Protein AF-A0A7C3V4D4-F1 (afdb_monomer_lite)

Foldseek 3Di:
DALVVQLVVCVVVVHDNVVSNVRSCLVDPNPVDFDPDPVRVVCPVQAPCLSVLQSVVVSLVPCCVDPNVVVSVVVLQVLLVVLQVLLVQQVVAVLSQFAALLQNLQWRWDDPDNPDFIFTHGQPFQSRSQSRQLSNQVVVCVVQVDCPSNVSSVVRNVVRSHGDPARLLCVLVVCLVVQADPSRGGGLADPVLVPDQQLCSDALPQQQVLNVCCVVPSHHSSSVLSSQCSVVPPDCSPDVRVVVSVVCVVVVNTDDQDAADDPPQCVDPPRNVRGDDRSFACNTPLLVVLVVLLVLLVVLLVVLVVCVVVVVQVVSLVSCQVRLSVLCNLVSVVLVVVLVVLSVVLSVLSPDRPDDNHRNNVSNRVSRNVNSLSSQLSPLLSDVLLSNLLGQDRQQPAPPRNRDGDDPQLSSCLRNVLLVVLSVVCVVVSVVCPPPDSVVSSVSSSVSSNVSSNDDDPCVVVDPDPLPHQDDPVVVVVQCVVVPPPPRPVCNVRVPDDDDPVVVVPD

Secondary structure (DSSP, 8-state):
--HHHHHHHHHHTT--HHHHHHHHHHHS--TT---SSHHHHHHHHHSTTHHHHHHHHHHHHHHHHSTTHHHHHHHHHHHHHHHHHHHHHHTTSHHHHTS-HHHHHHEEEEE--TTSPEEEEEPPTTHHIIIIIHHHHHHHHHHH---HHHHHHHHHHHHHHSPP-S-TTTHHHHHHHHTEETTTTEESS-HHHHTS-GGG---TTS-HHHHHHHHHH---HHHHHHHHHHHHHHHIIIIIHHHHHHHHHHTTSS---PPPPPPGGGGSTTTGGGBPPP--GGGSHHHHHHHHHHHHHHHHHHHHHHHHHTT-HHHHHHHHHH-GGGGGHHHHHHHHHHHHHHHHHHHHHHH-SSS-HHHHHHHHHHHHHHHHHHHHHHHHHS-HHHHHHH-PPPTT--TTSTTPPPPHHHHHIIIIIHHHHHHHHHTTTGGGGTTS-HHHHHHHHHHHHHHHHHS---GGGGPPPPTTPPPPHHHHHHHHHHHTTS---HHHHTT---S-GGGTTT-

Structure (mmCIF, N/CA/C/O backbone):
data_AF-A0A7C3V4D4-F1
#
_entry.id   AF-A0A7C3V4D4-F1
#
loop_
_atom_site.group_PDB
_atom_site.id
_atom_site.type_symbol
_atom_site.label_atom_id
_atom_site.label_alt_id
_atom_site.label_comp_id
_atom_site.label_asym_id
_atom_site.label_entity_id
_atom_site.label_seq_id
_atom_site.pdbx_PDB_ins_code
_atom_site.Cartn_x
_atom_site.Cartn_y
_atom_site.Cartn_z
_atom_site.occupancy
_atom_site.B_iso_or_equiv
_atom_site.auth_seq_id
_atom_site.auth_comp_id
_atom_site.auth_asym_id
_atom_site.auth_atom_id
_atom_site.pdbx_PDB_model_num
ATOM 1 N N . MET A 1 1 ? 26.146 -6.344 -28.300 1.00 53.16 1 MET A N 1
ATOM 2 C CA . MET A 1 1 ? 26.462 -6.771 -29.683 1.00 53.16 1 MET A CA 1
ATOM 3 C C . MET A 1 1 ? 25.458 -6.142 -30.625 1.00 53.16 1 MET A C 1
ATOM 5 O O . MET A 1 1 ? 24.277 -6.133 -30.302 1.00 53.16 1 MET A O 1
ATOM 9 N N . THR A 1 2 ? 25.909 -5.597 -31.749 1.00 73.44 2 THR A N 1
ATOM 10 C CA . THR A 1 2 ? 25.026 -5.037 -32.781 1.00 73.44 2 THR A CA 1
ATOM 11 C C . THR A 1 2 ? 24.740 -6.105 -33.841 1.00 73.44 2 THR A C 1
ATOM 13 O O . THR A 1 2 ? 25.511 -7.052 -33.995 1.00 73.44 2 THR A O 1
ATOM 16 N N . ARG A 1 3 ? 23.646 -5.975 -34.607 1.00 77.44 3 ARG A N 1
ATOM 17 C CA . ARG A 1 3 ? 23.372 -6.895 -35.733 1.00 77.44 3 ARG A CA 1
ATOM 18 C C . ARG A 1 3 ? 24.549 -6.942 -36.712 1.00 77.44 3 ARG A C 1
ATOM 20 O O . ARG A 1 3 ? 24.896 -8.007 -37.197 1.00 77.44 3 ARG A O 1
ATOM 27 N N . PHE A 1 4 ? 25.227 -5.816 -36.914 1.00 81.62 4 PHE A N 1
ATOM 28 C CA . PHE A 1 4 ? 26.427 -5.745 -37.740 1.00 81.62 4 PHE A CA 1
ATOM 29 C C . PHE A 1 4 ? 27.600 -6.571 -37.186 1.00 81.62 4 PHE A C 1
ATOM 31 O O . PHE A 1 4 ? 28.266 -7.265 -37.949 1.00 81.62 4 PHE A O 1
ATOM 38 N N . SER A 1 5 ? 27.840 -6.561 -35.867 1.00 81.25 5 SER A N 1
ATOM 39 C CA . SER A 1 5 ? 28.926 -7.363 -35.284 1.00 81.25 5 SER A CA 1
ATOM 40 C C . SER A 1 5 ? 28.661 -8.866 -35.400 1.00 81.25 5 SER A C 1
ATOM 42 O O . SER A 1 5 ? 29.579 -9.621 -35.693 1.00 81.25 5 SER A O 1
ATOM 44 N N . ILE A 1 6 ? 27.404 -9.292 -35.221 1.00 81.94 6 ILE A N 1
ATOM 45 C CA . ILE A 1 6 ? 26.991 -10.698 -35.384 1.00 81.94 6 ILE A CA 1
ATOM 46 C C . ILE A 1 6 ? 27.111 -11.120 -36.851 1.00 81.94 6 ILE A C 1
ATOM 48 O O . ILE A 1 6 ? 27.621 -12.194 -37.143 1.00 81.94 6 ILE A O 1
ATOM 52 N N . TYR A 1 7 ? 26.701 -10.248 -37.777 1.00 86.56 7 TYR A N 1
ATOM 53 C CA . TYR A 1 7 ? 26.846 -10.479 -39.211 1.00 86.56 7 TYR A CA 1
ATOM 54 C C . TYR A 1 7 ? 28.312 -10.698 -39.587 1.00 86.56 7 TYR A C 1
ATOM 56 O O . TYR A 1 7 ? 28.642 -11.664 -40.268 1.00 86.56 7 TYR A O 1
ATOM 64 N N . LYS A 1 8 ? 29.198 -9.821 -39.100 1.00 86.56 8 LYS A N 1
ATOM 65 C CA . LYS A 1 8 ? 30.635 -9.912 -39.354 1.00 86.56 8 LYS A CA 1
ATOM 66 C C . LYS A 1 8 ? 31.218 -11.220 -38.812 1.00 86.56 8 LYS A C 1
ATOM 68 O O . LYS A 1 8 ? 31.879 -11.922 -39.564 1.00 86.56 8 LYS A O 1
ATOM 73 N N . GLN A 1 9 ? 30.884 -11.593 -37.575 1.00 85.69 9 GLN A N 1
ATOM 74 C CA . GLN A 1 9 ? 31.317 -12.862 -36.975 1.00 85.69 9 GLN A CA 1
ATOM 75 C C . GLN A 1 9 ? 30.797 -14.085 -37.739 1.00 85.69 9 GLN A C 1
ATOM 77 O O . GLN A 1 9 ? 31.542 -15.032 -37.959 1.00 85.69 9 GLN A O 1
ATOM 82 N N . ALA A 1 10 ? 29.541 -14.065 -38.192 1.00 84.62 10 ALA A N 1
ATOM 83 C CA . ALA A 1 10 ? 28.972 -15.151 -38.986 1.00 84.62 10 ALA A CA 1
ATOM 84 C C . ALA A 1 10 ? 29.674 -15.291 -40.350 1.00 84.62 10 ALA A C 1
ATOM 86 O O . ALA A 1 10 ? 29.965 -16.400 -40.792 1.00 84.62 10 ALA A O 1
ATOM 87 N N . ARG A 1 11 ? 30.004 -14.165 -40.994 1.00 90.31 11 ARG A N 1
ATOM 88 C CA . ARG A 1 11 ? 30.773 -14.140 -42.247 1.00 90.31 11 ARG A CA 1
ATOM 89 C C . ARG A 1 11 ? 32.214 -14.616 -42.053 1.00 90.31 11 ARG A C 1
ATOM 91 O O . ARG A 1 11 ? 32.715 -15.344 -42.902 1.00 90.31 11 ARG A O 1
ATOM 98 N N . GLU A 1 12 ? 32.851 -14.241 -40.946 1.00 89.62 12 GLU A N 1
ATOM 99 C CA . GLU A 1 12 ? 34.185 -14.722 -40.551 1.00 89.62 12 GLU A CA 1
ATOM 100 C C . GLU A 1 12 ? 34.181 -16.226 -40.230 1.00 89.62 12 GLU A C 1
ATOM 102 O O . GLU A 1 12 ? 35.152 -16.915 -40.526 1.00 89.62 12 GLU A O 1
ATOM 107 N N . ALA A 1 13 ? 33.069 -16.759 -39.716 1.00 85.69 13 ALA A N 1
ATOM 108 C CA . ALA A 1 13 ? 32.853 -18.189 -39.482 1.00 85.69 13 ALA A CA 1
ATOM 109 C C . ALA A 1 13 ? 32.501 -18.992 -40.756 1.00 85.69 13 ALA A C 1
ATOM 111 O O . ALA A 1 13 ? 32.194 -20.178 -40.666 1.00 85.69 13 ALA A O 1
ATOM 112 N N . GLY A 1 14 ? 32.532 -18.366 -41.939 1.00 89.12 14 GLY A N 1
ATOM 113 C CA . GLY A 1 14 ? 32.327 -19.034 -43.228 1.00 89.12 14 GLY A CA 1
ATOM 114 C C . GLY A 1 14 ? 30.870 -19.173 -43.684 1.00 89.12 14 GLY A C 1
ATOM 115 O O . GLY A 1 14 ? 30.636 -19.710 -44.765 1.00 89.12 14 GLY A O 1
ATOM 116 N N . LEU A 1 15 ? 29.893 -18.660 -42.926 1.00 88.88 15 LEU A N 1
ATOM 117 C CA . LEU A 1 15 ? 28.474 -18.693 -43.314 1.00 88.88 15 LEU A CA 1
ATOM 118 C C . LEU A 1 15 ? 28.222 -17.787 -44.521 1.00 88.88 15 LEU A C 1
ATOM 120 O O . LEU A 1 15 ? 28.800 -16.701 -44.626 1.00 88.88 15 LEU A O 1
ATOM 124 N N . THR A 1 16 ? 27.320 -18.182 -45.420 1.00 88.06 16 THR A N 1
ATOM 125 C CA . THR A 1 16 ? 26.895 -17.369 -46.572 1.00 88.06 16 THR A CA 1
ATOM 126 C C . THR A 1 16 ? 26.241 -16.053 -46.131 1.00 88.06 16 THR A C 1
ATOM 128 O O . THR A 1 16 ? 25.861 -15.875 -44.977 1.00 88.06 16 THR A O 1
ATOM 131 N N . HIS A 1 17 ? 26.086 -15.089 -47.045 1.00 86.06 17 HIS A N 1
ATOM 132 C CA . HIS A 1 17 ? 25.410 -13.821 -46.725 1.00 86.06 17 HIS A CA 1
ATOM 133 C C . HIS A 1 17 ? 23.978 -14.049 -46.218 1.00 86.06 17 HIS A C 1
ATOM 135 O O . HIS A 1 17 ? 23.560 -13.407 -45.258 1.00 86.06 17 HIS A O 1
ATOM 141 N N . ALA A 1 18 ? 23.251 -14.990 -46.828 1.00 82.19 18 ALA A N 1
ATOM 142 C CA . ALA A 1 18 ? 21.897 -15.345 -46.419 1.00 82.19 18 ALA A CA 1
ATOM 143 C C . ALA A 1 18 ? 21.875 -15.947 -45.006 1.00 82.19 18 ALA A C 1
ATOM 145 O O . ALA A 1 18 ? 21.106 -15.494 -44.161 1.00 82.19 18 ALA A O 1
ATOM 146 N N . GLU A 1 19 ? 22.761 -16.902 -44.718 1.00 80.88 19 GLU A N 1
ATOM 147 C CA . GLU A 1 19 ? 22.873 -17.525 -43.393 1.00 80.88 19 GLU A CA 1
ATOM 148 C C . GLU A 1 19 ? 23.328 -16.531 -42.325 1.00 80.88 19 GLU A C 1
ATOM 150 O O . GLU A 1 19 ? 22.767 -16.504 -41.235 1.00 80.88 19 GLU A O 1
ATOM 155 N N . ALA A 1 20 ? 24.278 -15.651 -42.644 1.00 83.19 20 ALA A N 1
ATOM 156 C CA . ALA A 1 20 ? 24.717 -14.596 -41.741 1.00 83.19 20 ALA A CA 1
ATOM 157 C C . ALA A 1 20 ? 23.579 -13.609 -41.433 1.00 83.19 20 ALA A C 1
ATOM 159 O O . ALA A 1 20 ? 23.396 -13.214 -40.283 1.00 83.19 20 ALA A O 1
ATOM 160 N N . ILE A 1 21 ? 22.759 -13.238 -42.424 1.00 81.62 21 ILE A N 1
ATOM 161 C CA . ILE A 1 21 ? 21.560 -12.415 -42.200 1.00 81.62 21 ILE A CA 1
ATOM 162 C C . ILE A 1 21 ? 20.547 -13.170 -41.331 1.00 81.62 21 ILE A C 1
ATOM 164 O O . ILE A 1 21 ? 20.017 -12.587 -40.382 1.00 81.62 21 ILE A O 1
ATOM 168 N N . HIS A 1 22 ? 20.305 -14.455 -41.592 1.00 80.25 22 HIS A N 1
ATOM 169 C CA . HIS A 1 22 ? 19.431 -15.282 -40.760 1.00 80.25 22 HIS A CA 1
ATOM 170 C C . HIS A 1 22 ? 19.930 -15.376 -39.313 1.00 80.25 22 HIS A C 1
ATOM 172 O O . HIS A 1 22 ? 19.143 -15.165 -38.390 1.00 80.25 22 HIS A O 1
ATOM 178 N N . GLU A 1 23 ? 21.228 -15.581 -39.099 1.00 77.12 23 GLU A N 1
ATOM 179 C CA . GLU A 1 23 ? 21.829 -15.636 -37.766 1.00 77.12 23 GLU A CA 1
ATOM 180 C C . GLU A 1 23 ? 21.744 -14.297 -37.030 1.00 77.12 23 GLU A C 1
ATOM 182 O O . GLU A 1 23 ? 21.478 -14.260 -35.828 1.00 77.12 23 GLU A O 1
ATOM 187 N N . THR A 1 24 ? 21.843 -13.163 -37.731 1.00 76.31 24 THR A N 1
ATOM 188 C CA . THR A 1 24 ? 21.633 -11.850 -37.091 1.00 76.31 24 THR A CA 1
ATOM 189 C C . THR A 1 24 ? 20.199 -11.663 -36.604 1.00 76.31 24 THR A C 1
ATOM 191 O O . THR A 1 24 ? 19.980 -11.102 -35.524 1.00 76.31 24 THR A O 1
ATOM 194 N N . ARG A 1 25 ? 19.218 -12.153 -37.373 1.00 73.31 25 ARG A N 1
ATOM 195 C CA . ARG A 1 25 ? 17.791 -12.101 -37.023 1.00 73.31 25 ARG A CA 1
ATOM 196 C C . ARG A 1 25 ? 17.449 -13.079 -35.909 1.00 73.31 25 ARG A C 1
ATOM 198 O O . ARG A 1 25 ? 16.686 -12.722 -35.026 1.00 73.31 25 ARG A O 1
ATOM 205 N N . ARG A 1 26 ? 18.065 -14.262 -35.906 1.00 65.69 26 ARG A N 1
ATOM 206 C CA . ARG A 1 26 ? 17.916 -15.279 -34.859 1.00 65.69 26 ARG A CA 1
ATOM 207 C C . ARG A 1 26 ? 18.545 -14.842 -33.537 1.00 65.69 26 ARG A C 1
ATOM 209 O O . ARG A 1 26 ? 17.936 -14.976 -32.477 1.00 65.69 26 ARG A O 1
ATOM 216 N N . THR A 1 27 ? 19.752 -14.283 -33.592 1.00 61.09 27 THR A N 1
ATOM 217 C CA . THR A 1 27 ? 20.514 -13.873 -32.404 1.00 61.09 27 THR A CA 1
ATOM 218 C C . THR A 1 27 ? 19.932 -12.613 -31.760 1.00 61.09 27 THR A C 1
ATOM 220 O O . THR A 1 27 ? 19.936 -12.492 -30.535 1.00 61.09 27 THR A O 1
ATOM 223 N N . THR A 1 28 ? 19.336 -11.704 -32.536 1.00 66.06 28 THR A N 1
ATOM 224 C CA . THR A 1 28 ? 18.562 -10.565 -31.998 1.00 66.06 28 THR A CA 1
ATOM 225 C C . THR A 1 28 ? 17.066 -10.891 -31.890 1.00 66.06 28 THR A C 1
ATOM 227 O O . THR A 1 28 ? 16.655 -11.995 -32.223 1.00 66.06 28 THR A O 1
ATOM 230 N N . LEU A 1 29 ? 16.248 -10.006 -31.312 1.00 58.69 29 LEU A N 1
ATOM 231 C CA . LEU A 1 29 ? 14.786 -10.110 -31.436 1.00 58.69 29 LEU A CA 1
ATOM 232 C C . LEU A 1 29 ? 14.398 -9.669 -32.855 1.00 58.69 29 LEU A C 1
ATOM 234 O O . LEU A 1 29 ? 14.852 -8.613 -33.314 1.00 58.69 29 LEU A O 1
ATOM 238 N N . ASP A 1 30 ? 13.610 -10.476 -33.567 1.00 62.22 30 ASP A N 1
ATOM 239 C CA . ASP A 1 30 ? 13.175 -10.176 -34.933 1.00 62.22 30 ASP A CA 1
ATOM 240 C C . ASP A 1 30 ? 11.788 -9.528 -34.933 1.00 62.22 30 ASP A C 1
ATOM 242 O O . ASP A 1 30 ? 10.774 -10.168 -35.204 1.00 62.22 30 ASP A O 1
ATOM 246 N N . PHE A 1 31 ? 11.752 -8.215 -34.704 1.00 55.38 31 PHE A N 1
ATOM 247 C CA . PHE A 1 31 ? 10.515 -7.427 -34.695 1.00 55.38 31 PHE A CA 1
ATOM 248 C C . PHE A 1 31 ? 9.663 -7.551 -35.974 1.00 55.38 31 PHE A C 1
ATOM 250 O O . PHE A 1 31 ? 8.481 -7.218 -35.934 1.00 55.38 31 PHE A O 1
ATOM 257 N N . SER A 1 32 ? 10.227 -8.039 -37.090 1.00 57.84 32 SER A N 1
ATOM 258 C CA . SER A 1 32 ? 9.506 -8.241 -38.354 1.00 57.84 32 SER A CA 1
ATOM 259 C C . SER A 1 32 ? 8.738 -9.566 -38.430 1.00 57.84 32 SER A C 1
ATOM 261 O O . SER A 1 32 ? 7.833 -9.715 -39.254 1.00 57.84 32 SER A O 1
ATOM 263 N N . ARG A 1 33 ? 9.051 -10.529 -37.555 1.00 56.50 33 ARG A N 1
ATOM 264 C CA . ARG A 1 33 ? 8.378 -11.829 -37.501 1.00 56.50 33 ARG A CA 1
ATOM 265 C C . ARG A 1 33 ? 7.030 -11.689 -36.792 1.00 56.50 33 ARG A C 1
ATOM 267 O O . ARG A 1 33 ? 6.969 -11.727 -35.574 1.00 56.50 33 ARG A O 1
ATOM 274 N N . ALA A 1 34 ? 5.940 -11.523 -37.530 1.00 57.22 34 ALA A N 1
ATOM 275 C CA . ALA A 1 34 ? 4.585 -11.526 -36.973 1.00 57.22 34 ALA A CA 1
ATOM 276 C C . ALA A 1 34 ? 3.814 -12.769 -37.439 1.00 57.22 34 ALA A C 1
ATOM 278 O O . ALA A 1 34 ? 4.020 -13.249 -38.556 1.00 57.22 34 ALA A O 1
ATOM 279 N N . GLY A 1 35 ? 2.909 -13.285 -36.600 1.00 56.69 35 GLY A N 1
ATOM 280 C CA . GLY A 1 35 ? 2.004 -14.368 -36.993 1.00 56.69 35 GLY A CA 1
ATOM 281 C C . GLY A 1 35 ? 1.189 -14.003 -38.243 1.00 56.69 35 GLY A C 1
ATOM 282 O O . GLY A 1 35 ? 0.817 -12.846 -38.446 1.00 56.69 35 GLY A O 1
ATOM 283 N N . GLY A 1 36 ? 0.911 -14.989 -39.101 1.00 57.16 36 GLY A N 1
ATOM 284 C CA . GLY A 1 36 ? 0.199 -14.780 -40.371 1.00 57.16 36 GLY A CA 1
ATOM 285 C C . GLY A 1 36 ? -1.281 -14.399 -40.229 1.00 57.16 36 GLY A C 1
ATOM 286 O O . GLY A 1 36 ? -1.892 -13.980 -41.208 1.00 57.16 36 GLY A O 1
ATOM 287 N N . HIS A 1 37 ? -1.856 -14.520 -39.028 1.00 66.69 37 HIS A N 1
ATOM 288 C CA . HIS A 1 37 ? -3.272 -14.265 -38.777 1.00 66.69 37 HIS A CA 1
ATOM 289 C C . HIS A 1 37 ? -3.598 -12.752 -38.792 1.00 66.69 37 HIS A C 1
ATOM 291 O O . HIS A 1 37 ? -2.905 -11.979 -38.122 1.00 66.69 37 HIS A O 1
ATOM 297 N N . PRO A 1 38 ? -4.667 -12.298 -39.477 1.00 60.28 38 PRO A N 1
ATOM 298 C CA . PRO A 1 38 ? -5.034 -10.878 -39.566 1.00 60.28 38 PRO A CA 1
ATOM 299 C C . PRO A 1 38 ? -5.201 -10.183 -38.207 1.00 60.28 38 PRO A C 1
ATOM 301 O O . PRO A 1 38 ? -4.722 -9.067 -38.021 1.00 60.28 38 PRO A O 1
ATOM 304 N N . THR A 1 39 ? -5.789 -10.868 -37.222 1.00 55.94 39 THR A N 1
ATOM 305 C CA . THR A 1 39 ? -5.943 -10.348 -35.850 1.00 55.94 39 THR A CA 1
ATOM 306 C C . THR A 1 39 ? -4.601 -10.095 -35.164 1.00 55.94 39 THR A C 1
ATOM 308 O O . THR A 1 39 ? -4.450 -9.098 -34.472 1.00 55.94 39 THR A O 1
ATOM 311 N N . VAL A 1 40 ? -3.597 -10.947 -35.396 1.00 57.88 40 VAL A N 1
ATOM 312 C CA . VAL A 1 40 ? -2.246 -10.787 -34.827 1.00 57.88 40 VAL A CA 1
ATOM 313 C C . VAL A 1 40 ? -1.551 -9.559 -35.419 1.00 57.88 40 VAL A C 1
ATOM 315 O O . VAL A 1 40 ? -0.911 -8.789 -34.707 1.00 57.88 40 VAL A O 1
ATOM 318 N N . ARG A 1 41 ? -1.726 -9.329 -36.725 1.00 62.41 41 ARG A N 1
ATOM 319 C CA . ARG A 1 41 ? -1.212 -8.128 -37.399 1.00 62.41 41 ARG A CA 1
ATOM 320 C C . ARG A 1 41 ? -1.911 -6.858 -36.918 1.00 62.41 41 ARG A C 1
ATOM 322 O O . ARG A 1 41 ? -1.241 -5.850 -36.734 1.00 62.41 41 ARG A O 1
ATOM 329 N N . TYR A 1 42 ? -3.220 -6.917 -36.683 1.00 64.50 42 TYR A N 1
ATOM 330 C CA . TYR A 1 42 ? -3.992 -5.797 -36.147 1.00 64.50 42 TYR A CA 1
ATOM 331 C C . TYR A 1 42 ? -3.569 -5.438 -34.714 1.00 64.50 42 TYR A C 1
ATOM 333 O O . TYR A 1 42 ? -3.270 -4.277 -34.446 1.00 64.50 42 TYR A O 1
ATOM 341 N N . LEU A 1 43 ? -3.448 -6.432 -33.824 1.00 60.06 43 LEU A N 1
ATOM 342 C CA . LEU A 1 43 ? -3.003 -6.238 -32.437 1.00 60.06 43 LEU A CA 1
ATOM 343 C C . LEU A 1 43 ? -1.597 -5.619 -32.358 1.00 60.06 43 LEU A C 1
ATOM 345 O O . LEU A 1 43 ? -1.385 -4.696 -31.579 1.00 60.06 43 LEU A O 1
ATOM 349 N N . ASN A 1 44 ? -0.675 -6.035 -33.233 1.00 57.94 44 ASN A N 1
ATOM 350 C CA . ASN A 1 44 ? 0.673 -5.459 -33.328 1.00 57.94 44 ASN A CA 1
ATOM 351 C C . ASN A 1 44 ? 0.718 -3.964 -33.668 1.00 57.94 44 ASN A C 1
ATOM 353 O O . ASN A 1 44 ? 1.690 -3.295 -33.324 1.00 57.94 44 ASN A O 1
ATOM 357 N N . VAL A 1 45 ? -0.285 -3.444 -34.379 1.00 59.59 45 VAL A N 1
ATOM 358 C CA . VAL A 1 45 ? -0.342 -2.023 -34.756 1.00 59.59 45 VAL A CA 1
ATOM 359 C C . VAL A 1 45 ? -0.888 -1.172 -33.612 1.00 59.59 45 VAL A C 1
ATOM 361 O O . VAL A 1 45 ? -0.461 -0.034 -33.437 1.00 59.59 45 VAL A O 1
ATOM 364 N N . ILE A 1 46 ? -1.828 -1.712 -32.833 1.00 53.47 46 ILE A N 1
ATOM 365 C CA . ILE A 1 46 ? -2.544 -0.956 -31.796 1.00 53.47 46 ILE A CA 1
ATOM 366 C C . ILE A 1 46 ? -1.947 -1.114 -30.393 1.00 53.47 46 ILE A C 1
ATOM 368 O O . ILE A 1 46 ? -2.228 -0.291 -29.522 1.00 53.47 46 ILE A O 1
ATOM 372 N N . ILE A 1 47 ? -1.134 -2.150 -30.170 1.00 59.44 47 ILE A N 1
ATOM 373 C CA . ILE A 1 47 ? -0.447 -2.410 -28.906 1.00 59.44 47 ILE A CA 1
ATOM 374 C C . ILE A 1 47 ? 1.072 -2.383 -29.150 1.00 59.44 47 ILE A C 1
ATOM 376 O O . ILE A 1 47 ? 1.624 -3.311 -29.756 1.00 59.44 47 ILE A O 1
ATOM 380 N N . PRO A 1 48 ? 1.778 -1.339 -28.680 1.00 60.47 48 PRO A N 1
ATOM 381 C CA . PRO A 1 48 ? 3.234 -1.282 -28.726 1.00 60.47 48 PRO A CA 1
ATOM 382 C C . PRO A 1 48 ? 3.874 -2.513 -28.068 1.00 60.47 48 PRO A C 1
ATOM 384 O O . PRO A 1 48 ? 3.437 -2.967 -27.018 1.00 60.47 48 PRO A O 1
ATOM 387 N N . PHE A 1 49 ? 4.938 -3.043 -28.677 1.00 63.59 49 PHE A N 1
ATOM 388 C CA . PHE A 1 49 ? 5.734 -4.171 -28.161 1.00 63.59 49 PHE A CA 1
ATOM 389 C C . PHE A 1 49 ? 5.001 -5.518 -28.001 1.00 63.59 49 PHE A C 1
ATOM 391 O O . PHE A 1 49 ? 5.629 -6.476 -27.556 1.00 63.59 49 PHE A O 1
ATOM 398 N N . TRP A 1 50 ? 3.749 -5.654 -28.456 1.00 67.31 50 TRP A N 1
ATOM 399 C CA . TRP A 1 50 ? 2.986 -6.914 -28.402 1.00 67.31 50 TRP A CA 1
ATOM 400 C C . TRP A 1 50 ? 3.743 -8.092 -29.038 1.00 67.31 50 TRP A C 1
ATOM 402 O O . TRP A 1 50 ? 3.915 -9.141 -28.420 1.00 67.31 50 TRP A O 1
ATOM 412 N N . ASN A 1 51 ? 4.290 -7.897 -30.245 1.00 68.75 51 ASN A N 1
ATOM 413 C CA . ASN A 1 51 ? 5.114 -8.906 -30.921 1.00 68.75 51 ASN A CA 1
ATOM 414 C C . ASN A 1 51 ? 6.387 -9.243 -30.134 1.00 68.75 51 ASN A C 1
ATOM 416 O O . ASN A 1 51 ? 6.814 -10.392 -30.094 1.00 68.75 51 ASN A O 1
ATOM 420 N N . ALA A 1 52 ? 7.013 -8.224 -29.538 1.00 66.62 52 ALA A N 1
ATOM 421 C CA . ALA A 1 52 ? 8.261 -8.382 -28.804 1.00 66.62 52 ALA A CA 1
ATOM 422 C C . ALA A 1 52 ? 8.047 -9.210 -27.533 1.00 66.62 52 ALA A C 1
ATOM 424 O O . ALA A 1 52 ? 8.877 -10.071 -27.266 1.00 66.62 52 ALA A O 1
ATOM 425 N N . ALA A 1 53 ? 6.915 -9.018 -26.846 1.00 69.06 53 ALA A N 1
ATOM 426 C CA . ALA A 1 53 ? 6.533 -9.795 -25.670 1.00 69.06 53 ALA A CA 1
ATOM 427 C C . ALA A 1 53 ? 6.394 -11.291 -25.987 1.00 69.06 53 ALA A C 1
ATOM 429 O O . ALA A 1 53 ? 6.988 -12.149 -25.337 1.00 69.06 53 ALA A O 1
ATOM 430 N N . ILE A 1 54 ? 5.674 -11.620 -27.065 1.00 72.38 54 ILE A N 1
ATOM 431 C CA . ILE A 1 54 ? 5.502 -13.017 -27.490 1.00 72.38 54 ILE A CA 1
ATOM 432 C C . ILE A 1 54 ? 6.839 -13.626 -27.919 1.00 72.38 54 ILE A C 1
ATOM 434 O O . ILE A 1 54 ? 7.167 -14.751 -27.543 1.00 72.38 54 ILE A O 1
ATOM 438 N N . GLN A 1 55 ? 7.625 -12.893 -28.708 1.00 70.56 55 GLN A N 1
ATOM 439 C CA . GLN A 1 55 ? 8.917 -13.378 -29.184 1.00 70.56 55 GLN A CA 1
ATOM 440 C C . GLN A 1 55 ? 9.959 -13.519 -28.075 1.00 70.56 55 GLN A C 1
ATOM 442 O O . GLN A 1 55 ? 10.825 -14.385 -28.178 1.00 70.56 55 GLN A O 1
ATOM 447 N N . GLY A 1 56 ? 9.914 -12.672 -27.046 1.00 73.88 56 GLY A N 1
ATOM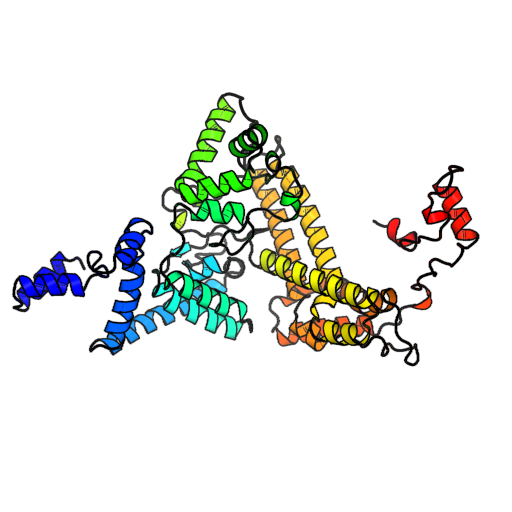 448 C CA . GLY A 1 56 ? 10.799 -12.752 -25.889 1.00 73.88 56 GLY A CA 1
ATOM 449 C C . GLY A 1 56 ? 10.604 -14.067 -25.141 1.00 73.88 56 GLY A C 1
ATOM 450 O O . GLY A 1 56 ? 11.570 -14.814 -24.943 1.00 73.88 56 GLY A O 1
ATOM 451 N N . VAL A 1 57 ? 9.346 -14.417 -24.859 1.00 75.25 57 VAL A N 1
ATOM 452 C CA . VAL A 1 57 ? 8.967 -15.689 -24.228 1.00 75.25 57 VAL A CA 1
ATOM 453 C C . VAL A 1 57 ? 9.286 -16.894 -25.125 1.00 75.25 57 VAL A C 1
ATOM 455 O O . VAL A 1 57 ? 9.908 -17.849 -24.655 1.00 75.25 57 VAL A O 1
ATOM 458 N N . ASP A 1 58 ? 8.934 -16.852 -26.417 1.00 77.62 58 ASP A N 1
ATOM 459 C CA . ASP A 1 58 ? 9.228 -17.928 -27.386 1.00 77.62 58 ASP A CA 1
ATOM 460 C C . ASP A 1 58 ? 10.736 -18.196 -27.506 1.00 77.62 58 ASP A C 1
ATOM 462 O O . ASP A 1 58 ? 11.200 -19.341 -27.461 1.00 77.62 58 ASP A O 1
ATOM 466 N N . LYS A 1 59 ? 11.537 -17.129 -27.585 1.00 78.44 59 LYS A N 1
ATOM 467 C CA . LYS A 1 59 ? 12.994 -17.231 -27.659 1.00 78.44 59 LYS A CA 1
ATOM 468 C C . LYS A 1 59 ? 13.593 -17.775 -26.369 1.00 78.44 59 LYS A C 1
ATOM 470 O O . LYS A 1 59 ? 14.491 -18.613 -26.436 1.00 78.44 59 LYS A O 1
ATOM 475 N N . LEU A 1 60 ? 13.102 -17.343 -25.207 1.00 79.81 60 LEU A N 1
ATOM 476 C CA . LEU A 1 60 ? 13.530 -17.896 -23.924 1.00 79.81 60 LEU A CA 1
ATOM 477 C C . LEU A 1 60 ? 13.250 -19.405 -23.858 1.00 79.81 60 LEU A C 1
ATOM 479 O O . LEU A 1 60 ? 14.143 -20.174 -23.501 1.00 79.81 60 LEU A O 1
ATOM 483 N N . ALA A 1 61 ? 12.043 -19.831 -24.239 1.00 82.25 61 ALA A N 1
ATOM 484 C CA . ALA A 1 61 ? 11.658 -21.240 -24.259 1.00 82.25 61 ALA A CA 1
ATOM 485 C C . ALA A 1 61 ? 12.518 -22.058 -25.236 1.00 82.25 61 ALA A C 1
ATOM 487 O O . ALA A 1 61 ? 13.004 -23.137 -24.888 1.00 82.25 61 ALA A O 1
ATOM 488 N N . THR A 1 62 ? 12.772 -21.522 -26.431 1.00 81.44 62 THR A N 1
ATOM 489 C CA . THR A 1 62 ? 13.621 -22.156 -27.450 1.00 81.44 62 THR A CA 1
ATOM 490 C C . THR A 1 62 ? 15.069 -22.303 -26.976 1.00 81.44 62 THR A C 1
ATOM 492 O O . THR A 1 62 ? 15.682 -23.353 -27.148 1.00 81.44 62 THR A O 1
ATOM 495 N N . GLU A 1 63 ? 15.639 -21.281 -26.339 1.00 84.25 63 GLU A N 1
ATOM 496 C CA . GLU A 1 63 ? 17.023 -21.334 -25.853 1.00 84.25 63 GLU A CA 1
ATOM 497 C C . GLU A 1 63 ? 17.186 -22.237 -24.615 1.00 84.25 63 GLU A C 1
ATOM 499 O O . GLU A 1 63 ? 18.237 -22.855 -24.436 1.00 84.25 63 GLU A O 1
ATOM 504 N N . LEU A 1 64 ? 16.151 -22.360 -23.773 1.00 83.00 64 LEU A N 1
ATOM 505 C CA . LEU A 1 64 ? 16.135 -23.272 -22.620 1.00 83.00 64 LEU A CA 1
ATOM 506 C C . LEU A 1 64 ? 15.940 -24.744 -23.005 1.00 83.00 64 LEU A C 1
ATOM 508 O O . LEU A 1 64 ? 16.363 -25.631 -22.264 1.00 83.00 64 LEU A O 1
ATOM 512 N N . THR A 1 65 ? 15.321 -25.013 -24.153 1.00 84.88 65 THR A N 1
ATOM 513 C CA . THR A 1 65 ? 15.146 -26.371 -24.697 1.00 84.88 65 THR A CA 1
ATOM 514 C C . THR A 1 65 ? 16.243 -26.746 -25.699 1.00 84.88 65 THR A C 1
ATOM 516 O O . THR A 1 65 ? 16.465 -27.926 -25.964 1.00 84.88 65 THR A O 1
ATOM 519 N N . GLY A 1 66 ? 16.968 -25.752 -26.214 1.00 85.88 66 GLY A N 1
ATOM 520 C CA . GLY A 1 66 ? 18.019 -25.900 -27.209 1.00 85.88 66 GLY A CA 1
ATOM 521 C C . GLY A 1 66 ? 19.401 -26.301 -26.666 1.00 85.88 66 GLY A C 1
ATOM 522 O O . GLY A 1 66 ? 19.595 -26.540 -25.469 1.00 85.88 66 GLY A O 1
ATOM 523 N N . PRO A 1 67 ? 20.418 -26.333 -27.548 1.00 81.56 67 PRO A N 1
ATOM 524 C CA . PRO A 1 67 ? 21.783 -26.739 -27.196 1.00 81.56 67 PRO A CA 1
ATOM 525 C C . PRO A 1 67 ? 22.450 -25.806 -26.169 1.00 81.56 67 PRO A C 1
ATOM 527 O O . PRO A 1 67 ? 23.306 -26.240 -25.400 1.00 81.56 67 PRO A O 1
ATOM 530 N N . ASN A 1 68 ? 22.017 -24.543 -26.088 1.00 83.19 68 ASN A N 1
ATOM 531 C CA . ASN A 1 68 ? 22.561 -23.536 -25.171 1.00 83.19 68 ASN A CA 1
ATOM 532 C C . ASN A 1 68 ? 21.929 -23.551 -23.768 1.00 83.19 68 ASN A C 1
ATOM 534 O O . ASN A 1 68 ? 22.285 -22.708 -22.935 1.00 83.19 68 ASN A O 1
ATOM 538 N N . ARG A 1 69 ? 21.030 -24.502 -23.472 1.00 86.62 69 ARG A N 1
ATOM 539 C CA . ARG A 1 69 ? 20.231 -24.541 -22.234 1.00 86.62 69 ARG A CA 1
ATOM 540 C C . ARG A 1 69 ? 21.034 -24.323 -20.955 1.00 86.62 69 ARG A C 1
ATOM 542 O O . ARG A 1 69 ? 20.615 -23.564 -20.090 1.00 86.62 69 ARG A O 1
ATOM 549 N N . ALA A 1 70 ? 22.219 -24.927 -20.843 1.00 87.38 70 ALA A N 1
ATOM 550 C CA . ALA A 1 70 ? 23.054 -24.815 -19.649 1.00 87.38 70 ALA A CA 1
ATOM 551 C C . ALA A 1 70 ? 23.648 -23.406 -19.483 1.00 87.38 70 ALA A C 1
ATOM 553 O O . ALA A 1 70 ? 23.703 -22.879 -18.373 1.00 87.38 70 ALA A O 1
ATOM 554 N N . ALA A 1 71 ? 24.069 -22.773 -20.582 1.00 87.94 71 ALA A N 1
ATOM 555 C CA . ALA A 1 71 ? 24.580 -21.407 -20.558 1.00 87.94 71 ALA A CA 1
ATOM 556 C C . ALA A 1 71 ? 23.469 -20.402 -20.223 1.00 87.94 71 ALA A C 1
ATOM 558 O O . ALA A 1 71 ? 23.696 -19.481 -19.438 1.00 87.94 71 ALA A O 1
ATOM 559 N N . VAL A 1 72 ? 22.268 -20.593 -20.775 1.00 85.69 72 VAL A N 1
ATOM 560 C CA . VAL A 1 72 ? 21.105 -19.750 -20.466 1.00 85.69 72 VAL A CA 1
ATOM 561 C C . VAL A 1 72 ? 20.651 -19.947 -19.026 1.00 85.69 72 VAL A C 1
ATOM 563 O O . VAL A 1 72 ? 20.565 -18.964 -18.295 1.00 85.69 72 VAL A O 1
ATOM 566 N N . ALA A 1 73 ? 20.484 -21.189 -18.568 1.00 87.62 73 ALA A N 1
ATOM 567 C CA . ALA A 1 73 ? 20.143 -21.491 -17.180 1.00 87.62 73 ALA A CA 1
ATOM 568 C C . ALA A 1 73 ? 21.154 -20.883 -16.197 1.00 87.62 73 ALA A C 1
ATOM 570 O O . ALA A 1 73 ? 20.755 -20.272 -15.211 1.00 87.62 73 ALA A O 1
ATOM 571 N N . ARG A 1 74 ? 22.461 -20.952 -16.496 1.00 91.12 74 ARG A N 1
ATOM 572 C CA . ARG A 1 74 ? 23.498 -20.304 -15.678 1.00 91.12 74 ARG A CA 1
ATOM 573 C C . ARG A 1 74 ? 23.323 -18.786 -15.624 1.00 91.12 74 ARG A C 1
ATOM 575 O O . ARG A 1 74 ? 23.462 -18.207 -14.554 1.00 91.12 74 ARG A O 1
ATOM 582 N N . ARG A 1 75 ? 23.015 -18.127 -16.747 1.00 89.12 75 ARG A N 1
ATOM 583 C CA . ARG A 1 75 ? 22.769 -16.671 -16.789 1.00 89.12 75 ARG A CA 1
ATOM 584 C C . ARG A 1 75 ? 21.536 -16.274 -15.983 1.00 89.12 75 ARG A C 1
ATOM 586 O O . ARG A 1 75 ? 21.604 -15.304 -15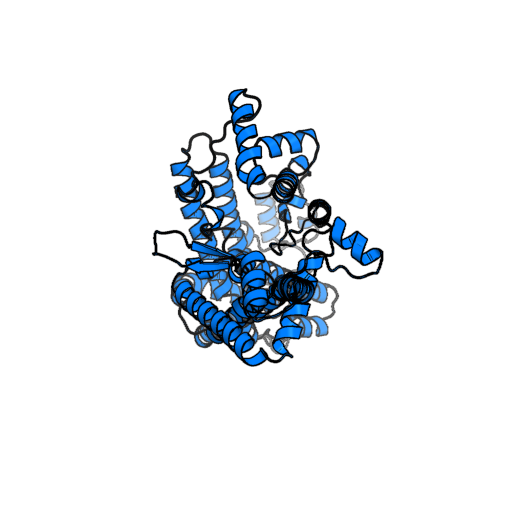.236 1.00 89.12 75 ARG A O 1
ATOM 593 N N . LEU A 1 76 ? 20.450 -17.037 -16.093 1.00 89.44 76 LEU A N 1
ATOM 594 C CA . LEU A 1 76 ? 19.230 -16.818 -15.313 1.00 89.44 76 LEU A CA 1
ATOM 595 C C . LEU A 1 76 ? 19.463 -17.060 -13.819 1.00 89.44 76 LEU A C 1
ATOM 597 O O . LEU A 1 76 ? 19.013 -16.270 -12.997 1.00 89.44 76 LEU A O 1
ATOM 601 N N . ALA A 1 77 ? 20.225 -18.097 -13.467 1.00 90.88 77 ALA A N 1
ATOM 602 C CA . ALA A 1 77 ? 20.622 -18.359 -12.089 1.00 90.88 77 ALA A CA 1
ATOM 603 C C . ALA A 1 77 ? 21.479 -17.215 -11.530 1.00 90.88 77 ALA A C 1
ATOM 605 O O . ALA A 1 77 ? 21.189 -16.723 -10.448 1.00 90.88 77 ALA A O 1
ATOM 606 N N . MET A 1 78 ? 22.471 -16.727 -12.286 1.00 92.25 78 MET A N 1
ATOM 607 C CA . MET A 1 78 ? 23.265 -15.557 -11.889 1.00 92.25 78 MET A CA 1
ATOM 608 C C . MET A 1 78 ? 22.385 -14.319 -11.684 1.00 92.25 78 MET A C 1
ATOM 610 O O . MET A 1 78 ? 22.554 -13.616 -10.692 1.00 92.25 78 MET A O 1
ATOM 614 N N . LEU A 1 79 ? 21.423 -14.074 -12.579 1.00 89.62 79 LEU A N 1
ATOM 615 C CA . LEU A 1 79 ? 20.467 -12.975 -12.448 1.00 89.62 79 LEU A CA 1
ATOM 616 C C . LEU A 1 79 ? 19.635 -13.100 -11.166 1.00 89.62 79 LEU A C 1
ATOM 618 O O . LEU A 1 79 ? 19.526 -12.126 -10.422 1.00 89.62 79 LEU A O 1
ATOM 622 N N . ALA A 1 80 ? 19.100 -14.289 -10.886 1.00 93.06 80 ALA A N 1
ATOM 623 C CA . ALA A 1 80 ? 18.348 -14.573 -9.668 1.00 93.06 80 ALA A CA 1
ATOM 624 C C . ALA A 1 80 ? 19.206 -14.384 -8.413 1.00 93.06 80 ALA A C 1
ATOM 626 O O . ALA A 1 80 ? 18.780 -13.726 -7.467 1.00 93.06 80 ALA A O 1
ATOM 627 N N . THR A 1 81 ? 20.440 -14.893 -8.414 1.00 94.38 81 THR A N 1
ATOM 628 C CA . THR A 1 81 ? 21.372 -14.739 -7.292 1.00 94.38 81 THR A CA 1
ATOM 629 C C . THR A 1 81 ? 21.700 -13.273 -7.035 1.00 94.38 81 THR A C 1
ATOM 631 O O . THR A 1 81 ? 21.576 -12.821 -5.901 1.00 94.38 81 THR A O 1
ATOM 634 N N . VAL A 1 82 ? 22.071 -12.508 -8.067 1.00 93.88 82 VAL A N 1
ATOM 635 C CA . VAL A 1 82 ? 22.361 -11.071 -7.925 1.00 93.88 82 VAL A CA 1
ATOM 636 C C . VAL A 1 82 ? 21.126 -10.326 -7.420 1.00 93.88 82 VAL A C 1
ATOM 638 O O . VAL A 1 82 ? 21.239 -9.535 -6.492 1.00 93.88 82 VAL A O 1
ATOM 641 N N . SER A 1 83 ? 19.946 -10.629 -7.958 1.00 93.19 83 SER A N 1
ATOM 642 C CA . SER A 1 83 ? 18.671 -10.032 -7.539 1.00 93.19 83 SER A CA 1
ATOM 643 C C . SER A 1 83 ? 18.385 -10.266 -6.051 1.00 93.19 83 SER A C 1
ATOM 645 O O . SER A 1 83 ? 18.128 -9.322 -5.305 1.00 93.19 83 SER A O 1
ATOM 647 N N . VAL A 1 84 ? 18.537 -11.509 -5.583 1.00 95.62 84 VAL A N 1
ATOM 648 C CA . VAL A 1 84 ? 18.389 -11.861 -4.162 1.00 95.62 84 VAL A CA 1
ATOM 649 C C . VAL A 1 84 ? 19.422 -11.133 -3.300 1.00 95.62 84 VAL A C 1
ATOM 651 O O . VAL A 1 84 ? 19.056 -10.582 -2.266 1.00 95.62 84 VAL A O 1
ATOM 654 N N . LEU A 1 85 ? 20.692 -11.076 -3.712 1.00 95.81 85 LEU A N 1
ATOM 655 C CA . LEU A 1 85 ? 21.735 -10.363 -2.965 1.00 95.81 85 LEU A CA 1
ATOM 656 C C . LEU A 1 85 ? 21.441 -8.862 -2.854 1.00 95.81 85 LEU A C 1
ATOM 658 O O . LEU A 1 85 ? 21.594 -8.288 -1.775 1.00 95.81 85 LEU A O 1
ATOM 662 N N . LEU A 1 86 ? 20.977 -8.240 -3.940 1.00 94.69 86 LEU A N 1
ATOM 663 C CA . LEU A 1 86 ? 20.558 -6.840 -3.945 1.00 94.69 86 LEU A CA 1
ATOM 664 C C . LEU A 1 86 ? 19.368 -6.610 -3.012 1.00 94.69 86 LEU A C 1
ATOM 666 O O . LEU A 1 86 ? 19.388 -5.663 -2.231 1.00 94.69 86 LEU A O 1
ATOM 670 N N . MET A 1 87 ? 18.369 -7.496 -3.023 1.00 94.81 87 MET A N 1
ATOM 671 C CA . MET A 1 87 ? 17.234 -7.423 -2.099 1.00 94.81 87 MET A CA 1
ATOM 672 C C . MET A 1 87 ? 17.670 -7.584 -0.638 1.00 94.81 87 MET A C 1
ATOM 674 O O . MET A 1 87 ? 17.255 -6.796 0.210 1.00 94.81 87 MET A O 1
ATOM 678 N N . LEU A 1 88 ? 18.549 -8.542 -0.332 1.00 94.56 88 LEU A N 1
ATOM 679 C CA . LEU A 1 88 ? 19.070 -8.748 1.024 1.00 94.56 88 LEU A CA 1
ATOM 680 C C . LEU A 1 88 ? 19.870 -7.540 1.524 1.00 94.56 88 LEU A C 1
ATOM 682 O O . LEU A 1 88 ? 19.799 -7.201 2.706 1.00 94.56 88 LEU A O 1
ATOM 686 N N . HIS A 1 89 ? 20.618 -6.886 0.633 1.00 94.12 89 HIS A N 1
ATOM 687 C CA . HIS A 1 89 ? 21.298 -5.633 0.937 1.00 94.12 89 HIS A CA 1
ATOM 688 C C . HIS A 1 89 ? 20.290 -4.501 1.180 1.00 94.12 89 HIS A C 1
ATOM 690 O O . HIS A 1 89 ? 20.355 -3.839 2.215 1.00 94.12 89 HIS A O 1
ATOM 696 N N . ALA A 1 90 ? 19.321 -4.327 0.278 1.00 93.62 90 ALA A N 1
ATOM 697 C CA . ALA A 1 90 ? 18.324 -3.265 0.348 1.00 93.62 90 ALA A CA 1
ATOM 698 C C . ALA A 1 90 ? 17.407 -3.375 1.575 1.00 93.62 90 ALA A C 1
ATOM 700 O O . ALA A 1 90 ? 17.079 -2.363 2.183 1.00 93.62 90 ALA A O 1
ATOM 701 N N . ARG A 1 91 ? 17.050 -4.595 1.998 1.00 91.31 91 ARG A N 1
ATOM 702 C CA . ARG A 1 91 ? 16.180 -4.864 3.159 1.00 91.31 91 ARG A CA 1
ATOM 703 C C . ARG A 1 91 ? 16.741 -4.351 4.490 1.00 91.31 91 ARG A C 1
ATOM 705 O O . ARG A 1 91 ? 15.983 -4.219 5.451 1.00 91.31 91 ARG A O 1
ATOM 712 N N . ARG A 1 92 ? 18.046 -4.077 4.567 1.00 90.00 92 ARG A N 1
ATOM 713 C CA . ARG A 1 92 ? 18.673 -3.455 5.746 1.00 90.00 92 ARG A CA 1
ATOM 714 C C . ARG A 1 92 ? 18.222 -2.008 5.949 1.00 90.00 92 ARG A C 1
ATOM 716 O O . ARG A 1 92 ? 18.347 -1.496 7.052 1.00 90.00 92 ARG A O 1
ATOM 723 N N . ASP A 1 93 ? 17.705 -1.373 4.902 1.00 90.81 93 ASP A N 1
ATOM 724 C CA . ASP A 1 93 ? 17.133 -0.036 4.946 1.00 90.81 93 ASP A CA 1
ATOM 725 C C . ASP A 1 93 ? 15.616 -0.112 5.173 1.00 90.81 93 ASP A C 1
ATOM 727 O O . ASP A 1 93 ? 14.885 -0.739 4.400 1.00 90.81 93 ASP A O 1
ATOM 731 N N . ASP A 1 94 ? 15.112 0.542 6.219 1.00 89.00 94 ASP A N 1
ATOM 732 C CA . ASP A 1 94 ? 13.679 0.526 6.535 1.00 89.00 94 ASP A CA 1
ATOM 733 C C . ASP A 1 94 ? 12.817 1.182 5.457 1.00 89.00 94 ASP A C 1
ATOM 735 O O . ASP A 1 94 ? 11.654 0.811 5.293 1.00 89.00 94 ASP A O 1
ATOM 739 N N . ARG A 1 95 ? 13.378 2.109 4.674 1.00 90.25 95 ARG A N 1
ATOM 740 C CA . ARG A 1 95 ? 12.661 2.748 3.567 1.00 90.25 95 ARG A CA 1
ATOM 741 C C . ARG A 1 95 ? 12.364 1.738 2.465 1.00 90.25 95 ARG A C 1
ATOM 743 O O . ARG A 1 95 ? 11.291 1.798 1.879 1.00 90.25 95 ARG A O 1
ATOM 750 N N . TYR A 1 96 ? 13.251 0.766 2.223 1.00 91.94 96 TYR A N 1
ATOM 751 C CA . TYR A 1 96 ? 12.996 -0.296 1.244 1.00 91.94 96 TYR A CA 1
ATOM 752 C C . TYR A 1 96 ? 11.753 -1.117 1.610 1.00 91.94 96 TYR A C 1
ATOM 754 O O . TYR A 1 96 ? 10.976 -1.480 0.730 1.00 91.94 96 TYR A O 1
ATOM 762 N N . LYS A 1 97 ? 11.537 -1.386 2.904 1.00 90.06 97 LYS A N 1
ATOM 763 C CA . LYS A 1 97 ? 10.379 -2.155 3.393 1.00 90.06 97 LYS A CA 1
ATOM 764 C C . LYS A 1 97 ? 9.049 -1.432 3.141 1.00 90.06 97 LYS A C 1
ATOM 766 O O . LYS A 1 97 ? 8.020 -2.089 3.022 1.00 90.06 97 LYS A O 1
ATOM 771 N N . GLU A 1 98 ? 9.082 -0.103 3.032 1.00 92.12 98 GLU A N 1
ATOM 772 C CA . GLU A 1 98 ? 7.909 0.740 2.776 1.00 92.12 98 GLU A CA 1
ATOM 773 C C . GLU A 1 98 ? 7.633 1.008 1.295 1.00 92.12 98 GLU A C 1
ATOM 775 O O . GLU A 1 98 ? 6.627 1.641 0.977 1.00 92.12 98 GLU A O 1
ATOM 780 N N . LEU A 1 99 ? 8.490 0.549 0.380 1.00 91.69 99 LEU A N 1
ATOM 781 C CA . LEU A 1 99 ? 8.223 0.677 -1.051 1.00 91.69 99 LEU A CA 1
ATOM 782 C C . LEU A 1 99 ? 7.046 -0.218 -1.464 1.00 91.69 99 LEU A C 1
ATOM 784 O O . LEU A 1 99 ? 6.944 -1.374 -1.043 1.00 91.69 99 LEU A O 1
ATOM 788 N N . ASP A 1 100 ? 6.187 0.312 -2.335 1.00 88.19 100 ASP A N 1
ATOM 789 C CA . ASP A 1 100 ? 5.066 -0.430 -2.914 1.00 88.19 100 ASP A CA 1
ATOM 790 C C . ASP A 1 100 ? 5.559 -1.690 -3.652 1.00 88.19 100 ASP A C 1
ATOM 792 O O . ASP A 1 100 ? 6.642 -1.713 -4.246 1.00 88.19 100 ASP A O 1
ATOM 796 N N . ASP A 1 101 ? 4.738 -2.742 -3.678 1.00 88.00 101 ASP A N 1
ATOM 797 C CA . ASP A 1 101 ? 5.133 -4.020 -4.281 1.00 88.00 101 ASP A CA 1
ATOM 798 C C . ASP A 1 101 ? 5.454 -3.908 -5.777 1.00 88.00 101 ASP A C 1
ATOM 800 O O . ASP A 1 101 ? 6.416 -4.523 -6.235 1.00 88.00 101 ASP A O 1
ATOM 804 N N . TRP A 1 102 ? 4.717 -3.085 -6.533 1.00 84.81 102 TRP A N 1
ATOM 805 C CA . TRP A 1 102 ? 5.026 -2.836 -7.946 1.00 84.81 102 TRP A CA 1
ATOM 806 C C . TRP A 1 102 ? 6.435 -2.241 -8.101 1.00 84.81 102 TRP A C 1
ATOM 808 O O . TRP A 1 102 ? 7.198 -2.661 -8.966 1.00 84.81 102 TRP A O 1
ATOM 818 N N . GLU A 1 103 ? 6.839 -1.313 -7.233 1.00 88.69 103 GLU A N 1
ATOM 819 C CA . GLU A 1 103 ? 8.160 -0.698 -7.318 1.00 88.69 103 GLU A CA 1
ATOM 820 C C . GLU A 1 103 ? 9.236 -1.746 -7.018 1.00 88.69 103 GLU A C 1
ATOM 822 O O . GLU A 1 103 ? 10.159 -1.935 -7.811 1.00 88.69 103 GLU A O 1
ATOM 827 N N . ARG A 1 104 ? 9.053 -2.540 -5.958 1.00 91.12 104 ARG A N 1
ATOM 828 C CA . ARG A 1 104 ? 9.999 -3.602 -5.589 1.00 91.12 104 ARG A CA 1
ATOM 829 C C . ARG A 1 104 ? 10.056 -4.769 -6.590 1.00 91.12 104 ARG A C 1
ATOM 831 O O . ARG A 1 104 ? 11.080 -5.450 -6.671 1.00 91.12 104 ARG A O 1
ATOM 838 N N . ASN A 1 105 ? 8.997 -4.989 -7.370 1.00 90.25 105 ASN A N 1
ATOM 839 C CA . ASN A 1 105 ? 8.934 -6.029 -8.401 1.00 90.25 105 ASN A CA 1
ATOM 840 C C . ASN A 1 105 ? 9.482 -5.576 -9.759 1.00 90.25 105 ASN A C 1
ATOM 842 O O . ASN A 1 105 ? 10.010 -6.402 -10.498 1.00 90.25 105 ASN A O 1
ATOM 846 N N . TYR A 1 106 ? 9.392 -4.295 -10.102 1.00 86.81 106 TYR A N 1
ATOM 847 C CA . TYR A 1 106 ? 9.865 -3.795 -11.397 1.00 86.81 106 TYR A CA 1
ATOM 848 C C . TYR A 1 106 ? 11.277 -3.194 -11.336 1.00 86.81 106 TYR A C 1
ATOM 850 O O . TYR A 1 106 ? 11.901 -3.003 -12.380 1.00 86.81 106 TYR A O 1
ATOM 858 N N . PHE A 1 107 ? 11.817 -2.928 -10.140 1.00 90.75 107 PHE A N 1
ATOM 859 C CA . PHE A 1 107 ? 13.131 -2.303 -9.973 1.00 90.75 107 PHE A CA 1
ATOM 860 C C . PHE A 1 107 ? 14.025 -3.056 -8.974 1.00 90.75 107 PHE A C 1
ATOM 862 O O . PHE A 1 107 ? 13.557 -3.594 -7.971 1.00 90.75 107 PHE A O 1
ATOM 869 N N . TRP A 1 108 ? 15.334 -3.090 -9.229 1.00 92.00 108 TRP A N 1
ATOM 870 C CA . TRP A 1 108 ? 16.338 -3.375 -8.199 1.00 92.00 108 TRP A CA 1
ATOM 871 C C . TRP A 1 108 ? 16.638 -2.108 -7.410 1.00 92.00 108 TRP A C 1
ATOM 873 O O . TRP A 1 108 ? 16.686 -1.028 -7.992 1.00 92.00 108 TRP A O 1
ATOM 883 N N . HIS A 1 109 ? 16.877 -2.243 -6.108 1.00 93.81 109 HIS A N 1
ATOM 884 C CA . HIS A 1 109 ? 17.019 -1.111 -5.197 1.00 93.81 109 HIS A CA 1
ATOM 885 C C . HIS A 1 109 ? 18.400 -1.102 -4.553 1.00 93.81 109 HIS A C 1
ATOM 887 O O . HIS A 1 109 ? 18.867 -2.124 -4.056 1.00 93.81 109 HIS A O 1
ATOM 893 N N . LEU A 1 110 ? 19.038 0.062 -4.561 1.00 92.62 110 LEU A N 1
ATOM 894 C CA . LEU A 1 110 ? 20.376 0.299 -4.038 1.00 92.62 110 LEU A CA 1
ATOM 895 C C . LEU A 1 110 ? 20.325 1.497 -3.078 1.00 92.62 110 LEU A C 1
ATOM 897 O O . LEU A 1 110 ? 20.421 2.647 -3.522 1.00 92.62 110 LEU A O 1
ATOM 901 N N . PRO A 1 111 ? 20.131 1.265 -1.769 1.00 91.06 111 PRO A N 1
ATOM 902 C CA . PRO A 1 111 ? 20.306 2.317 -0.777 1.00 91.06 111 PRO A CA 1
ATOM 903 C C . PRO A 1 111 ? 21.799 2.657 -0.648 1.00 91.06 111 PRO A C 1
ATOM 905 O O . PRO A 1 111 ? 22.614 1.788 -0.360 1.00 91.06 111 PRO A O 1
ATOM 908 N N . LEU A 1 112 ? 22.167 3.925 -0.858 1.00 84.44 112 LEU A N 1
ATOM 909 C CA . LEU A 1 112 ? 23.562 4.391 -0.745 1.00 84.44 112 LEU A CA 1
ATOM 910 C C . LEU A 1 112 ? 23.919 4.956 0.640 1.00 84.44 112 LEU A C 1
ATOM 912 O O . LEU A 1 112 ? 25.060 5.345 0.876 1.00 84.44 112 LEU A O 1
ATOM 916 N N . GLY A 1 113 ? 22.949 5.031 1.548 1.00 82.12 113 GLY A N 1
ATOM 917 C CA . GLY A 1 113 ? 23.105 5.589 2.888 1.00 82.12 113 GLY A CA 1
ATOM 918 C C . GLY A 1 113 ? 21.777 6.115 3.440 1.00 82.12 113 GLY A C 1
ATOM 919 O O . GLY A 1 113 ? 20.828 6.276 2.668 1.00 82.12 113 GLY A O 1
ATOM 920 N N . PRO A 1 114 ? 21.698 6.398 4.752 1.00 77.56 114 PRO A N 1
ATOM 921 C CA . PRO A 1 114 ? 20.456 6.800 5.421 1.00 77.56 114 PRO A CA 1
ATOM 922 C C . PRO A 1 114 ? 19.873 8.113 4.874 1.00 77.56 114 PRO A C 1
ATOM 924 O O . PRO A 1 114 ? 18.661 8.216 4.698 1.00 77.56 114 PRO A O 1
ATOM 927 N N . ASP A 1 115 ? 20.730 9.071 4.511 1.00 77.31 115 ASP A N 1
ATOM 928 C CA . ASP A 1 115 ? 20.313 10.398 4.031 1.00 77.31 115 ASP A CA 1
ATOM 929 C C . ASP A 1 115 ? 20.250 10.508 2.497 1.00 77.31 115 ASP A C 1
ATOM 931 O O . ASP A 1 115 ? 19.826 11.526 1.948 1.00 77.31 115 ASP A O 1
ATOM 935 N N . LEU A 1 116 ? 20.670 9.459 1.782 1.00 81.25 116 LEU A N 1
ATOM 936 C CA . LEU A 1 116 ? 20.652 9.412 0.319 1.00 81.25 116 LEU A CA 1
ATOM 937 C C . LEU A 1 116 ? 19.404 8.677 -0.172 1.00 81.25 116 LEU A C 1
ATOM 939 O O . LEU A 1 116 ? 19.014 7.683 0.445 1.00 81.25 116 LEU A O 1
ATOM 943 N N . PRO A 1 117 ? 18.767 9.111 -1.273 1.00 82.12 117 PRO A N 1
ATOM 944 C CA . PRO A 1 117 ? 17.627 8.394 -1.822 1.00 82.12 117 PRO A CA 1
ATOM 945 C C . PRO A 1 117 ? 18.044 7.017 -2.330 1.00 82.12 117 PRO A C 1
ATOM 947 O O . PRO A 1 117 ? 19.185 6.791 -2.739 1.00 82.12 117 PRO A O 1
ATOM 950 N N . ILE A 1 118 ? 17.079 6.105 -2.345 1.00 89.06 118 ILE A N 1
ATOM 951 C CA . ILE A 1 118 ? 17.275 4.773 -2.904 1.00 89.06 118 ILE A CA 1
ATOM 952 C C . ILE A 1 118 ? 17.389 4.904 -4.422 1.00 89.06 118 ILE A C 1
ATOM 954 O O . ILE A 1 118 ? 16.487 5.430 -5.081 1.00 89.06 118 ILE A O 1
ATOM 958 N N . ILE A 1 119 ? 18.494 4.411 -4.977 1.00 88.75 119 ILE A N 1
ATOM 959 C CA . ILE A 1 119 ? 18.622 4.249 -6.422 1.00 88.75 119 ILE A CA 1
ATOM 960 C C . ILE A 1 119 ? 17.779 3.047 -6.833 1.00 88.75 119 ILE A C 1
ATOM 962 O O . ILE A 1 119 ? 17.888 1.976 -6.239 1.00 88.75 119 ILE A O 1
ATOM 966 N N . ARG A 1 120 ? 16.967 3.215 -7.873 1.00 88.69 120 ARG A N 1
ATOM 967 C CA . ARG A 1 120 ? 16.162 2.157 -8.474 1.00 88.69 120 ARG A CA 1
ATOM 968 C C . ARG A 1 120 ? 16.584 1.920 -9.920 1.00 88.69 120 ARG A C 1
ATOM 970 O O . ARG A 1 120 ? 16.653 2.849 -10.723 1.00 88.69 120 ARG A O 1
ATOM 977 N N . LEU A 1 121 ? 16.869 0.667 -10.253 1.00 85.81 121 LEU A N 1
ATOM 978 C CA . LEU A 1 121 ? 17.279 0.237 -11.588 1.00 85.81 121 LEU A CA 1
ATOM 979 C C . LEU A 1 121 ? 16.177 -0.632 -12.196 1.00 85.81 121 LEU A C 1
ATOM 981 O O . LEU A 1 121 ? 15.819 -1.635 -11.580 1.00 85.81 121 LEU A O 1
ATOM 985 N N . PRO A 1 122 ? 15.620 -0.277 -13.367 1.00 84.50 122 PRO A N 1
ATOM 986 C CA . PRO A 1 122 ? 14.548 -1.058 -13.971 1.00 84.50 122 PRO A CA 1
ATOM 987 C C . PRO A 1 122 ? 15.046 -2.462 -14.315 1.00 84.50 122 PRO A C 1
ATOM 989 O O . PRO A 1 122 ? 16.074 -2.622 -14.980 1.00 84.50 122 PRO A O 1
ATOM 992 N N . LYS A 1 123 ? 14.307 -3.479 -13.871 1.00 83.50 123 LYS A N 1
ATOM 993 C CA . LYS A 1 123 ? 14.561 -4.863 -14.270 1.00 83.50 123 LYS A CA 1
ATOM 994 C C . LYS A 1 123 ? 14.133 -5.026 -15.733 1.00 83.50 123 LYS A C 1
ATOM 996 O O . LYS A 1 123 ? 13.116 -4.454 -16.129 1.00 83.50 123 LYS A O 1
ATOM 1001 N N . PRO A 1 124 ? 14.871 -5.794 -16.553 1.00 78.69 124 PRO A N 1
ATOM 1002 C CA . PRO A 1 124 ? 14.420 -6.121 -17.900 1.00 78.69 124 PRO A CA 1
ATOM 1003 C C . PRO A 1 124 ? 13.020 -6.748 -17.869 1.0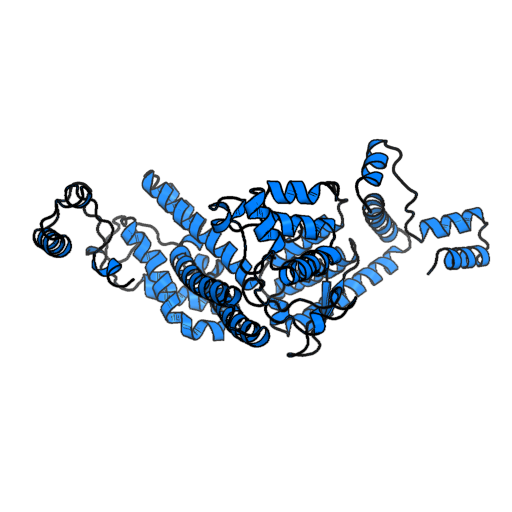0 78.69 124 PRO A C 1
ATOM 1005 O O . PRO A 1 124 ? 12.759 -7.626 -17.043 1.00 78.69 124 PRO A O 1
ATOM 1008 N N . PHE A 1 125 ? 12.135 -6.307 -18.764 1.00 68.44 125 PHE A N 1
ATOM 1009 C CA . PHE A 1 125 ? 10.788 -6.870 -18.891 1.00 68.44 125 PHE A CA 1
ATOM 1010 C C . PHE A 1 125 ? 10.835 -8.384 -19.178 1.00 68.44 125 PHE A C 1
ATOM 1012 O O . PHE A 1 125 ? 11.843 -8.903 -19.666 1.00 68.44 125 PHE A O 1
ATOM 1019 N N . GLU A 1 126 ? 9.756 -9.084 -18.814 1.00 74.62 126 GLU A N 1
ATOM 1020 C CA . GLU A 1 126 ? 9.596 -10.549 -18.844 1.00 74.62 126 GLU A CA 1
ATOM 1021 C C . GLU A 1 126 ? 10.600 -11.297 -17.951 1.00 74.62 126 GLU A C 1
ATOM 1023 O O . GLU A 1 126 ? 10.308 -11.655 -16.809 1.00 74.62 126 GLU A O 1
ATOM 1028 N N . VAL A 1 127 ? 11.813 -11.519 -18.462 1.00 74.38 127 VAL A N 1
ATOM 1029 C CA . VAL A 1 127 ? 12.821 -12.405 -17.868 1.00 74.38 127 VAL A CA 1
ATOM 1030 C C . VAL A 1 127 ? 13.418 -11.800 -16.601 1.00 74.38 127 VAL A C 1
ATOM 1032 O O . VAL A 1 127 ? 13.674 -12.520 -15.639 1.00 74.38 127 VAL A O 1
ATOM 1035 N N . GLY A 1 128 ? 13.617 -10.480 -16.563 1.00 76.88 128 GLY A N 1
ATOM 1036 C CA . GLY A 1 128 ? 14.151 -9.798 -15.382 1.00 76.88 128 GLY A CA 1
ATOM 1037 C C . GLY A 1 128 ? 13.159 -9.736 -14.224 1.00 76.88 128 GLY A C 1
ATOM 1038 O O . GLY A 1 128 ? 13.572 -9.825 -13.071 1.00 76.88 128 GLY A O 1
ATOM 1039 N N . ILE A 1 129 ? 11.859 -9.653 -14.507 1.00 83.19 129 ILE A N 1
ATOM 1040 C CA . ILE A 1 129 ? 10.814 -9.690 -13.474 1.00 83.19 129 ILE A CA 1
ATOM 1041 C C . ILE A 1 129 ? 10.618 -11.128 -12.985 1.00 83.19 129 ILE A C 1
ATOM 1043 O O . ILE A 1 129 ? 10.643 -11.369 -11.779 1.00 83.19 129 ILE A O 1
ATOM 1047 N N . LEU A 1 130 ? 10.519 -12.100 -13.897 1.00 84.12 130 LEU A N 1
ATOM 1048 C CA . LEU A 1 130 ? 10.336 -13.505 -13.536 1.00 84.12 130 LEU A CA 1
ATOM 1049 C C . LEU A 1 130 ? 11.533 -14.064 -12.752 1.00 84.12 130 LEU A C 1
ATOM 1051 O O . LEU A 1 130 ? 11.351 -14.626 -11.677 1.00 84.12 130 LEU A O 1
ATOM 1055 N N . PHE A 1 131 ? 12.759 -13.887 -13.249 1.00 84.69 131 PHE A N 1
ATOM 1056 C CA . PHE A 1 131 ? 13.963 -14.441 -12.616 1.00 84.69 131 PHE A CA 1
ATOM 1057 C C . PHE A 1 131 ? 14.631 -13.493 -11.620 1.00 84.69 131 PHE A C 1
ATOM 1059 O O . PHE A 1 131 ? 15.510 -13.927 -10.885 1.00 84.69 131 PHE A O 1
ATOM 1066 N N . GLY A 1 132 ? 14.232 -12.223 -11.563 1.00 88.31 132 GLY A N 1
ATOM 1067 C CA . GLY A 1 132 ? 14.676 -11.302 -10.520 1.00 88.31 132 GLY A CA 1
ATOM 1068 C C . GLY A 1 132 ? 13.711 -11.274 -9.342 1.00 88.31 132 GLY A C 1
ATOM 1069 O O . GLY A 1 132 ? 14.080 -11.609 -8.221 1.00 88.31 132 GLY A O 1
ATOM 1070 N N . SER A 1 133 ? 12.453 -10.914 -9.588 1.00 90.38 133 SER A N 1
ATOM 1071 C CA . SER A 1 133 ? 11.487 -10.602 -8.528 1.00 90.38 133 SER A CA 1
ATOM 1072 C C . SER A 1 133 ? 10.881 -11.833 -7.872 1.00 90.38 133 SER A C 1
ATOM 1074 O O . SER A 1 133 ? 10.715 -11.831 -6.657 1.00 90.38 133 SER A O 1
ATOM 1076 N N . VAL A 1 134 ? 10.585 -12.907 -8.613 1.00 90.12 134 VAL A N 1
ATOM 1077 C CA . VAL A 1 134 ? 10.006 -14.113 -7.990 1.00 90.12 134 VAL A CA 1
ATOM 1078 C C . VAL A 1 134 ? 10.980 -14.745 -6.981 1.00 90.12 134 VAL A C 1
ATOM 1080 O O . VAL A 1 134 ? 10.567 -14.953 -5.838 1.00 90.12 134 VAL A O 1
ATOM 1083 N N . PRO A 1 135 ? 12.272 -14.976 -7.300 1.00 93.00 135 PRO A N 1
ATOM 1084 C CA . PRO A 1 135 ? 13.235 -15.466 -6.310 1.00 93.00 135 PRO A CA 1
ATOM 1085 C C . PRO A 1 135 ? 13.436 -14.513 -5.127 1.00 93.00 135 PRO A C 1
ATOM 1087 O O . PRO A 1 135 ? 13.469 -14.972 -3.987 1.00 93.00 135 PRO A O 1
ATOM 1090 N N . GLU A 1 136 ? 13.514 -13.197 -5.372 1.00 93.50 136 GLU A N 1
ATOM 1091 C CA . GLU A 1 136 ? 13.564 -12.189 -4.302 1.00 93.50 136 GLU A CA 1
ATOM 1092 C C . GLU A 1 136 ? 12.387 -12.357 -3.330 1.00 93.50 136 GLU A C 1
ATOM 1094 O O . GLU A 1 136 ? 12.596 -12.459 -2.122 1.00 93.50 136 GLU A O 1
ATOM 1099 N N . ARG A 1 137 ? 11.152 -12.448 -3.841 1.00 91.50 137 ARG A N 1
ATOM 1100 C CA . ARG A 1 137 ? 9.950 -12.566 -3.003 1.00 91.50 137 ARG A CA 1
ATOM 1101 C C . ARG A 1 137 ? 9.826 -13.915 -2.315 1.00 91.50 137 ARG A C 1
ATOM 1103 O O . ARG A 1 137 ? 9.300 -13.954 -1.212 1.00 91.50 137 ARG A O 1
ATOM 1110 N N . LEU A 1 138 ? 10.311 -15.003 -2.914 1.00 92.50 138 LEU A N 1
ATOM 1111 C CA . LEU A 1 138 ? 10.351 -16.314 -2.258 1.00 92.50 138 LEU A CA 1
ATOM 1112 C C . LEU A 1 138 ? 11.287 -16.297 -1.044 1.00 92.50 138 LEU A C 1
ATOM 1114 O O . LEU A 1 138 ? 10.914 -16.770 0.029 1.00 92.50 138 LEU A O 1
ATOM 1118 N N . VAL A 1 139 ? 12.475 -15.704 -1.189 1.00 93.44 139 VAL A N 1
ATOM 1119 C CA . VAL A 1 139 ? 13.412 -15.531 -0.069 1.00 93.44 139 VAL A CA 1
ATOM 1120 C C . VAL A 1 139 ? 12.833 -14.567 0.968 1.00 93.44 139 VAL A C 1
ATOM 1122 O O . VAL A 1 139 ? 12.876 -14.855 2.161 1.00 93.44 139 VAL A O 1
ATOM 1125 N N . GLU A 1 140 ? 12.231 -13.452 0.544 1.00 89.94 140 GLU A N 1
ATOM 1126 C CA . GLU A 1 140 ? 11.567 -12.512 1.455 1.00 89.94 140 GLU A CA 1
ATOM 1127 C C . GLU A 1 140 ? 10.411 -13.180 2.213 1.00 89.94 140 GLU A C 1
ATOM 1129 O O . GLU A 1 140 ? 10.285 -12.979 3.419 1.00 89.94 140 GLU A O 1
ATOM 1134 N N . ALA A 1 141 ? 9.609 -14.019 1.557 1.00 89.19 141 ALA A N 1
ATOM 1135 C CA . ALA A 1 141 ? 8.534 -14.781 2.186 1.00 89.19 141 ALA A CA 1
ATOM 1136 C C . ALA A 1 141 ? 9.066 -15.808 3.190 1.00 89.19 141 ALA A C 1
ATOM 1138 O O . ALA A 1 141 ? 8.481 -15.968 4.257 1.00 89.19 141 ALA A O 1
ATOM 1139 N N . ALA A 1 142 ? 10.199 -16.456 2.906 1.00 88.38 142 ALA A N 1
ATOM 1140 C CA . ALA A 1 142 ? 10.856 -17.338 3.869 1.00 88.38 142 ALA A CA 1
ATOM 1141 C C . ALA A 1 142 ? 11.337 -16.573 5.118 1.00 88.38 142 ALA A C 1
ATOM 1143 O O . ALA A 1 142 ? 11.192 -17.071 6.233 1.00 88.38 142 ALA A O 1
ATOM 1144 N N . LEU A 1 143 ? 11.850 -15.349 4.938 1.00 85.62 143 LEU A N 1
ATOM 1145 C CA . LEU A 1 143 ? 12.333 -14.487 6.025 1.00 85.62 143 LEU A CA 1
ATOM 1146 C C . LEU A 1 143 ? 11.210 -13.816 6.826 1.00 85.62 143 LEU A C 1
ATOM 1148 O O . LEU A 1 143 ? 11.358 -13.588 8.019 1.00 85.62 143 LEU A O 1
ATOM 1152 N N . THR A 1 144 ? 10.112 -13.440 6.172 1.00 79.44 144 THR A N 1
ATOM 1153 C CA . THR A 1 144 ? 9.015 -12.662 6.780 1.00 79.44 144 THR A CA 1
ATOM 1154 C C . THR A 1 144 ? 7.790 -13.501 7.115 1.00 79.44 144 THR A C 1
ATOM 1156 O O . THR A 1 144 ? 6.861 -12.988 7.732 1.00 79.44 144 THR A O 1
ATOM 1159 N N . ARG A 1 145 ? 7.771 -14.771 6.692 1.00 76.44 145 ARG A N 1
ATOM 1160 C CA . ARG A 1 145 ? 6.620 -15.683 6.779 1.00 76.44 145 ARG A CA 1
ATOM 1161 C C . ARG A 1 145 ? 5.343 -15.112 6.144 1.00 76.44 145 ARG A C 1
ATOM 1163 O O . ARG A 1 145 ? 4.244 -15.466 6.543 1.00 76.44 145 ARG A O 1
ATOM 1170 N N . SER A 1 146 ? 5.483 -14.256 5.126 1.00 76.19 146 SER A N 1
ATOM 1171 C CA . SER A 1 146 ? 4.363 -13.630 4.410 1.00 76.19 146 SER A CA 1
ATOM 1172 C C . SER A 1 146 ? 4.357 -13.996 2.925 1.00 76.19 146 SER A C 1
ATOM 1174 O O . SER A 1 146 ? 5.317 -13.733 2.203 1.00 76.19 146 SER A O 1
ATOM 1176 N N . GLY A 1 147 ? 3.248 -14.572 2.449 1.00 79.44 147 GLY A N 1
ATOM 1177 C CA . GLY A 1 147 ? 3.076 -14.982 1.049 1.00 79.44 147 GLY A CA 1
ATOM 1178 C C . GLY A 1 147 ? 2.615 -13.874 0.092 1.00 79.44 147 GLY A C 1
ATOM 1179 O O . GLY A 1 147 ? 2.739 -14.045 -1.122 1.00 79.44 147 GLY A O 1
ATOM 1180 N N . LYS A 1 148 ? 2.120 -12.730 0.601 1.00 81.75 148 LYS A N 1
ATOM 1181 C CA . LYS A 1 148 ? 1.551 -11.647 -0.235 1.00 81.75 148 LYS A CA 1
ATOM 1182 C C . LYS A 1 148 ? 2.545 -11.153 -1.298 1.00 81.75 148 LYS A C 1
ATOM 1184 O O . LYS A 1 148 ? 2.188 -10.995 -2.463 1.00 81.75 148 LYS A O 1
ATOM 1189 N N . GLY A 1 149 ? 3.818 -10.997 -0.922 1.00 82.75 149 GLY A N 1
ATOM 1190 C CA . GLY A 1 149 ? 4.868 -10.557 -1.845 1.00 82.75 149 GLY A CA 1
ATOM 1191 C C . GLY A 1 149 ? 5.110 -11.528 -3.007 1.00 82.75 149 GLY A C 1
ATOM 1192 O O . GLY A 1 149 ? 5.361 -11.086 -4.124 1.00 82.75 149 GLY A O 1
ATOM 1193 N N . VAL A 1 150 ? 4.991 -12.842 -2.775 1.00 87.94 150 VAL A N 1
ATOM 1194 C CA . VAL A 1 150 ? 5.165 -13.868 -3.821 1.00 87.94 150 VAL A CA 1
ATOM 1195 C C . VAL A 1 150 ? 4.030 -13.794 -4.832 1.00 87.94 150 VAL A C 1
ATOM 1197 O O . VAL A 1 150 ? 4.290 -13.782 -6.031 1.00 87.94 150 VAL A O 1
ATOM 1200 N N . GLN A 1 151 ? 2.785 -13.688 -4.360 1.00 86.75 151 GLN A N 1
ATOM 1201 C CA . GLN A 1 151 ? 1.618 -13.534 -5.235 1.00 86.75 151 GLN A CA 1
ATOM 1202 C C . GLN A 1 151 ? 1.740 -12.278 -6.101 1.00 86.75 151 GLN A C 1
ATOM 1204 O O . GLN A 1 151 ? 1.533 -12.345 -7.309 1.00 86.75 151 GLN A O 1
ATOM 1209 N N . SER A 1 152 ? 2.161 -11.161 -5.502 1.00 86.00 152 SER A N 1
ATOM 1210 C CA . SER A 1 152 ? 2.400 -9.909 -6.221 1.00 86.00 152 SER A CA 1
ATOM 1211 C C . SER A 1 152 ? 3.502 -10.035 -7.285 1.00 86.00 152 SER A C 1
ATOM 1213 O O . SER A 1 152 ? 3.323 -9.576 -8.412 1.00 86.00 152 SER A O 1
ATOM 1215 N N . ALA A 1 153 ? 4.621 -10.713 -6.992 1.00 84.00 153 ALA A N 1
ATOM 1216 C CA . ALA A 1 153 ? 5.655 -10.955 -8.006 1.00 84.00 153 ALA A CA 1
ATOM 1217 C C . ALA A 1 153 ? 5.210 -11.910 -9.112 1.00 84.00 153 ALA A C 1
ATOM 1219 O O . ALA A 1 153 ? 5.581 -11.695 -10.261 1.00 84.00 153 ALA A O 1
ATOM 1220 N N . LEU A 1 154 ? 4.430 -12.946 -8.795 1.00 85.75 154 LEU A N 1
ATOM 1221 C CA . LEU A 1 154 ? 3.869 -13.839 -9.809 1.00 85.75 154 LEU A CA 1
ATOM 1222 C C . LEU A 1 154 ? 2.887 -13.093 -10.715 1.00 85.75 154 LEU A C 1
ATOM 1224 O O . LEU A 1 154 ? 2.951 -13.258 -11.929 1.00 85.75 154 LEU A O 1
ATOM 1228 N N . ALA A 1 155 ? 2.037 -12.234 -10.148 1.00 85.25 155 ALA A N 1
ATOM 1229 C CA . ALA A 1 155 ? 1.139 -11.376 -10.914 1.00 85.25 155 ALA A CA 1
ATOM 1230 C C . ALA A 1 155 ? 1.919 -10.406 -11.814 1.00 85.25 155 ALA A C 1
ATOM 1232 O O . ALA A 1 155 ? 1.617 -10.309 -12.998 1.00 85.25 155 ALA A O 1
ATOM 1233 N N . ALA A 1 156 ? 2.971 -9.763 -11.297 1.00 83.75 156 ALA A N 1
ATOM 1234 C CA . ALA A 1 156 ? 3.834 -8.884 -12.087 1.00 83.75 156 ALA A CA 1
ATOM 1235 C C . ALA A 1 156 ? 4.595 -9.644 -13.187 1.00 83.75 156 ALA A C 1
ATOM 1237 O O . ALA A 1 156 ? 4.733 -9.151 -14.302 1.00 83.75 156 ALA A O 1
ATOM 1238 N N . ALA A 1 157 ? 5.080 -10.856 -12.901 1.00 83.31 157 ALA A N 1
ATOM 1239 C CA . ALA A 1 157 ? 5.739 -11.701 -13.892 1.00 83.31 157 ALA A CA 1
ATOM 1240 C C . ALA A 1 157 ? 4.761 -12.153 -14.983 1.00 83.31 157 ALA A C 1
ATOM 1242 O O . ALA A 1 157 ? 5.128 -12.186 -16.154 1.00 83.31 157 ALA A O 1
ATOM 1243 N N . TRP A 1 158 ? 3.518 -12.460 -14.610 1.00 81.88 158 TRP A N 1
ATOM 1244 C CA . TRP A 1 158 ? 2.451 -12.784 -15.549 1.00 81.88 158 TRP A CA 1
ATOM 1245 C C . TRP A 1 158 ? 2.069 -11.587 -16.418 1.00 81.88 158 TRP A C 1
ATOM 1247 O O . TRP A 1 158 ? 2.009 -11.726 -17.634 1.00 81.88 158 TRP A O 1
ATOM 1257 N N . GLU A 1 159 ? 1.866 -10.412 -15.819 1.00 78.00 159 GLU A N 1
ATOM 1258 C CA . GLU A 1 159 ? 1.574 -9.167 -16.540 1.00 78.00 159 GLU A CA 1
ATOM 1259 C C . GLU A 1 159 ? 2.706 -8.811 -17.509 1.00 78.00 159 GLU A C 1
ATOM 1261 O O . GLU A 1 159 ? 2.443 -8.417 -18.637 1.00 78.00 159 GLU A O 1
ATOM 1266 N N . ALA A 1 160 ? 3.962 -9.016 -17.105 1.00 74.94 160 ALA A N 1
ATOM 1267 C CA . ALA A 1 160 ? 5.115 -8.767 -17.960 1.00 74.94 160 ALA A CA 1
ATOM 1268 C C . ALA A 1 160 ? 5.283 -9.799 -19.085 1.00 74.94 160 ALA A C 1
ATOM 1270 O O . ALA A 1 160 ? 5.809 -9.453 -20.137 1.00 74.94 160 ALA A O 1
ATOM 1271 N N . ALA A 1 161 ? 4.895 -11.058 -18.856 1.00 71.00 161 ALA A N 1
ATOM 1272 C CA . ALA A 1 161 ? 4.979 -12.135 -19.846 1.00 71.00 161 ALA A CA 1
ATOM 1273 C C . ALA A 1 161 ? 3.800 -12.136 -20.828 1.00 71.00 161 ALA A C 1
ATOM 1275 O O . ALA A 1 161 ? 3.909 -12.674 -21.931 1.00 71.00 161 ALA A O 1
ATOM 1276 N N . MET A 1 162 ? 2.666 -11.563 -20.425 1.00 71.50 162 MET A N 1
ATOM 1277 C CA . MET A 1 162 ? 1.485 -11.452 -21.261 1.00 71.50 162 MET A CA 1
ATOM 1278 C C . MET A 1 162 ? 1.549 -10.196 -22.133 1.00 71.50 162 MET A C 1
ATOM 1280 O O . MET A 1 162 ? 1.839 -9.110 -21.636 1.00 71.50 162 MET A O 1
ATOM 1284 N N . PRO A 1 163 ? 1.226 -10.299 -23.431 1.00 66.88 163 PRO A N 1
ATOM 1285 C CA . PRO A 1 163 ? 1.068 -9.116 -24.263 1.00 66.88 163 PRO A CA 1
ATOM 1286 C C . PRO A 1 163 ? -0.057 -8.224 -23.716 1.00 66.88 163 PRO A C 1
ATOM 1288 O O . PRO A 1 163 ? -1.099 -8.738 -23.308 1.00 66.88 163 PRO A O 1
ATOM 1291 N N . GLU A 1 164 ? 0.106 -6.896 -23.734 1.00 66.06 164 GLU A N 1
ATOM 1292 C CA . GLU A 1 164 ? -0.984 -5.991 -23.342 1.00 66.06 164 GLU A CA 1
ATOM 1293 C C . GLU A 1 164 ? -2.223 -6.256 -24.224 1.00 66.06 164 GLU A C 1
ATOM 1295 O O . GLU A 1 164 ? -2.144 -6.238 -25.449 1.00 66.06 164 GLU A O 1
ATOM 1300 N N . PHE A 1 165 ? -3.382 -6.523 -23.614 1.00 64.69 165 PHE A N 1
ATOM 1301 C CA . PHE A 1 165 ? -4.636 -6.770 -24.349 1.00 64.69 165 PHE A CA 1
ATOM 1302 C C . PHE A 1 165 ? -5.518 -5.522 -24.461 1.00 64.69 165 PHE A C 1
ATOM 1304 O O . PHE A 1 165 ? -6.430 -5.474 -25.285 1.00 64.69 165 PHE A O 1
ATOM 1311 N N . ILE A 1 166 ? -5.252 -4.508 -23.635 1.00 63.38 166 ILE A N 1
ATOM 1312 C CA . ILE A 1 166 ? -5.922 -3.211 -23.697 1.00 63.38 166 ILE A CA 1
ATOM 1313 C C . ILE A 1 166 ? -5.019 -2.286 -24.512 1.00 63.38 166 ILE A C 1
ATOM 1315 O O . ILE A 1 166 ? -3.880 -2.070 -24.097 1.00 63.38 166 ILE A O 1
ATOM 1319 N N . PRO A 1 167 ? -5.495 -1.706 -25.629 1.00 67.06 167 PRO A N 1
ATOM 1320 C CA . PRO A 1 167 ? -4.727 -0.703 -26.352 1.00 67.06 167 PRO A CA 1
ATOM 1321 C C . PRO A 1 167 ? -4.272 0.395 -25.391 1.00 67.06 167 PRO A C 1
ATOM 1323 O O . PRO A 1 167 ? -5.096 0.958 -24.664 1.00 67.06 167 PRO A O 1
ATOM 1326 N N . THR A 1 168 ? -2.980 0.725 -25.395 1.00 67.94 168 THR A N 1
ATOM 1327 C CA . THR A 1 168 ? -2.379 1.682 -24.450 1.00 67.94 168 THR A CA 1
ATOM 1328 C C . THR A 1 168 ? -3.113 3.031 -24.456 1.00 67.94 168 THR A C 1
ATOM 1330 O O . THR A 1 168 ? -3.242 3.682 -23.424 1.00 67.94 168 THR A O 1
ATOM 1333 N N . ILE A 1 169 ? -3.688 3.415 -25.602 1.00 69.75 169 ILE A N 1
ATOM 1334 C CA . ILE A 1 169 ? -4.488 4.637 -25.764 1.00 69.75 169 ILE A CA 1
ATOM 1335 C C . ILE A 1 169 ? -5.854 4.589 -25.056 1.00 69.75 169 ILE A C 1
ATOM 1337 O O . ILE A 1 169 ? -6.367 5.625 -24.638 1.00 69.75 169 ILE A O 1
ATOM 1341 N N . ALA A 1 170 ? -6.444 3.400 -24.915 1.00 76.62 170 ALA A N 1
ATOM 1342 C CA . ALA A 1 170 ? -7.752 3.186 -24.299 1.00 76.62 170 ALA A CA 1
ATOM 1343 C C . ALA A 1 170 ? -7.651 2.913 -22.792 1.00 76.62 170 ALA A C 1
ATOM 1345 O O . ALA A 1 170 ? -8.609 3.173 -22.063 1.00 76.62 170 ALA A O 1
ATOM 1346 N N . ARG A 1 171 ? -6.493 2.436 -22.308 1.00 78.75 171 ARG A N 1
ATOM 1347 C CA . ARG A 1 171 ? -6.249 2.134 -20.888 1.00 78.75 171 ARG A CA 1
ATOM 1348 C C . ARG A 1 171 ? -6.654 3.281 -19.949 1.00 78.75 171 ARG A C 1
ATOM 1350 O O . ARG A 1 171 ? -7.428 3.002 -19.039 1.00 78.75 171 ARG A O 1
ATOM 1357 N N . PRO A 1 172 ? -6.293 4.557 -20.187 1.00 77.38 172 PRO A N 1
ATOM 1358 C CA . PRO A 1 172 ? -6.672 5.651 -19.289 1.00 77.38 172 PRO A CA 1
ATOM 1359 C C . PRO A 1 172 ? -8.188 5.869 -19.197 1.00 77.38 172 PRO A C 1
ATOM 1361 O O . PRO A 1 172 ? -8.691 6.259 -18.150 1.00 77.38 172 PRO A O 1
ATOM 1364 N N . LEU A 1 173 ? -8.931 5.600 -20.277 1.00 81.81 173 LEU A N 1
ATOM 1365 C CA . LEU A 1 173 ? -10.392 5.725 -20.297 1.00 81.81 173 LEU A CA 1
ATOM 1366 C C . LEU A 1 173 ? -11.056 4.597 -19.501 1.00 81.81 173 LEU A C 1
ATOM 1368 O O . LEU A 1 173 ? -12.020 4.830 -18.772 1.00 81.81 173 LEU A O 1
ATOM 1372 N N . VAL A 1 174 ? -10.524 3.378 -19.622 1.00 83.56 174 VAL A N 1
ATOM 1373 C CA . VAL A 1 174 ? -10.986 2.223 -18.843 1.00 83.56 174 VAL A CA 1
ATOM 1374 C C . VAL A 1 174 ? -10.662 2.419 -17.362 1.00 83.56 174 VAL A C 1
ATOM 1376 O O . VAL A 1 174 ? -11.547 2.242 -16.530 1.00 83.56 174 VAL A O 1
ATOM 1379 N N . GLU A 1 175 ? -9.438 2.843 -17.038 1.00 85.19 175 GLU A N 1
ATOM 1380 C CA . GLU A 1 175 ? -8.991 3.154 -15.673 1.00 85.19 175 GLU A CA 1
ATOM 1381 C C . GLU A 1 175 ? -9.855 4.252 -15.040 1.00 85.19 175 GLU A C 1
ATOM 1383 O O . GLU A 1 175 ? -10.318 4.094 -13.909 1.00 85.19 175 GLU A O 1
ATOM 1388 N N . ALA A 1 176 ? -10.167 5.316 -15.788 1.00 84.12 176 ALA A N 1
ATOM 1389 C CA . ALA A 1 176 ? -11.046 6.381 -15.318 1.00 84.12 176 ALA A CA 1
ATOM 1390 C C . ALA A 1 176 ? -12.475 5.888 -15.051 1.00 84.12 176 ALA A C 1
ATOM 1392 O O . ALA A 1 176 ? -13.051 6.202 -14.009 1.00 84.12 176 ALA A O 1
ATOM 1393 N N . LYS A 1 177 ? -13.038 5.065 -15.948 1.00 85.00 177 LYS A N 1
ATOM 1394 C CA . LYS A 1 177 ? -14.381 4.489 -15.778 1.00 85.00 177 LYS A CA 1
ATOM 1395 C C . LYS A 1 177 ? -14.448 3.494 -14.616 1.00 85.00 177 LYS A C 1
ATOM 1397 O O . LYS A 1 177 ? -15.448 3.454 -13.907 1.00 85.00 177 LYS A O 1
ATOM 1402 N N . ALA A 1 178 ? -13.401 2.695 -14.427 1.00 84.81 178 ALA A N 1
ATOM 1403 C CA . ALA A 1 178 ? -13.292 1.725 -13.340 1.00 84.81 178 ALA A CA 1
ATOM 1404 C C . ALA A 1 178 ? -12.854 2.361 -12.008 1.00 84.81 178 ALA A C 1
ATOM 1406 O O . ALA A 1 178 ? -12.900 1.700 -10.973 1.00 84.81 178 ALA A O 1
ATOM 1407 N N . ASN A 1 179 ? -12.412 3.625 -12.027 1.00 86.75 179 ASN A N 1
ATOM 1408 C CA . ASN A 1 179 ? -11.731 4.291 -10.920 1.00 86.75 179 ASN A CA 1
ATOM 1409 C C . ASN A 1 179 ? -10.579 3.448 -10.334 1.00 86.75 179 ASN A C 1
ATOM 1411 O O . ASN A 1 179 ? -10.384 3.385 -9.119 1.00 86.75 179 ASN A O 1
ATOM 1415 N N . TYR A 1 180 ? -9.810 2.784 -11.192 1.00 82.94 180 TYR A N 1
ATOM 1416 C CA . TYR A 1 180 ? -8.789 1.833 -10.767 1.00 82.94 180 TYR A CA 1
ATOM 1417 C C . TYR A 1 180 ? -7.534 1.974 -11.618 1.00 82.94 180 TYR A C 1
ATOM 1419 O O . TYR A 1 180 ? -7.603 1.942 -12.840 1.00 82.94 180 TYR A O 1
ATOM 1427 N N . ASP A 1 181 ? -6.392 2.142 -10.961 1.00 83.06 181 ASP A N 1
ATOM 1428 C CA . ASP A 1 181 ? -5.077 2.191 -11.588 1.00 83.06 181 ASP A CA 1
ATOM 1429 C C . ASP A 1 181 ? -4.541 0.760 -11.681 1.00 83.06 181 ASP A C 1
ATOM 1431 O O . ASP A 1 181 ? -4.036 0.223 -10.691 1.00 83.06 181 ASP A O 1
ATOM 1435 N N . PHE A 1 182 ? -4.669 0.130 -12.855 1.00 76.00 182 PHE A N 1
ATOM 1436 C CA . PHE A 1 182 ? -4.280 -1.273 -13.036 1.00 76.00 182 PHE A CA 1
ATOM 1437 C C . PHE A 1 182 ? -2.777 -1.491 -12.853 1.00 76.00 182 PHE A C 1
ATOM 1439 O O . PHE A 1 182 ? -2.374 -2.579 -12.469 1.00 76.00 182 PHE A O 1
ATOM 1446 N N . PHE A 1 183 ? -1.952 -0.465 -13.089 1.00 75.38 183 PHE A N 1
ATOM 1447 C CA . PHE A 1 183 ? -0.503 -0.571 -12.903 1.00 75.38 183 PHE A CA 1
ATOM 1448 C C . PHE A 1 183 ? -0.115 -0.575 -11.420 1.00 75.38 183 PHE A C 1
ATOM 1450 O O . PHE A 1 183 ? 0.762 -1.322 -10.996 1.00 75.38 183 PHE A O 1
ATOM 1457 N N . ARG A 1 184 ? -0.754 0.281 -10.612 1.00 71.50 184 ARG A N 1
ATOM 1458 C CA . ARG A 1 184 ? -0.456 0.393 -9.171 1.00 71.50 184 ARG A CA 1
ATOM 1459 C C . ARG A 1 184 ? -1.321 -0.512 -8.294 1.00 71.50 184 ARG A C 1
ATOM 1461 O O . ARG A 1 184 ? -1.068 -0.577 -7.095 1.00 71.50 184 ARG A O 1
ATOM 1468 N N . GLY A 1 185 ? -2.348 -1.144 -8.860 1.00 72.31 185 GLY A N 1
ATOM 1469 C CA . GLY A 1 185 ? -3.276 -2.019 -8.146 1.00 72.31 185 GLY A CA 1
ATOM 1470 C C . GLY A 1 185 ? -4.153 -1.295 -7.119 1.00 72.31 185 GLY A C 1
ATOM 1471 O O . GLY A 1 185 ? -4.506 -1.882 -6.100 1.00 72.31 185 GLY A O 1
ATOM 1472 N N . ARG A 1 186 ? -4.491 -0.015 -7.335 1.00 74.75 186 ARG A N 1
ATOM 1473 C CA . ARG A 1 186 ? -5.232 0.785 -6.341 1.00 74.75 186 ARG A CA 1
ATOM 1474 C C . ARG A 1 186 ? -6.266 1.735 -6.950 1.00 74.75 186 ARG A C 1
ATOM 1476 O O . ARG A 1 186 ? -6.093 2.158 -8.095 1.00 74.75 186 ARG A O 1
ATOM 1483 N N . PRO A 1 187 ? -7.302 2.139 -6.189 1.00 80.50 187 PRO A N 1
ATOM 1484 C CA . PRO A 1 187 ? -8.255 3.146 -6.642 1.00 80.50 187 PRO A CA 1
ATOM 1485 C C . PRO A 1 187 ? -7.592 4.495 -6.957 1.00 80.50 187 PRO A C 1
ATOM 1487 O O . PRO A 1 187 ? -6.663 4.923 -6.266 1.00 80.50 187 PRO A O 1
ATOM 1490 N N . ILE A 1 188 ? -8.088 5.185 -7.987 1.00 85.38 188 ILE A N 1
ATOM 1491 C CA . ILE A 1 188 ? -7.608 6.528 -8.361 1.00 85.38 188 ILE A CA 1
ATOM 1492 C C . ILE A 1 188 ? -8.162 7.575 -7.374 1.00 85.38 188 ILE A C 1
ATOM 1494 O O . ILE A 1 188 ? -7.408 8.362 -6.781 1.00 85.38 188 ILE A O 1
ATOM 1498 N N . GLU A 1 189 ? -9.479 7.542 -7.166 1.00 85.62 189 GLU A N 1
ATOM 1499 C CA . GLU A 1 189 ? -10.221 8.322 -6.174 1.00 85.62 189 GLU A CA 1
ATOM 1500 C C . GLU A 1 189 ? -10.600 7.470 -4.963 1.00 85.62 189 GLU A C 1
ATOM 1502 O O . GLU A 1 189 ? -11.116 6.354 -5.106 1.00 85.62 189 GLU A O 1
ATOM 1507 N N . ASP A 1 190 ? -10.431 8.040 -3.770 1.00 79.69 190 ASP A N 1
ATOM 1508 C CA . ASP A 1 190 ? -10.861 7.401 -2.528 1.00 79.69 190 ASP A CA 1
ATOM 1509 C C . ASP A 1 190 ? -12.400 7.359 -2.454 1.00 79.69 190 ASP A C 1
ATOM 1511 O O . ASP A 1 190 ? -13.089 8.243 -2.970 1.00 79.69 190 ASP A O 1
ATOM 1515 N N . VAL A 1 191 ? -12.961 6.404 -1.703 1.00 72.12 191 VAL A N 1
ATOM 1516 C CA . VAL A 1 191 ? -14.423 6.278 -1.498 1.00 72.12 191 VAL A CA 1
ATOM 1517 C C . VAL A 1 191 ? -15.053 7.574 -0.969 1.00 72.12 191 VAL A C 1
ATOM 1519 O O . VAL A 1 191 ? -16.164 7.933 -1.351 1.00 72.12 191 VAL A O 1
ATOM 1522 N N . GLY A 1 192 ? -14.343 8.315 -0.111 1.00 72.94 192 GLY A N 1
ATOM 1523 C CA . GLY A 1 192 ? -14.812 9.611 0.389 1.00 72.94 192 GLY A CA 1
ATOM 1524 C C . GLY A 1 192 ? -14.913 10.685 -0.700 1.00 72.94 192 GLY A C 1
ATOM 1525 O O . GLY A 1 192 ? -15.805 11.524 -0.642 1.00 72.94 192 GLY A O 1
ATOM 1526 N N . GLN A 1 193 ? -14.045 10.638 -1.713 1.00 83.50 193 GLN A N 1
ATOM 1527 C CA . GLN A 1 193 ? -14.034 11.594 -2.822 1.00 83.50 193 GLN A CA 1
ATOM 1528 C C . GLN A 1 193 ? -15.144 11.291 -3.824 1.00 83.50 193 GLN A C 1
ATOM 1530 O O . GLN A 1 193 ? -15.778 12.210 -4.327 1.00 83.50 193 GLN A O 1
ATOM 1535 N N . GLN A 1 194 ? -15.451 10.012 -4.045 1.00 82.38 194 GLN A N 1
ATOM 1536 C CA . GLN A 1 194 ? -16.551 9.596 -4.920 1.00 82.38 194 GLN A CA 1
ATOM 1537 C C . GLN A 1 194 ? -17.928 10.091 -4.438 1.00 82.38 194 GLN A C 1
ATOM 1539 O O . GLN A 1 194 ? -18.855 10.190 -5.238 1.00 82.38 194 GLN A O 1
ATOM 1544 N N . ARG A 1 195 ? -18.063 10.442 -3.147 1.00 81.19 195 ARG A N 1
ATOM 1545 C CA . ARG A 1 195 ? -19.277 11.049 -2.566 1.00 81.19 195 ARG A CA 1
ATOM 1546 C C . ARG A 1 195 ? -19.442 12.537 -2.894 1.00 81.19 195 ARG A C 1
ATOM 1548 O O . ARG A 1 195 ? -20.478 13.107 -2.569 1.00 81.19 195 ARG A O 1
ATOM 1555 N N . LEU A 1 196 ? -18.435 13.167 -3.495 1.00 85.19 196 LEU A N 1
ATOM 1556 C CA . LEU A 1 196 ? -18.491 14.557 -3.939 1.00 85.19 196 LEU A CA 1
ATOM 1557 C C . LEU A 1 196 ? -18.910 14.635 -5.420 1.00 85.19 196 LEU A C 1
ATOM 1559 O O . LEU A 1 196 ? -18.636 13.698 -6.185 1.00 85.19 196 LEU A O 1
ATOM 1563 N N . PRO A 1 197 ? -19.518 15.756 -5.853 1.00 88.12 197 PRO A N 1
ATOM 1564 C CA . PRO A 1 197 ? -19.665 16.083 -7.272 1.00 88.12 197 PRO A CA 1
ATOM 1565 C C . PRO A 1 197 ? -18.322 15.985 -7.998 1.00 88.12 197 PRO A C 1
ATOM 1567 O O . PRO A 1 197 ? -17.292 16.327 -7.411 1.00 88.12 197 PRO A O 1
ATOM 1570 N N . ALA A 1 198 ? -18.324 15.510 -9.244 1.00 88.25 198 ALA A N 1
ATOM 1571 C CA . ALA A 1 198 ? -17.106 15.169 -9.975 1.00 88.25 198 ALA A CA 1
ATOM 1572 C C . ALA A 1 198 ? -16.135 16.357 -10.054 1.00 88.25 198 ALA A C 1
ATOM 1574 O O . ALA A 1 198 ? -14.988 16.211 -9.633 1.00 88.25 198 ALA A O 1
ATOM 1575 N N . GLY A 1 199 ? -16.599 17.556 -10.413 1.00 86.94 199 GLY A N 1
ATOM 1576 C CA . GLY A 1 199 ? -15.763 18.762 -10.461 1.00 86.94 199 GLY A CA 1
ATOM 1577 C C . GLY A 1 199 ? -15.107 19.184 -9.134 1.00 86.94 199 GLY A C 1
ATOM 1578 O O . GLY A 1 199 ? -14.135 19.940 -9.137 1.00 86.94 199 GLY A O 1
ATOM 1579 N N . LEU A 1 200 ? -15.589 18.682 -7.989 1.00 86.19 200 LEU A N 1
ATOM 1580 C CA . LEU A 1 200 ? -15.047 18.973 -6.653 1.00 86.19 200 LEU A CA 1
ATOM 1581 C C . LEU A 1 200 ? -14.085 17.895 -6.132 1.00 86.19 200 LEU A C 1
ATOM 1583 O O . LEU A 1 200 ? -13.507 18.050 -5.052 1.00 86.19 200 LEU A O 1
ATOM 1587 N N . ARG A 1 201 ? -13.878 16.805 -6.879 1.00 89.25 201 ARG A N 1
ATOM 1588 C CA . ARG A 1 201 ? -13.000 15.697 -6.479 1.00 89.25 201 ARG A CA 1
ATOM 1589 C C . ARG A 1 201 ? -11.534 16.061 -6.681 1.00 89.25 201 ARG A C 1
ATOM 1591 O O . ARG A 1 201 ? -10.897 15.646 -7.643 1.00 89.25 201 ARG A O 1
ATOM 1598 N N . ALA A 1 202 ? -10.985 16.835 -5.753 1.00 86.44 202 ALA A N 1
ATOM 1599 C CA . ALA A 1 202 ? -9.584 17.240 -5.754 1.00 86.44 202 ALA A CA 1
ATOM 1600 C C . ALA A 1 202 ? -8.83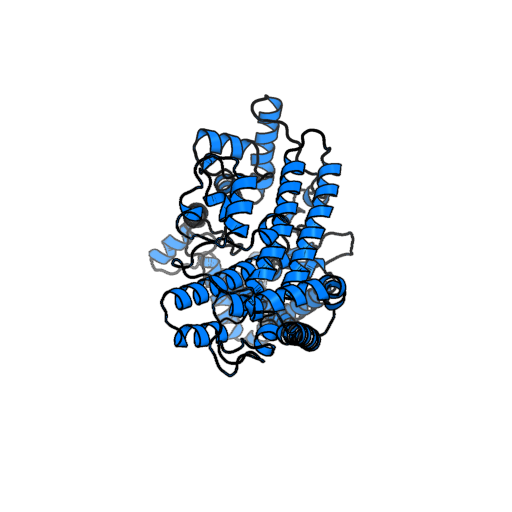8 16.720 -4.519 1.00 86.44 202 ALA A C 1
ATOM 1602 O O . ALA A 1 202 ? -9.407 16.564 -3.436 1.00 86.44 202 ALA A O 1
ATOM 1603 N N . LYS A 1 203 ? -7.536 16.464 -4.676 1.00 84.31 203 LYS A N 1
ATOM 1604 C CA . LYS A 1 203 ? -6.604 16.334 -3.547 1.00 84.31 203 LYS A CA 1
ATOM 1605 C C . LYS A 1 203 ? -5.962 17.709 -3.302 1.00 84.31 203 LYS A C 1
ATOM 1607 O O . LYS A 1 203 ? -5.895 18.518 -4.230 1.00 84.31 203 LYS A O 1
ATOM 1612 N N . PRO A 1 204 ? -5.460 18.004 -2.092 1.00 77.88 204 PRO A N 1
ATOM 1613 C CA . PRO A 1 204 ? -4.806 19.289 -1.832 1.00 77.88 204 PRO A CA 1
ATOM 1614 C C . PRO A 1 204 ? -3.653 19.579 -2.801 1.00 77.88 204 PRO A C 1
ATOM 1616 O O . PRO A 1 204 ? -3.476 20.716 -3.223 1.00 77.88 204 PRO A O 1
ATOM 1619 N N . TRP A 1 205 ? -2.925 18.533 -3.201 1.00 75.00 205 TRP A N 1
ATOM 1620 C CA . TRP A 1 205 ? -1.803 18.584 -4.142 1.00 75.00 205 TRP A CA 1
ATOM 1621 C C . TRP A 1 205 ? -2.189 18.409 -5.620 1.00 75.00 205 TRP A C 1
ATOM 1623 O O . TRP A 1 205 ? -1.295 18.310 -6.457 1.00 75.00 205 TRP A O 1
ATOM 1633 N N . THR A 1 206 ? -3.481 18.328 -5.947 1.00 83.50 206 THR A N 1
ATOM 1634 C CA . THR A 1 206 ? -3.944 18.426 -7.338 1.00 83.50 206 THR A CA 1
ATOM 1635 C C . THR A 1 206 ? -3.647 19.834 -7.852 1.00 83.50 206 THR A C 1
ATOM 1637 O O . THR A 1 206 ? -3.865 20.809 -7.131 1.00 83.50 206 THR A O 1
ATOM 1640 N N . THR A 1 207 ? -3.142 19.934 -9.077 1.00 82.69 207 THR A N 1
ATOM 1641 C CA . THR A 1 207 ? -2.826 21.190 -9.769 1.00 82.69 207 THR A CA 1
ATOM 1642 C C . THR A 1 207 ? -4.030 22.123 -9.821 1.00 82.69 207 THR A C 1
ATOM 1644 O O . THR A 1 207 ? -5.181 21.694 -9.961 1.00 82.69 207 THR A O 1
ATOM 1647 N N . GLU A 1 208 ? -3.768 23.422 -9.704 1.00 81.88 208 GLU A N 1
ATOM 1648 C CA . GLU A 1 208 ? -4.829 24.432 -9.696 1.00 81.88 208 GLU A CA 1
ATOM 1649 C C . GLU A 1 208 ? -5.496 24.542 -11.076 1.00 81.88 208 GLU A C 1
ATOM 1651 O O . GLU A 1 208 ? -6.707 24.753 -11.164 1.00 81.88 208 GLU A O 1
ATOM 1656 N N . THR A 1 209 ? -4.757 24.270 -12.157 1.00 80.50 209 THR A N 1
ATOM 1657 C CA . THR A 1 209 ? -5.307 24.102 -13.510 1.00 80.50 209 THR A CA 1
ATOM 1658 C C . THR A 1 209 ? -6.315 22.957 -13.554 1.00 80.50 209 THR A C 1
ATOM 1660 O O . THR A 1 209 ? -7.433 23.152 -14.028 1.00 80.50 209 THR A O 1
ATOM 1663 N N . ALA A 1 210 ? -5.977 21.773 -13.027 1.00 84.56 210 ALA A N 1
ATOM 1664 C CA . ALA A 1 210 ? -6.904 20.642 -13.033 1.00 84.56 210 ALA A CA 1
ATOM 1665 C C . ALA A 1 210 ? -8.142 20.908 -12.164 1.00 84.56 210 ALA A C 1
ATOM 1667 O O . ALA A 1 210 ? -9.253 20.572 -12.570 1.00 84.56 210 ALA A O 1
ATOM 1668 N N . LYS A 1 211 ? -7.978 21.563 -11.003 1.00 86.19 211 LYS A N 1
ATOM 1669 C CA . LYS A 1 211 ? -9.104 22.011 -10.162 1.00 86.19 211 LYS A CA 1
ATOM 1670 C C . LYS A 1 211 ? -10.010 22.990 -10.908 1.00 86.19 211 LYS A C 1
ATOM 1672 O O . LYS A 1 211 ? -11.229 22.863 -10.837 1.00 86.19 211 LYS A O 1
ATOM 1677 N N . SER A 1 212 ? -9.426 23.941 -11.633 1.00 82.50 212 SER A N 1
ATOM 1678 C CA . SER A 1 212 ? -10.167 24.955 -12.389 1.00 82.50 212 SER A CA 1
ATOM 1679 C C . SER A 1 212 ? -10.944 24.337 -13.549 1.00 82.50 212 SER A C 1
ATOM 1681 O O . SER A 1 212 ? -12.142 24.577 -13.677 1.00 82.50 212 SER A O 1
ATOM 1683 N N . ILE A 1 213 ? -10.303 23.466 -14.337 1.00 84.50 213 ILE A N 1
ATOM 1684 C CA . ILE A 1 213 ? -10.969 22.718 -15.412 1.00 84.50 213 ILE A CA 1
ATOM 1685 C C . ILE A 1 213 ? -12.098 21.866 -14.835 1.00 84.50 213 ILE A C 1
ATOM 1687 O O . ILE A 1 213 ? -13.205 21.886 -15.371 1.00 84.50 213 ILE A O 1
ATOM 1691 N N . GLY A 1 214 ? -11.855 21.162 -13.728 1.00 85.31 214 GLY A N 1
ATOM 1692 C CA . GLY A 1 214 ? -12.876 20.320 -13.117 1.00 85.31 214 GLY A CA 1
ATOM 1693 C C . GLY A 1 214 ? -14.100 21.098 -12.640 1.00 85.31 214 GLY A C 1
ATOM 1694 O O . GLY A 1 214 ? -15.222 20.672 -12.890 1.00 85.31 214 GLY A O 1
ATOM 1695 N N . ARG A 1 215 ? -13.916 22.292 -12.061 1.00 85.06 215 ARG A N 1
ATOM 1696 C CA . ARG A 1 215 ? -15.034 23.182 -11.696 1.00 85.06 215 ARG A CA 1
ATOM 1697 C C . ARG A 1 215 ? -15.833 23.671 -12.908 1.00 85.06 215 ARG A C 1
ATOM 1699 O O . ARG A 1 215 ? -17.038 23.850 -12.789 1.00 85.06 215 ARG A O 1
ATOM 1706 N N . LEU A 1 216 ? -15.177 23.897 -14.049 1.00 86.00 216 LEU A N 1
ATOM 1707 C CA . LEU A 1 216 ? -15.815 24.410 -15.270 1.00 86.00 216 LEU A CA 1
ATOM 1708 C C . LEU A 1 216 ? -16.506 23.325 -16.105 1.00 86.00 216 LEU A C 1
ATOM 1710 O O . LEU A 1 216 ? -17.433 23.628 -16.849 1.00 86.00 216 LEU A O 1
ATOM 1714 N N . THR A 1 217 ? -16.041 22.079 -16.016 1.00 85.44 217 THR A N 1
ATOM 1715 C CA . THR A 1 217 ? -16.456 20.981 -16.911 1.00 85.44 217 THR A CA 1
ATOM 1716 C C . THR A 1 217 ? -17.143 19.820 -16.190 1.00 85.44 217 THR A C 1
ATOM 1718 O O . THR A 1 217 ? -17.530 18.854 -16.839 1.00 85.44 217 THR A O 1
ATOM 1721 N N . ASP A 1 218 ? -17.267 19.895 -14.860 1.00 86.12 218 ASP A N 1
ATOM 1722 C CA . ASP A 1 218 ? -17.694 18.803 -13.968 1.00 86.12 218 ASP A CA 1
ATOM 1723 C C . ASP A 1 218 ? -16.894 17.496 -14.160 1.00 86.12 218 ASP A C 1
ATOM 1725 O O . ASP A 1 218 ? -17.339 16.398 -13.840 1.00 86.12 218 ASP A O 1
ATOM 1729 N N . ILE A 1 219 ? -15.667 17.600 -14.676 1.00 87.69 219 ILE A N 1
ATOM 1730 C CA . ILE A 1 219 ? -14.723 16.483 -14.763 1.00 87.69 219 ILE A CA 1
ATOM 1731 C C . ILE A 1 219 ? -13.939 16.417 -13.457 1.00 87.69 219 ILE A C 1
ATOM 1733 O O . ILE A 1 219 ? -13.496 17.438 -12.942 1.00 87.69 219 ILE A O 1
ATOM 1737 N N . SER A 1 220 ? -13.697 15.215 -12.933 1.00 91.81 220 SER A N 1
ATOM 1738 C CA . SER A 1 220 ? -12.847 15.056 -11.752 1.00 91.81 220 SER A CA 1
ATOM 1739 C C . SER A 1 220 ? -11.419 15.561 -11.989 1.00 91.81 220 SER A C 1
ATOM 1741 O O . SER A 1 220 ? -10.715 15.004 -12.841 1.00 91.81 220 SER A O 1
ATOM 1743 N N . PRO A 1 221 ? -10.940 16.552 -11.206 1.00 90.50 221 PRO A N 1
ATOM 1744 C CA . PRO A 1 221 ? -9.549 16.994 -11.250 1.00 90.50 221 PRO A CA 1
ATOM 1745 C C . PRO A 1 221 ? -8.542 15.849 -11.069 1.00 90.50 221 PRO A C 1
ATOM 1747 O O . PRO A 1 221 ? -7.511 15.818 -11.738 1.00 90.50 221 PRO A O 1
ATOM 1750 N N . ILE A 1 222 ? -8.842 14.879 -10.197 1.00 89.56 222 ILE A N 1
ATOM 1751 C CA . ILE A 1 222 ? -7.967 13.722 -9.943 1.00 89.56 222 ILE A CA 1
ATOM 1752 C C . ILE A 1 222 ? -7.889 12.813 -11.174 1.00 89.56 222 ILE A C 1
ATOM 1754 O O . ILE A 1 222 ? -6.797 12.370 -11.541 1.00 89.56 222 ILE A O 1
ATOM 1758 N N . GLN A 1 223 ? -9.030 12.541 -11.814 1.00 89.06 223 GLN A N 1
ATOM 1759 C CA . GLN A 1 223 ? -9.087 11.714 -13.022 1.00 89.06 223 GLN A CA 1
ATOM 1760 C C . GLN A 1 223 ? -8.413 12.405 -14.206 1.00 89.06 223 GLN A C 1
ATOM 1762 O O . GLN A 1 223 ? -7.695 11.756 -14.962 1.00 89.06 223 GLN A O 1
ATOM 1767 N N . LEU A 1 224 ? -8.564 13.726 -14.332 1.00 87.94 224 LEU A N 1
ATOM 1768 C CA . LEU A 1 224 ? -7.895 14.514 -15.365 1.00 87.94 224 LEU A CA 1
ATOM 1769 C C . LEU A 1 224 ? -6.366 14.450 -15.227 1.00 87.94 224 LEU A C 1
ATOM 1771 O O . LEU A 1 224 ? -5.665 14.181 -16.202 1.00 87.94 224 LEU A O 1
ATOM 1775 N N . GLU A 1 225 ? -5.832 14.632 -14.017 1.00 84.62 225 GLU A N 1
ATOM 1776 C CA . GLU A 1 225 ? -4.390 14.485 -13.777 1.00 84.62 225 GLU A CA 1
ATOM 1777 C C . GLU A 1 225 ? -3.897 13.063 -14.031 1.00 84.62 225 GLU A C 1
ATOM 1779 O O . GLU A 1 225 ? -2.787 12.867 -14.533 1.00 84.62 225 GLU A O 1
ATOM 1784 N N . HIS A 1 226 ? -4.698 12.063 -13.661 1.00 87.06 226 HIS A N 1
ATOM 1785 C CA . HIS A 1 226 ? -4.383 10.670 -13.936 1.00 87.06 226 HIS A CA 1
ATOM 1786 C C . HIS A 1 226 ? -4.324 10.407 -15.443 1.00 87.06 226 HIS A C 1
ATOM 1788 O O . HIS A 1 226 ? -3.320 9.880 -15.919 1.00 87.06 226 HIS A O 1
ATOM 1794 N N . PHE A 1 227 ? -5.331 10.859 -16.191 1.00 86.19 227 PHE A N 1
ATOM 1795 C CA . PHE A 1 227 ? -5.387 10.757 -17.644 1.00 86.19 227 PHE A CA 1
ATOM 1796 C C . PHE A 1 227 ? -4.164 11.405 -18.297 1.00 86.19 227 PHE A C 1
ATOM 1798 O O . PHE A 1 227 ? -3.446 10.740 -19.040 1.00 86.19 227 PHE A O 1
ATOM 1805 N N . ILE A 1 228 ? -3.860 12.664 -17.956 1.00 82.94 228 ILE A N 1
ATOM 1806 C CA . ILE A 1 228 ? -2.691 13.379 -18.491 1.00 82.94 228 ILE A CA 1
ATOM 1807 C C . ILE A 1 228 ? -1.409 12.613 -18.169 1.00 82.94 228 ILE A C 1
ATOM 1809 O O . ILE A 1 228 ? -0.563 12.439 -19.046 1.00 82.94 228 ILE A O 1
ATOM 1813 N N . ARG A 1 229 ? -1.267 12.109 -16.938 1.00 81.06 229 ARG A N 1
ATOM 1814 C CA . ARG A 1 229 ? -0.096 11.329 -16.523 1.00 81.06 229 ARG A CA 1
ATOM 1815 C C . ARG A 1 229 ? 0.066 10.032 -17.308 1.00 81.06 229 ARG A C 1
ATOM 1817 O O . ARG A 1 229 ? 1.199 9.691 -17.628 1.00 81.06 229 ARG A O 1
ATOM 1824 N N . GLN A 1 230 ? -1.018 9.323 -17.605 1.00 77.81 230 GLN A N 1
ATOM 1825 C CA . GLN A 1 230 ? -0.942 8.100 -18.403 1.00 77.81 230 GLN A CA 1
ATOM 1826 C C . GLN A 1 230 ? -0.629 8.407 -19.874 1.00 77.81 230 GLN A C 1
ATOM 1828 O O . GLN A 1 230 ? 0.204 7.738 -20.475 1.00 77.81 230 GLN A O 1
ATOM 1833 N N . TRP A 1 231 ? -1.234 9.454 -20.443 1.00 75.31 231 TRP A N 1
ATOM 1834 C CA . TRP A 1 231 ? -1.091 9.791 -21.865 1.00 75.31 231 TRP A CA 1
ATOM 1835 C C . TRP A 1 231 ? 0.268 10.398 -22.221 1.00 75.31 231 TRP A C 1
ATOM 1837 O O . TRP A 1 231 ? 0.849 10.108 -23.261 1.00 75.31 231 TRP A O 1
ATOM 1847 N N . THR A 1 232 ? 0.781 11.264 -21.352 1.00 74.62 232 THR A N 1
ATOM 1848 C CA . THR A 1 232 ? 2.030 12.012 -21.584 1.00 74.62 232 THR A CA 1
ATOM 1849 C C . THR A 1 232 ? 3.228 11.411 -20.846 1.00 74.62 232 THR A C 1
ATOM 1851 O O . THR A 1 232 ? 4.351 11.922 -20.932 1.00 74.62 232 THR A O 1
ATOM 1854 N N . GLY A 1 233 ? 2.989 10.350 -20.072 1.00 71.38 233 GLY A N 1
ATOM 1855 C CA . GLY A 1 233 ? 3.967 9.744 -19.185 1.00 71.38 233 GLY A CA 1
ATOM 1856 C C . GLY A 1 233 ? 4.515 10.720 -18.140 1.00 71.38 233 GLY A C 1
ATOM 1857 O O . GLY A 1 233 ? 3.871 11.676 -17.696 1.00 71.38 233 GLY A O 1
ATOM 1858 N N . GLY A 1 234 ? 5.766 10.488 -17.738 1.00 64.50 234 GLY A N 1
ATOM 1859 C CA . GLY A 1 234 ? 6.448 11.321 -16.747 1.00 64.50 234 GLY A CA 1
ATOM 1860 C C . GLY A 1 234 ? 6.678 12.770 -17.189 1.00 64.50 234 GLY A C 1
ATOM 1861 O O . GLY A 1 234 ? 6.908 13.613 -16.325 1.00 64.50 234 GLY A O 1
ATOM 1862 N N . LEU A 1 235 ? 6.605 13.081 -18.489 1.00 66.06 235 LEU A N 1
ATOM 1863 C CA . LEU A 1 235 ? 6.880 14.423 -19.002 1.00 66.06 235 LEU A CA 1
ATOM 1864 C C . LEU A 1 235 ? 5.698 15.377 -18.774 1.00 66.06 235 LEU A C 1
ATOM 1866 O O . LEU A 1 235 ? 5.878 16.434 -18.170 1.00 66.06 235 LEU A O 1
ATOM 1870 N N . GLY A 1 236 ? 4.472 15.023 -19.163 1.00 65.44 236 GLY A N 1
ATOM 1871 C CA . GLY A 1 236 ? 3.358 15.965 -18.997 1.00 65.44 236 GLY A CA 1
ATOM 1872 C C . GLY A 1 236 ? 2.886 16.105 -17.548 1.00 65.44 236 GLY A C 1
ATOM 1873 O O . GLY A 1 236 ? 2.627 17.220 -17.099 1.00 65.44 236 GLY A O 1
ATOM 1874 N N . ALA A 1 237 ? 2.893 15.028 -16.756 1.00 64.69 237 ALA A N 1
ATOM 1875 C CA . ALA A 1 237 ? 2.530 15.115 -15.336 1.00 64.69 237 ALA A CA 1
ATOM 1876 C C . ALA A 1 237 ? 3.483 15.996 -14.507 1.00 64.69 237 ALA A C 1
ATOM 1878 O O . ALA A 1 237 ? 3.058 16.636 -13.548 1.00 64.69 237 ALA A O 1
ATOM 1879 N N . ASN A 1 238 ? 4.778 16.016 -14.844 1.00 64.75 238 ASN A N 1
ATOM 1880 C CA . ASN A 1 238 ? 5.776 16.745 -14.059 1.00 64.75 238 ASN A CA 1
ATOM 1881 C C . ASN A 1 238 ? 6.111 18.134 -14.606 1.00 64.75 238 ASN A C 1
ATOM 1883 O O . ASN A 1 238 ? 6.656 18.929 -13.840 1.00 64.75 238 ASN A O 1
ATOM 1887 N N . TYR A 1 239 ? 5.802 18.420 -15.875 1.00 67.69 239 TYR A N 1
ATOM 1888 C CA . TYR A 1 239 ? 6.202 19.671 -16.524 1.00 67.69 239 TYR A CA 1
ATOM 1889 C C . TYR A 1 239 ? 5.057 20.394 -17.238 1.00 67.69 239 TYR A C 1
ATOM 1891 O O . TYR A 1 239 ? 4.984 21.612 -17.131 1.00 67.69 239 TYR A O 1
ATOM 1899 N N . PHE A 1 240 ? 4.139 19.690 -17.910 1.00 70.44 240 PHE A N 1
ATOM 1900 C CA . PHE A 1 240 ? 3.043 20.341 -18.644 1.00 70.44 240 PHE A CA 1
ATOM 1901 C C . PHE A 1 240 ? 2.040 21.001 -17.692 1.00 70.44 240 PHE A C 1
ATOM 1903 O O . PHE A 1 240 ? 1.850 22.211 -17.753 1.00 70.44 240 PHE A O 1
ATOM 1910 N N . LEU A 1 241 ? 1.470 20.236 -16.752 1.00 71.00 241 LEU A N 1
ATOM 1911 C CA . LEU A 1 241 ? 0.521 20.777 -15.769 1.00 71.00 241 LEU A CA 1
ATOM 1912 C C . LEU A 1 241 ? 1.160 21.834 -14.847 1.00 71.00 241 LEU A C 1
ATOM 1914 O O . LEU A 1 241 ? 0.595 22.919 -14.736 1.00 71.00 241 LEU A O 1
ATOM 1918 N N . PRO A 1 242 ? 2.353 21.610 -14.252 1.00 69.31 242 PRO A N 1
ATOM 1919 C CA . PRO A 1 242 ? 3.026 22.652 -13.472 1.00 69.31 242 PRO A CA 1
ATOM 1920 C C . PRO A 1 242 ? 3.442 23.882 -14.295 1.00 69.31 242 PRO A C 1
ATOM 1922 O O . PRO A 1 242 ? 3.477 24.988 -13.762 1.00 69.31 242 PRO A O 1
ATOM 1925 N N . GLY A 1 243 ? 3.772 23.704 -15.579 1.00 70.00 243 GLY A N 1
ATOM 1926 C CA . GLY A 1 243 ? 4.128 24.795 -16.486 1.00 70.00 243 GLY A CA 1
ATOM 1927 C C . GLY A 1 243 ? 2.929 25.676 -16.835 1.00 70.00 243 GLY A C 1
ATOM 1928 O O . GLY A 1 243 ? 3.038 26.900 -16.783 1.00 70.00 243 GLY A O 1
ATOM 1929 N N . ILE A 1 244 ? 1.774 25.064 -17.117 1.00 72.75 244 ILE A N 1
ATOM 1930 C CA . ILE A 1 244 ? 0.508 25.785 -17.306 1.00 72.75 244 ILE A CA 1
ATOM 1931 C C . ILE A 1 244 ? 0.086 26.466 -16.003 1.00 72.75 244 ILE A C 1
ATOM 1933 O O . ILE A 1 244 ? -0.251 27.647 -16.037 1.00 72.75 244 ILE A O 1
ATOM 1937 N N . ASP A 1 245 ? 0.194 25.780 -14.858 1.00 72.25 245 ASP A N 1
ATOM 1938 C CA . ASP A 1 245 ? -0.064 26.376 -13.541 1.00 72.25 245 ASP A CA 1
ATOM 1939 C C . ASP A 1 245 ? 0.779 27.644 -13.337 1.00 72.25 245 ASP A C 1
ATOM 1941 O O . ASP A 1 245 ? 0.254 28.678 -12.938 1.00 72.25 245 ASP A O 1
ATOM 1945 N N . LEU A 1 246 ? 2.083 27.605 -13.639 1.00 73.00 246 LEU A N 1
ATOM 1946 C CA . LEU A 1 246 ? 2.965 28.768 -13.495 1.00 73.00 246 LEU A CA 1
ATOM 1947 C C . LEU A 1 246 ? 2.530 29.944 -14.382 1.00 73.00 246 LEU A C 1
ATOM 1949 O O . LEU A 1 246 ? 2.560 31.092 -13.934 1.00 73.00 246 LEU A O 1
ATOM 1953 N N . LEU A 1 247 ? 2.143 29.674 -15.630 1.00 72.69 247 LEU A N 1
ATOM 1954 C CA . LEU A 1 247 ? 1.668 30.703 -16.558 1.00 72.69 247 LEU A CA 1
ATOM 1955 C C . LEU A 1 247 ? 0.349 31.312 -16.079 1.00 72.69 247 LEU A C 1
ATOM 1957 O O . LEU A 1 247 ? 0.238 32.532 -15.976 1.00 72.69 247 LEU A O 1
ATOM 1961 N N . LEU A 1 248 ? -0.622 30.475 -15.717 1.00 77.31 248 LEU A N 1
ATOM 1962 C CA . LEU A 1 248 ? -1.933 30.924 -15.260 1.00 77.31 248 LEU A CA 1
ATOM 1963 C C . LEU A 1 248 ? -1.846 31.691 -13.932 1.00 77.31 248 LEU A C 1
ATOM 1965 O O . LEU A 1 248 ? -2.507 32.721 -13.785 1.00 77.31 248 LEU A O 1
ATOM 1969 N N . LYS A 1 249 ? -0.968 31.272 -13.010 1.00 78.25 249 LYS A N 1
ATOM 1970 C CA . LYS A 1 249 ? -0.655 32.016 -11.778 1.00 78.25 249 LYS A CA 1
ATOM 1971 C C . LYS A 1 249 ? -0.097 33.403 -12.079 1.00 78.25 249 LYS A C 1
ATOM 1973 O O . LYS A 1 249 ? -0.572 34.382 -11.515 1.00 78.25 249 LYS A O 1
ATOM 1978 N N . LYS A 1 250 ? 0.860 33.511 -13.012 1.00 76.75 250 LYS A N 1
ATOM 1979 C CA . LYS A 1 250 ? 1.422 34.806 -13.441 1.00 76.75 250 LYS A CA 1
ATOM 1980 C C . LYS A 1 250 ? 0.376 35.736 -14.058 1.00 76.75 250 LYS A C 1
ATOM 1982 O O . LYS A 1 250 ? 0.499 36.946 -13.921 1.00 76.75 250 LYS A O 1
ATOM 1987 N N . THR A 1 251 ? -0.644 35.184 -14.715 1.00 79.12 251 THR A N 1
ATOM 1988 C CA . THR A 1 251 ? -1.765 35.962 -15.273 1.00 79.12 251 THR A CA 1
ATOM 1989 C C . THR A 1 251 ? -2.872 36.282 -14.261 1.00 79.12 251 THR A C 1
ATOM 1991 O O . THR A 1 251 ? -3.814 36.986 -14.607 1.00 79.12 251 THR A O 1
ATOM 1994 N N . GLY A 1 252 ? -2.795 35.760 -13.030 1.00 74.19 252 GLY A N 1
ATOM 1995 C CA . GLY A 1 252 ? -3.840 35.906 -12.009 1.00 74.19 252 GLY A CA 1
ATOM 1996 C C . GLY A 1 252 ? -5.100 35.064 -12.252 1.00 74.19 252 GLY A C 1
ATOM 1997 O O . GLY A 1 252 ? -6.086 35.227 -11.541 1.00 74.19 252 GLY A O 1
ATOM 1998 N N . ALA A 1 253 ? -5.082 34.161 -13.238 1.00 73.25 253 ALA A N 1
ATOM 1999 C CA . ALA A 1 253 ? -6.231 33.338 -13.617 1.00 73.25 253 ALA A CA 1
ATOM 2000 C C . ALA A 1 253 ? -6.522 32.196 -12.625 1.00 73.25 253 ALA A C 1
ATOM 2002 O O . ALA A 1 253 ? -7.639 31.685 -12.586 1.00 73.25 253 ALA A O 1
ATOM 2003 N N . ILE A 1 254 ? -5.527 31.791 -11.830 1.00 72.81 254 ILE A N 1
ATOM 2004 C CA . ILE A 1 254 ? -5.648 30.768 -10.784 1.00 72.81 254 ILE A CA 1
ATOM 2005 C C . ILE A 1 254 ? -4.903 31.209 -9.521 1.00 72.81 254 ILE A C 1
ATOM 2007 O O . ILE A 1 254 ? -3.984 32.028 -9.584 1.00 72.81 254 ILE A O 1
ATOM 2011 N N . GLU A 1 255 ? -5.285 30.656 -8.370 1.00 71.69 255 GLU A N 1
ATOM 2012 C CA . GLU A 1 255 ? -4.689 31.027 -7.085 1.00 71.69 255 GLU A CA 1
ATOM 2013 C C . GLU A 1 255 ? -3.211 30.617 -6.978 1.00 71.69 255 GLU A C 1
ATOM 2015 O O . GLU A 1 255 ? -2.835 29.473 -7.256 1.00 71.69 255 GLU A O 1
ATOM 2020 N N . ASP A 1 256 ? -2.359 31.531 -6.498 1.00 72.38 256 ASP A N 1
ATOM 2021 C CA . ASP A 1 256 ? -0.957 31.208 -6.237 1.00 72.38 256 ASP A CA 1
ATOM 2022 C C . ASP A 1 256 ? -0.769 30.579 -4.853 1.00 72.38 256 ASP A C 1
ATOM 2024 O O . ASP A 1 256 ? -0.502 31.240 -3.849 1.00 72.38 256 ASP A O 1
ATOM 2028 N N . ILE A 1 257 ? -0.933 29.259 -4.805 1.00 70.06 257 ILE A N 1
ATOM 2029 C CA . ILE A 1 257 ? -0.556 28.445 -3.651 1.00 70.06 257 ILE A CA 1
ATOM 2030 C C . ILE A 1 257 ? 0.787 27.785 -3.962 1.00 70.06 257 ILE A C 1
ATOM 2032 O O . ILE A 1 257 ? 0.893 26.967 -4.883 1.00 70.06 257 ILE A O 1
ATOM 2036 N N . ALA A 1 258 ? 1.831 28.137 -3.207 1.00 71.06 258 ALA A N 1
ATOM 2037 C CA . ALA A 1 258 ? 3.150 27.539 -3.382 1.00 71.06 258 ALA A CA 1
ATOM 2038 C C . ALA A 1 258 ? 3.125 26.048 -2.970 1.00 71.06 258 ALA A C 1
ATOM 2040 O O . ALA A 1 258 ? 2.712 25.741 -1.841 1.00 71.06 258 ALA A O 1
ATOM 2041 N N . PRO A 1 259 ? 3.533 25.107 -3.848 1.00 75.69 259 PRO A N 1
ATOM 2042 C CA . PRO A 1 259 ? 3.621 23.692 -3.495 1.00 75.69 259 PRO A CA 1
ATOM 2043 C C . PRO A 1 259 ? 4.753 23.452 -2.480 1.00 75.69 259 PRO A C 1
ATOM 2045 O O . PRO A 1 259 ? 5.679 24.262 -2.396 1.00 75.69 259 PRO A O 1
ATOM 2048 N N . PRO A 1 260 ? 4.719 22.343 -1.716 1.00 75.25 260 PRO A N 1
ATOM 2049 C CA . PRO A 1 260 ? 5.840 21.977 -0.857 1.00 75.25 260 PRO A CA 1
ATOM 2050 C C . PRO A 1 260 ? 7.103 21.731 -1.685 1.00 75.25 260 PRO A C 1
ATOM 2052 O O . PRO A 1 260 ? 7.035 21.270 -2.832 1.00 75.25 260 PRO A O 1
ATOM 2055 N N . GLU A 1 261 ? 8.256 22.021 -1.089 1.00 78.25 261 GLU A N 1
ATOM 2056 C CA . GLU A 1 261 ? 9.544 21.804 -1.735 1.00 78.25 261 GLU A CA 1
ATOM 2057 C C . GLU A 1 261 ? 9.737 20.317 -2.083 1.00 78.25 261 GLU A C 1
ATOM 2059 O O . GLU A 1 261 ? 9.514 19.423 -1.264 1.00 78.25 261 GLU A O 1
ATOM 2064 N N . ARG A 1 262 ? 10.157 20.038 -3.323 1.00 72.62 262 ARG A N 1
ATOM 2065 C CA . ARG A 1 262 ? 10.519 18.684 -3.763 1.00 72.62 262 ARG A CA 1
ATOM 2066 C C . ARG A 1 262 ? 11.972 18.408 -3.406 1.00 72.62 262 ARG A C 1
ATOM 2068 O O . ARG A 1 262 ? 12.806 19.303 -3.504 1.00 72.62 262 ARG A O 1
ATOM 2075 N N . GLU A 1 263 ? 12.302 17.164 -3.077 1.00 69.25 263 GLU A N 1
ATOM 2076 C CA . GLU A 1 263 ? 13.699 16.765 -2.871 1.00 69.25 263 GLU A CA 1
ATOM 2077 C C . GLU A 1 263 ? 14.570 17.163 -4.066 1.00 69.25 263 GLU A C 1
ATOM 2079 O O . GLU A 1 263 ? 14.172 16.978 -5.217 1.00 69.25 263 GLU A O 1
ATOM 2084 N N . LYS A 1 264 ? 15.777 17.674 -3.795 1.00 66.38 264 LYS A N 1
ATOM 2085 C CA . LYS A 1 264 ? 16.715 18.159 -4.823 1.00 66.38 264 LYS A CA 1
ATOM 2086 C C . LYS A 1 264 ? 16.954 17.128 -5.929 1.00 66.38 264 LYS A C 1
ATOM 2088 O O . LYS A 1 264 ? 17.028 17.469 -7.103 1.00 66.38 264 LYS A O 1
ATOM 2093 N N . ILE A 1 265 ? 16.983 15.845 -5.574 1.00 62.31 265 ILE A N 1
ATOM 2094 C CA . ILE A 1 265 ? 17.221 14.749 -6.520 1.00 62.31 265 ILE A CA 1
ATOM 2095 C C . ILE A 1 265 ? 16.011 14.492 -7.434 1.00 62.31 265 ILE A C 1
ATOM 2097 O O . ILE A 1 265 ? 16.168 14.089 -8.584 1.00 62.31 265 ILE A O 1
ATOM 2101 N N . GLN A 1 266 ? 14.802 14.850 -6.995 1.00 60.38 266 GLN A N 1
ATOM 2102 C CA . GLN A 1 266 ? 13.602 14.843 -7.836 1.00 60.38 266 GLN A CA 1
ATOM 2103 C C . GLN A 1 266 ? 13.561 16.017 -8.832 1.00 60.38 266 GLN A C 1
ATOM 2105 O O . GLN A 1 266 ? 12.648 16.078 -9.658 1.00 60.38 266 GLN A O 1
ATOM 2110 N N . GLN A 1 267 ? 14.525 16.941 -8.769 1.00 63.78 267 GLN A N 1
ATOM 2111 C CA . GLN A 1 267 ? 14.657 18.074 -9.689 1.00 63.78 267 GLN A CA 1
ATOM 2112 C C . GLN A 1 267 ? 15.691 17.809 -10.805 1.00 63.78 267 GLN A C 1
ATOM 2114 O O . GLN A 1 267 ? 15.720 18.543 -11.790 1.00 63.78 267 GLN A O 1
ATOM 2119 N N . LEU A 1 268 ? 16.496 16.739 -10.704 1.00 66.12 268 LEU A N 1
ATOM 2120 C CA . LEU A 1 268 ? 17.485 16.350 -11.719 1.00 66.12 268 LEU A CA 1
ATOM 2121 C C . LEU A 1 268 ? 16.810 15.846 -13.006 1.00 66.12 268 LEU A C 1
ATOM 2123 O O . LEU A 1 268 ? 16.101 14.832 -13.005 1.00 66.12 268 LEU A O 1
ATOM 2127 N N . TRP A 1 269 ? 17.073 16.531 -14.123 1.00 60.16 269 TRP A N 1
ATOM 2128 C CA . TRP A 1 269 ? 16.594 16.140 -15.452 1.00 60.16 269 TRP A CA 1
ATOM 2129 C C . TRP A 1 269 ? 17.195 14.795 -15.883 1.00 60.16 269 TRP A C 1
ATOM 2131 O O . TRP A 1 269 ? 18.387 14.554 -15.711 1.00 60.16 269 TRP A O 1
ATOM 2141 N N . GLY A 1 270 ? 16.355 13.884 -16.387 1.00 63.75 270 GLY A N 1
ATOM 2142 C CA . GLY A 1 270 ? 16.746 12.533 -16.822 1.00 63.75 270 GLY A CA 1
ATOM 2143 C C . GLY A 1 270 ? 17.121 11.558 -15.693 1.00 63.75 270 GLY A C 1
ATOM 2144 O O . GLY A 1 270 ? 16.892 10.360 -15.826 1.00 63.75 270 GLY A O 1
ATOM 2145 N N . GLY A 1 271 ? 17.621 12.056 -14.557 1.00 65.31 271 GLY A N 1
ATOM 2146 C CA . GLY A 1 271 ? 18.068 11.246 -13.419 1.00 65.31 271 GLY A CA 1
ATOM 2147 C C . GLY A 1 271 ? 16.948 10.787 -12.485 1.00 65.31 271 GLY A C 1
ATOM 2148 O O . GLY A 1 271 ? 17.032 9.696 -11.931 1.00 65.31 271 GLY A O 1
ATOM 2149 N N . ARG A 1 272 ? 15.860 11.562 -12.344 1.00 70.19 272 ARG A N 1
ATOM 2150 C CA . ARG A 1 272 ? 14.753 11.254 -11.411 1.00 70.19 272 ARG A CA 1
ATOM 2151 C C . ARG A 1 272 ? 14.166 9.848 -11.581 1.00 70.19 272 ARG A C 1
ATOM 2153 O O . ARG A 1 272 ? 13.710 9.255 -10.608 1.00 70.19 272 ARG A O 1
ATOM 2160 N N . ALA A 1 273 ? 14.147 9.312 -12.801 1.00 71.06 273 ALA A N 1
ATOM 2161 C CA . ALA A 1 273 ? 13.621 7.974 -13.066 1.00 71.06 273 ALA A CA 1
ATOM 2162 C C . ALA A 1 273 ? 14.389 6.871 -12.312 1.00 71.06 273 ALA A C 1
ATOM 2164 O O . ALA A 1 273 ? 13.796 5.843 -12.001 1.00 71.06 273 ALA A O 1
ATOM 2165 N N . PHE A 1 274 ? 15.654 7.119 -11.963 1.00 79.69 274 PHE A N 1
ATOM 2166 C CA . PHE A 1 274 ? 16.533 6.189 -11.258 1.00 79.69 274 PHE A CA 1
ATOM 2167 C C . PHE A 1 274 ? 16.521 6.352 -9.741 1.00 79.69 274 PHE A C 1
ATOM 2169 O O . PHE A 1 274 ? 17.300 5.696 -9.061 1.00 79.69 274 PHE A O 1
ATOM 2176 N N . PHE A 1 275 ? 15.650 7.196 -9.190 1.00 84.06 275 PHE A N 1
ATOM 2177 C CA . PHE A 1 275 ? 15.506 7.348 -7.746 1.00 84.06 275 PHE A CA 1
ATOM 2178 C C . PHE A 1 275 ? 14.080 7.009 -7.323 1.00 84.06 275 PHE A C 1
ATOM 2180 O O . PHE A 1 275 ? 13.109 7.406 -7.982 1.00 84.06 275 PHE A O 1
ATOM 2187 N N . SER A 1 276 ? 13.957 6.245 -6.242 1.00 81.56 276 SER A N 1
ATOM 2188 C CA . SER A 1 276 ? 12.681 6.020 -5.568 1.00 81.56 276 SER A CA 1
ATOM 2189 C C . SER A 1 276 ? 12.229 7.306 -4.891 1.00 81.56 276 SER A C 1
ATOM 2191 O O . SER A 1 276 ? 13.044 8.080 -4.385 1.00 81.56 276 SER A O 1
ATOM 2193 N N . GLN A 1 277 ? 10.920 7.547 -4.883 1.00 78.00 277 GLN A N 1
ATOM 2194 C CA . GLN A 1 277 ? 10.371 8.591 -4.020 1.00 78.00 277 GLN A CA 1
ATOM 2195 C C . GLN A 1 277 ? 10.423 8.102 -2.580 1.00 78.00 277 GLN A C 1
ATOM 2197 O O . GLN A 1 277 ? 10.218 6.918 -2.328 1.00 78.00 277 GLN A O 1
ATOM 2202 N N . THR A 1 278 ? 10.657 9.015 -1.644 1.00 78.94 278 THR A N 1
ATOM 2203 C CA . THR A 1 278 ? 10.648 8.690 -0.221 1.00 78.94 278 THR A CA 1
ATOM 2204 C C . THR A 1 278 ? 9.296 8.068 0.167 1.00 78.94 278 THR A C 1
ATOM 2206 O O . THR A 1 278 ? 8.258 8.726 0.018 1.00 78.94 278 THR A O 1
ATOM 2209 N N . PRO A 1 279 ? 9.273 6.794 0.611 1.00 81.50 279 PRO A N 1
ATOM 2210 C CA . PRO A 1 279 ? 8.040 6.056 0.868 1.00 81.50 279 PRO A CA 1
ATOM 2211 C C . PRO A 1 279 ? 7.497 6.386 2.261 1.00 81.50 279 PRO A C 1
ATOM 2213 O O . PRO A 1 279 ? 7.460 5.550 3.159 1.00 81.50 279 PRO A O 1
ATOM 2216 N N . THR A 1 280 ? 7.111 7.643 2.467 1.00 80.56 280 THR A N 1
ATOM 2217 C CA . THR A 1 280 ? 6.556 8.144 3.730 1.00 80.56 280 THR A CA 1
ATOM 2218 C C . THR A 1 280 ? 5.073 8.485 3.606 1.00 80.56 280 THR A C 1
ATOM 2220 O O . THR A 1 280 ? 4.525 8.680 2.511 1.00 80.56 280 THR A O 1
ATOM 2223 N N . GLY A 1 281 ? 4.397 8.530 4.759 1.00 84.69 281 GLY A N 1
ATOM 2224 C CA . GLY A 1 281 ? 2.981 8.867 4.856 1.00 84.69 281 GLY A CA 1
ATOM 2225 C C . GLY A 1 281 ? 2.113 7.952 4.005 1.00 84.69 281 GLY A C 1
ATOM 2226 O O . GLY A 1 281 ? 2.316 6.745 3.950 1.00 84.69 281 GLY A O 1
ATOM 2227 N N . TRP A 1 282 ? 1.160 8.543 3.291 1.00 80.38 282 TRP A N 1
ATOM 2228 C CA . TRP A 1 282 ? 0.167 7.827 2.481 1.00 80.38 282 TRP A CA 1
ATOM 2229 C C . TRP A 1 282 ? 0.724 7.099 1.248 1.00 80.38 282 TRP A C 1
ATOM 2231 O O . TRP A 1 282 ? -0.039 6.456 0.536 1.00 80.38 282 TRP A O 1
ATOM 2241 N N . ARG A 1 283 ? 2.024 7.232 0.953 1.00 81.56 283 ARG A N 1
ATOM 2242 C CA . ARG A 1 283 ? 2.695 6.467 -0.112 1.00 81.56 283 ARG A CA 1
ATOM 2243 C C . ARG A 1 283 ? 3.352 5.190 0.400 1.00 81.56 283 ARG A C 1
ATOM 2245 O O . ARG A 1 283 ? 3.757 4.377 -0.416 1.00 81.56 283 ARG A O 1
ATOM 2252 N N . ALA A 1 284 ? 3.496 5.048 1.713 1.00 89.00 284 ALA A N 1
ATOM 2253 C CA . ALA A 1 284 ? 4.171 3.913 2.311 1.00 89.00 284 ALA A CA 1
ATOM 2254 C C . ALA A 1 284 ? 3.319 2.644 2.207 1.00 89.00 284 ALA A C 1
ATOM 2256 O O . ALA A 1 284 ? 2.108 2.674 2.459 1.00 89.00 284 ALA A O 1
ATOM 2257 N N . LYS A 1 285 ? 3.967 1.513 1.926 1.00 89.44 285 LYS A N 1
ATOM 2258 C CA . LYS A 1 285 ? 3.330 0.198 1.864 1.00 89.44 285 LYS A CA 1
ATOM 2259 C C . LYS A 1 285 ? 2.558 -0.128 3.140 1.00 89.44 285 LYS A C 1
ATOM 2261 O O . LYS A 1 285 ? 1.424 -0.587 3.049 1.00 89.44 285 LYS A O 1
ATOM 2266 N N . SER A 1 286 ? 3.107 0.169 4.322 1.00 91.25 286 SER A N 1
ATOM 2267 C CA . SER A 1 286 ? 2.413 -0.091 5.591 1.00 91.25 286 SER A CA 1
ATOM 2268 C C . SER A 1 286 ? 1.070 0.635 5.695 1.00 91.25 286 SER A C 1
ATOM 2270 O O . SER A 1 286 ? 0.133 0.115 6.299 1.00 91.25 286 SER A O 1
ATOM 2272 N N . VAL A 1 287 ? 0.943 1.825 5.102 1.00 91.38 287 VAL A N 1
ATOM 2273 C CA . VAL A 1 287 ? -0.333 2.550 5.076 1.00 91.38 287 VAL A CA 1
ATOM 2274 C C . VAL A 1 287 ? -1.334 1.849 4.163 1.00 91.38 287 VAL A C 1
ATOM 2276 O O . VAL A 1 287 ? -2.482 1.679 4.564 1.00 91.38 287 VAL A O 1
ATOM 2279 N N . ASN A 1 288 ? -0.906 1.383 2.989 1.00 87.75 288 ASN A N 1
ATOM 2280 C CA . ASN A 1 288 ? -1.765 0.611 2.087 1.00 87.75 288 ASN A CA 1
ATOM 2281 C C . ASN A 1 288 ? -2.214 -0.710 2.737 1.00 87.75 288 ASN A C 1
ATOM 2283 O O . ASN A 1 288 ? -3.414 -0.969 2.807 1.00 87.75 288 ASN A O 1
ATOM 2287 N N . ASP A 1 289 ? -1.281 -1.472 3.320 1.00 89.00 289 ASP A N 1
ATOM 2288 C CA . ASP A 1 289 ? -1.572 -2.712 4.054 1.00 89.00 289 ASP A CA 1
ATOM 2289 C C . ASP A 1 289 ? -2.586 -2.473 5.191 1.00 89.00 289 ASP A C 1
ATOM 2291 O O . ASP A 1 289 ? -3.474 -3.293 5.430 1.00 89.00 289 ASP A O 1
ATOM 2295 N N . PHE A 1 290 ? -2.473 -1.339 5.894 1.00 93.62 290 PHE A N 1
ATOM 2296 C CA . PHE A 1 290 ? -3.416 -0.963 6.946 1.00 93.62 290 PHE A CA 1
ATOM 2297 C C . PHE A 1 290 ? -4.809 -0.671 6.392 1.00 93.62 290 PHE A C 1
ATOM 2299 O O . PHE A 1 290 ? -5.798 -1.100 6.984 1.00 93.62 290 PHE A O 1
ATOM 2306 N N . LEU A 1 291 ? -4.904 0.059 5.279 1.00 90.00 291 LEU A N 1
ATOM 2307 C CA . LEU A 1 291 ? -6.186 0.386 4.656 1.00 90.00 291 LEU A CA 1
ATOM 2308 C C . LEU A 1 291 ? -6.905 -0.873 4.151 1.00 90.00 291 LEU A C 1
ATOM 2310 O O . LEU A 1 291 ? -8.113 -0.989 4.363 1.00 90.00 291 LEU A O 1
ATOM 2314 N N . GLU A 1 292 ? -6.172 -1.828 3.569 1.00 88.81 292 GLU A N 1
ATOM 2315 C CA . GLU A 1 292 ? -6.704 -3.149 3.200 1.00 88.81 292 GLU A CA 1
ATOM 2316 C C . GLU A 1 292 ? -7.258 -3.882 4.427 1.00 88.81 292 GLU A C 1
ATOM 2318 O O . GLU A 1 292 ? -8.440 -4.221 4.468 1.00 88.81 292 GLU A O 1
ATOM 2323 N N . ARG A 1 293 ? -6.445 -4.037 5.481 1.00 91.75 293 ARG A N 1
ATOM 2324 C CA . ARG A 1 293 ? -6.866 -4.707 6.725 1.00 91.75 293 ARG A CA 1
ATOM 2325 C C . ARG A 1 293 ? -8.029 -3.998 7.409 1.00 91.75 293 ARG A C 1
ATOM 2327 O O . ARG A 1 293 ? -8.893 -4.640 8.002 1.00 91.75 293 ARG A O 1
ATOM 2334 N N . HIS A 1 294 ? -8.065 -2.668 7.352 1.00 92.50 294 HIS A N 1
ATOM 2335 C CA . HIS A 1 294 ? -9.188 -1.887 7.849 1.00 92.50 294 HIS A CA 1
ATOM 2336 C C . HIS A 1 294 ? -10.467 -2.264 7.102 1.00 92.50 294 HIS A C 1
ATOM 2338 O O . HIS A 1 294 ? -11.478 -2.538 7.747 1.00 92.50 294 HIS A O 1
ATOM 2344 N N . GLN A 1 295 ? -10.420 -2.302 5.768 1.00 89.38 295 GLN A N 1
ATOM 2345 C CA . GLN A 1 295 ? -11.562 -2.674 4.940 1.00 89.38 295 GLN A CA 1
ATOM 2346 C C . GLN A 1 295 ? -12.024 -4.108 5.227 1.00 89.38 295 GLN A C 1
ATOM 2348 O O . GLN A 1 295 ? -13.213 -4.308 5.469 1.00 89.38 295 GLN A O 1
ATOM 2353 N N . GLU A 1 296 ? -11.104 -5.074 5.274 1.00 90.81 296 GLU A N 1
ATOM 2354 C CA . GLU A 1 296 ? -11.385 -6.476 5.621 1.00 90.81 296 GLU A CA 1
ATOM 2355 C C . GLU A 1 296 ? -12.070 -6.584 6.994 1.00 90.81 296 GLU A C 1
ATOM 2357 O O . GLU A 1 296 ? -13.171 -7.125 7.107 1.00 90.81 296 GLU A O 1
ATOM 2362 N N . ALA A 1 297 ? -11.495 -5.960 8.029 1.00 91.38 297 ALA A N 1
ATOM 2363 C CA . ALA A 1 297 ? -12.056 -5.967 9.379 1.00 91.38 297 ALA A CA 1
ATOM 2364 C C . ALA A 1 297 ? -13.439 -5.294 9.458 1.00 91.38 297 ALA A C 1
ATOM 2366 O O . ALA A 1 297 ? -14.304 -5.753 10.204 1.00 91.38 297 ALA A O 1
ATOM 2367 N N . GLN A 1 298 ? -13.675 -4.205 8.710 1.00 90.25 298 GLN A N 1
ATOM 2368 C CA . GLN A 1 298 ? -14.991 -3.554 8.669 1.00 90.25 298 GLN A CA 1
ATOM 2369 C C . GLN A 1 298 ? -16.036 -4.407 7.946 1.00 90.25 298 GLN A C 1
ATOM 2371 O O . GLN A 1 298 ? -17.172 -4.477 8.414 1.00 90.25 298 GLN A O 1
ATOM 2376 N N . LEU A 1 299 ? -15.677 -5.041 6.827 1.00 88.69 299 LEU A N 1
ATOM 2377 C CA . LEU A 1 299 ? -16.582 -5.917 6.083 1.00 88.69 299 LEU A CA 1
ATOM 2378 C C . LEU A 1 299 ? -16.970 -7.132 6.922 1.00 88.69 299 LEU A C 1
ATOM 2380 O O . LEU A 1 299 ? -18.158 -7.429 7.037 1.00 88.69 299 LEU A O 1
ATOM 2384 N N . ALA A 1 300 ? -16.000 -7.759 7.588 1.00 90.06 300 ALA A N 1
ATOM 2385 C CA . ALA A 1 300 ? -16.257 -8.852 8.513 1.00 90.06 300 ALA A CA 1
ATOM 2386 C C . ALA A 1 300 ? -17.155 -8.405 9.682 1.00 90.06 300 ALA A C 1
ATOM 2388 O O . ALA A 1 300 ? -18.138 -9.076 10.002 1.00 90.06 300 ALA A O 1
ATOM 2389 N N . ASP A 1 301 ? -16.887 -7.235 10.280 1.00 86.75 301 ASP A N 1
ATOM 2390 C CA . ASP A 1 301 ? -17.706 -6.670 11.363 1.00 86.75 301 ASP A CA 1
ATOM 2391 C C . ASP A 1 301 ? -19.152 -6.379 10.937 1.00 86.75 301 ASP A C 1
ATOM 2393 O O . ASP A 1 301 ? -20.092 -6.597 11.699 1.00 86.75 301 ASP A O 1
ATOM 2397 N N . GLN A 1 302 ? -19.356 -5.893 9.715 1.00 86.56 302 GLN A N 1
ATOM 2398 C CA . GLN A 1 302 ? -20.691 -5.661 9.165 1.00 86.56 302 GLN A CA 1
ATOM 2399 C C . GLN A 1 302 ? -21.398 -6.975 8.813 1.00 86.56 302 GLN A C 1
ATOM 2401 O O . GLN A 1 302 ? -22.584 -7.117 9.113 1.00 86.56 302 GLN A O 1
ATOM 2406 N N . GLY A 1 303 ? -20.675 -7.942 8.241 1.00 85.62 303 GLY A N 1
ATOM 2407 C CA . GLY A 1 303 ? -21.206 -9.237 7.819 1.00 85.62 303 GLY A CA 1
ATOM 2408 C C . GLY A 1 303 ? -21.815 -10.029 8.972 1.00 85.62 303 GLY A C 1
ATOM 2409 O O . GLY A 1 303 ? -22.976 -10.436 8.897 1.00 85.62 303 GLY A O 1
ATOM 2410 N N . TRP A 1 304 ? -21.095 -10.176 10.091 1.00 86.56 304 TRP A N 1
ATOM 2411 C CA . TRP A 1 304 ? -21.639 -10.911 11.240 1.00 86.56 304 TRP A CA 1
ATOM 2412 C C . TRP A 1 304 ? -22.820 -10.178 11.891 1.00 86.56 304 TRP A C 1
ATOM 2414 O O . TRP A 1 304 ? -23.772 -10.825 12.331 1.00 86.56 304 TRP A O 1
ATOM 2424 N N . LYS A 1 305 ? -22.797 -8.834 11.935 1.00 84.12 305 LYS A N 1
ATOM 2425 C CA . LYS A 1 305 ? -23.908 -8.020 12.462 1.00 84.12 305 LYS A CA 1
ATOM 2426 C C . LYS A 1 305 ? -25.167 -8.187 11.625 1.00 84.12 305 LYS A C 1
ATOM 2428 O O . LYS A 1 305 ? -26.263 -8.223 12.176 1.00 84.12 305 LYS A O 1
ATOM 2433 N N . GLU A 1 306 ? -25.018 -8.285 10.311 1.00 83.56 306 GLU A N 1
ATOM 2434 C CA . GLU A 1 306 ? -26.135 -8.492 9.398 1.00 83.56 306 GLU A CA 1
ATOM 2435 C C . GLU A 1 306 ? -26.727 -9.902 9.539 1.00 83.56 306 GLU A C 1
ATOM 2437 O O . GLU A 1 306 ? -27.935 -10.043 9.726 1.00 83.56 306 GLU A O 1
ATOM 2442 N N . LEU A 1 307 ? -25.885 -10.942 9.600 1.00 83.81 307 LEU A N 1
ATOM 2443 C CA . LEU A 1 307 ? -26.329 -12.310 9.909 1.00 83.81 307 LEU A CA 1
ATOM 2444 C C . LEU A 1 307 ? -27.052 -12.394 11.260 1.00 83.81 307 LEU A C 1
ATOM 2446 O O . LEU A 1 307 ? -28.048 -13.110 11.401 1.00 83.81 307 LEU A O 1
ATOM 2450 N N . TRP A 1 308 ? -26.584 -11.625 12.247 1.00 82.50 308 TRP A N 1
ATOM 2451 C CA . TRP A 1 308 ? -27.231 -11.535 13.550 1.00 82.50 308 TRP A CA 1
ATOM 2452 C C . TRP A 1 308 ? -28.629 -10.923 13.451 1.00 82.50 308 TRP A C 1
ATOM 2454 O O . TRP A 1 308 ? -29.574 -11.477 14.013 1.00 82.50 308 TRP A O 1
ATOM 2464 N N . LYS A 1 309 ? -28.787 -9.806 12.728 1.00 81.25 309 LYS A N 1
ATOM 2465 C CA . LYS A 1 309 ? -30.096 -9.160 12.513 1.00 81.25 309 LYS A CA 1
ATOM 2466 C C . LYS A 1 309 ? -31.093 -10.087 11.822 1.00 81.25 309 LYS A C 1
ATOM 2468 O O . LYS A 1 309 ? -32.272 -10.052 12.151 1.00 81.25 309 LYS A O 1
ATOM 2473 N N . GLN A 1 310 ? -30.618 -10.931 10.908 1.00 84.12 310 GLN A N 1
ATOM 2474 C CA . GLN A 1 310 ? -31.435 -11.931 10.213 1.00 84.12 310 GLN A CA 1
ATOM 2475 C C . GLN A 1 310 ? -31.825 -13.128 11.098 1.00 84.12 310 GLN A C 1
ATOM 2477 O O . GLN A 1 310 ? -32.570 -13.998 10.656 1.00 84.12 310 GLN A O 1
ATOM 2482 N N . GLY A 1 311 ? -31.316 -13.213 12.331 1.00 81.81 311 GLY A N 1
ATOM 2483 C CA . GLY A 1 311 ? -31.606 -14.312 13.252 1.00 81.81 311 GLY A CA 1
ATOM 2484 C C . GLY A 1 311 ? -30.858 -15.615 12.945 1.00 81.81 311 GLY A C 1
ATOM 2485 O O . GLY A 1 311 ? -31.123 -16.637 13.579 1.00 81.81 311 GLY A O 1
ATOM 2486 N N . LYS A 1 312 ? -29.899 -15.608 12.009 1.00 86.31 312 LYS A N 1
ATOM 2487 C CA . LYS A 1 312 ? -29.163 -16.797 11.544 1.00 86.31 312 LYS A CA 1
ATOM 2488 C C . LYS A 1 312 ? -28.000 -17.143 12.471 1.00 86.31 312 LYS A C 1
ATOM 2490 O O . LYS A 1 312 ? -26.823 -17.092 12.127 1.00 86.31 312 LYS A O 1
ATOM 2495 N N . MET A 1 313 ? -28.349 -17.506 13.696 1.00 80.62 313 MET A N 1
ATOM 2496 C CA . MET A 1 313 ? -27.422 -17.624 14.819 1.00 80.62 313 MET A CA 1
ATOM 2497 C C . MET A 1 313 ? -26.307 -18.671 14.618 1.00 80.62 313 MET A C 1
ATOM 2499 O O . MET A 1 313 ? -25.165 -18.421 14.996 1.00 80.62 313 MET A O 1
ATOM 2503 N N . ALA A 1 314 ? -26.597 -19.814 13.990 1.00 84.44 314 ALA A N 1
ATOM 2504 C CA . ALA A 1 314 ? -25.575 -20.820 13.681 1.00 84.44 314 ALA A CA 1
ATOM 2505 C C . ALA A 1 314 ? -24.578 -20.341 12.607 1.00 84.44 314 ALA A C 1
ATOM 2507 O O . ALA A 1 314 ? -23.385 -20.639 12.690 1.00 84.44 314 ALA A O 1
ATOM 2508 N N . GLU A 1 315 ? -25.058 -19.569 11.627 1.00 87.88 315 GLU A N 1
ATOM 2509 C CA . GLU A 1 315 ? -24.222 -18.976 10.579 1.00 87.88 315 GLU A CA 1
ATOM 2510 C C . GLU A 1 315 ? -23.311 -17.889 11.150 1.00 87.88 315 GLU A C 1
ATOM 2512 O O . GLU A 1 315 ? -22.150 -17.835 10.771 1.00 87.88 315 GLU A O 1
ATOM 2517 N N . VAL A 1 316 ? -23.776 -17.099 12.126 1.00 85.38 316 VAL A N 1
ATOM 2518 C CA . VAL A 1 316 ? -22.939 -16.117 12.842 1.00 85.38 316 VAL A CA 1
ATOM 2519 C C . VAL A 1 316 ? -21.714 -16.781 13.480 1.00 85.38 316 VAL A C 1
ATOM 2521 O O . VAL A 1 316 ? -20.589 -16.328 13.276 1.00 85.38 316 VAL A O 1
ATOM 2524 N N . ASP A 1 317 ? -21.911 -17.871 14.233 1.00 84.75 317 ASP A N 1
ATOM 2525 C CA . ASP A 1 317 ? -20.810 -18.574 14.911 1.00 84.75 317 ASP A CA 1
ATOM 2526 C C . ASP A 1 317 ? -19.833 -19.227 13.921 1.00 84.75 317 ASP A C 1
ATOM 2528 O O . ASP A 1 317 ? -18.663 -19.442 14.246 1.00 84.75 317 ASP A O 1
ATOM 2532 N N . LYS A 1 318 ? -20.307 -19.611 12.730 1.00 90.69 318 LYS A N 1
ATOM 2533 C CA . LYS A 1 318 ? -19.459 -20.121 11.646 1.00 90.69 318 LYS A CA 1
ATOM 2534 C C . LYS A 1 318 ? -18.679 -18.978 10.991 1.00 90.69 318 LYS A C 1
ATOM 2536 O O . LYS A 1 318 ? -17.457 -19.039 10.954 1.00 90.69 318 LYS A O 1
ATOM 2541 N N . TYR A 1 319 ? -19.375 -17.922 10.585 1.00 90.75 319 TYR A N 1
ATOM 2542 C CA . TYR A 1 319 ? -18.811 -16.755 9.915 1.00 90.75 319 TYR A CA 1
ATOM 2543 C C . TYR A 1 319 ? -17.714 -16.089 10.750 1.00 90.75 319 TYR A C 1
ATOM 2545 O O . TYR A 1 319 ? -16.637 -15.814 10.248 1.00 90.75 319 TYR A O 1
ATOM 2553 N N . LEU A 1 320 ? -17.930 -15.902 12.055 1.00 87.06 320 LEU A N 1
ATOM 2554 C CA . LEU A 1 320 ? -16.918 -15.316 12.941 1.00 87.06 320 LEU A CA 1
ATOM 2555 C C . LEU A 1 320 ? -15.665 -16.193 13.085 1.00 87.06 320 LEU A C 1
ATOM 2557 O O . LEU A 1 320 ? -14.576 -15.665 13.277 1.00 87.06 320 LEU A O 1
ATOM 2561 N N . ARG A 1 321 ? -15.790 -17.523 12.992 1.00 87.94 321 ARG A N 1
ATOM 2562 C CA . ARG A 1 321 ? -14.621 -18.420 12.985 1.00 87.94 321 ARG A CA 1
ATOM 2563 C C . ARG A 1 321 ? -13.837 -18.338 11.680 1.00 87.94 321 ARG A C 1
ATOM 2565 O O . ARG A 1 321 ? -12.624 -18.485 11.720 1.00 87.94 321 ARG A O 1
ATOM 2572 N N . GLU A 1 322 ? -14.531 -18.127 10.567 1.00 91.12 322 GLU A N 1
ATOM 2573 C CA . GLU A 1 322 ? -13.934 -17.958 9.237 1.00 91.12 322 GLU A CA 1
ATOM 2574 C C . GLU A 1 322 ? -13.345 -16.551 9.042 1.00 91.12 322 GLU A C 1
ATOM 2576 O O . GLU A 1 322 ? -12.414 -16.395 8.262 1.00 91.12 322 GLU A O 1
ATOM 2581 N N . HIS A 1 323 ? -13.841 -15.559 9.792 1.00 92.31 323 HIS A N 1
ATOM 2582 C CA . HIS A 1 323 ? -13.447 -14.152 9.703 1.00 92.31 323 HIS A CA 1
ATOM 2583 C C . HIS A 1 323 ? -12.978 -13.577 11.055 1.00 92.31 323 HIS A C 1
ATOM 2585 O O . HIS A 1 323 ? -13.644 -12.704 11.641 1.00 92.31 323 HIS A O 1
ATOM 2591 N N . PRO A 1 324 ? -11.845 -14.059 11.604 1.00 91.94 324 PRO A N 1
ATOM 2592 C CA . PRO A 1 324 ? -11.311 -13.571 12.872 1.00 91.94 324 PRO A CA 1
ATOM 2593 C C . PRO A 1 324 ? -10.933 -12.078 12.835 1.00 91.94 324 PRO A C 1
ATOM 2595 O O . PRO A 1 324 ? -10.944 -11.427 13.881 1.00 91.94 324 PRO A O 1
ATOM 2598 N N . GLU A 1 325 ? -10.690 -11.491 11.659 1.00 92.31 325 GLU A N 1
ATOM 2599 C CA . GLU A 1 325 ? -10.404 -10.066 11.452 1.00 92.31 325 GLU A CA 1
ATOM 2600 C C . GLU A 1 325 ? -11.485 -9.125 12.006 1.00 92.31 325 GLU A C 1
ATOM 2602 O O . GLU A 1 325 ? -11.180 -7.988 12.381 1.00 92.31 325 GLU A O 1
ATOM 2607 N N . ALA A 1 326 ? -12.730 -9.598 12.154 1.00 90.31 326 ALA A N 1
ATOM 2608 C CA . ALA A 1 326 ? -13.818 -8.821 12.748 1.00 90.31 326 ALA A CA 1
ATOM 2609 C C . ALA A 1 326 ? -13.489 -8.315 14.166 1.00 90.31 326 ALA A C 1
ATOM 2611 O O . ALA A 1 326 ? -13.980 -7.257 14.568 1.00 90.31 326 ALA A O 1
ATOM 2612 N N . MET A 1 327 ? -12.635 -9.014 14.931 1.00 90.50 327 MET A N 1
ATOM 2613 C CA . MET A 1 327 ? -12.264 -8.573 16.285 1.00 90.50 327 MET A CA 1
ATOM 2614 C C . MET A 1 327 ? -11.472 -7.261 16.287 1.00 90.50 327 MET A C 1
ATOM 2616 O O . MET A 1 327 ? -11.535 -6.493 17.248 1.00 90.50 327 MET A O 1
ATOM 2620 N N . PHE A 1 328 ? -10.768 -6.968 15.192 1.00 94.06 328 PHE A N 1
ATOM 2621 C CA . PHE A 1 328 ? -9.954 -5.766 15.047 1.00 94.06 328 PHE A CA 1
ATOM 2622 C C . PHE A 1 328 ? -10.737 -4.549 14.560 1.00 94.06 328 PHE A C 1
ATOM 2624 O O . PHE A 1 328 ? -10.173 -3.460 14.474 1.00 94.06 328 PHE A O 1
ATOM 2631 N N . ALA A 1 329 ? -12.034 -4.677 14.279 1.00 89.44 329 ALA A N 1
ATOM 2632 C CA . ALA A 1 329 ? -12.820 -3.610 13.671 1.00 89.44 329 ALA A CA 1
ATOM 2633 C C . ALA A 1 329 ? -12.829 -2.299 14.474 1.00 89.44 329 ALA A C 1
ATOM 2635 O O . ALA A 1 329 ? -12.900 -1.216 13.895 1.00 89.44 329 ALA A O 1
ATOM 2636 N N . GLN A 1 330 ? -12.751 -2.366 15.806 1.00 87.69 330 GLN A N 1
ATOM 2637 C CA . GLN A 1 330 ? -12.660 -1.168 16.643 1.00 87.69 330 GLN A CA 1
ATOM 2638 C C . GLN A 1 330 ? -11.271 -0.530 16.599 1.00 87.69 330 GLN A C 1
ATOM 2640 O O . GLN A 1 330 ? -11.163 0.686 16.444 1.00 87.69 330 GLN A O 1
ATOM 2645 N N . VAL A 1 331 ? -10.225 -1.353 16.668 1.00 92.25 331 VAL A N 1
ATOM 2646 C CA . VAL A 1 331 ? -8.828 -0.913 16.565 1.00 92.25 331 VAL A CA 1
ATOM 2647 C C . VAL A 1 331 ? -8.575 -0.256 15.210 1.00 92.25 331 VAL A C 1
ATOM 2649 O O . VAL A 1 331 ? -8.026 0.844 15.149 1.00 92.25 331 VAL A O 1
ATOM 2652 N N . SER A 1 332 ? -9.056 -0.871 14.126 1.00 93.06 332 SER A N 1
ATOM 2653 C CA . SER A 1 332 ? -8.906 -0.329 12.778 1.00 93.06 332 SER A CA 1
ATOM 2654 C C . SER A 1 332 ? -9.670 0.985 12.593 1.00 93.06 332 SER A C 1
ATOM 2656 O O . SER A 1 332 ? -9.161 1.888 11.930 1.00 93.06 332 SER A O 1
ATOM 2658 N N . ARG A 1 333 ? -10.858 1.144 13.200 1.00 91.00 333 ARG A N 1
ATOM 2659 C CA . ARG A 1 333 ? -11.588 2.427 13.221 1.00 91.00 333 ARG A CA 1
ATOM 2660 C C . ARG A 1 333 ? -10.834 3.506 13.990 1.00 91.00 333 ARG A C 1
ATOM 2662 O O . ARG A 1 333 ? -10.754 4.631 13.504 1.00 91.00 333 ARG A O 1
ATOM 2669 N N . GLN A 1 334 ? -10.281 3.176 15.158 1.00 91.62 334 GLN A N 1
ATOM 2670 C CA . GLN A 1 334 ? -9.522 4.127 15.970 1.00 91.62 334 GLN A CA 1
ATOM 2671 C C . GLN A 1 334 ? -8.290 4.638 15.210 1.00 91.62 334 GLN A C 1
ATOM 2673 O O . GLN A 1 334 ? -8.113 5.848 15.071 1.00 91.62 334 GLN A O 1
ATOM 2678 N N . ALA A 1 335 ? -7.482 3.729 14.661 1.00 92.81 335 ALA A N 1
ATOM 2679 C CA . ALA A 1 335 ? -6.289 4.086 13.897 1.00 92.81 335 ALA A CA 1
ATOM 2680 C C . ALA A 1 335 ? -6.630 4.923 12.649 1.00 92.81 335 ALA A C 1
ATOM 2682 O O . ALA A 1 335 ? -5.986 5.942 12.392 1.00 92.81 335 ALA A O 1
ATOM 2683 N N . LEU A 1 336 ? -7.695 4.567 11.917 1.00 91.88 336 LEU A N 1
ATOM 2684 C CA . LEU A 1 336 ? -8.137 5.349 10.760 1.00 91.88 336 LEU A CA 1
ATOM 2685 C C . LEU A 1 336 ? -8.608 6.753 11.165 1.00 91.88 336 LEU A C 1
ATOM 2687 O O . LEU A 1 336 ? -8.329 7.722 10.455 1.00 91.88 336 LEU A O 1
ATOM 2691 N N . ALA A 1 337 ? -9.303 6.888 12.297 1.00 90.81 337 ALA A N 1
ATOM 2692 C CA . ALA A 1 337 ? -9.741 8.185 12.805 1.00 90.81 337 ALA A CA 1
ATOM 2693 C C . ALA A 1 337 ? -8.546 9.092 13.149 1.00 90.81 337 ALA A C 1
ATOM 2695 O O . ALA A 1 337 ? -8.552 10.271 12.793 1.00 90.81 337 ALA A O 1
ATOM 2696 N N . GLU A 1 338 ? -7.496 8.549 13.772 1.00 92.00 338 GLU A N 1
ATOM 2697 C CA . GLU A 1 338 ? -6.250 9.280 14.042 1.00 92.00 338 GLU A CA 1
ATOM 2698 C C . GLU A 1 338 ? -5.561 9.719 12.742 1.00 92.00 338 GLU A C 1
ATOM 2700 O O . GLU A 1 338 ? -5.258 10.901 12.570 1.00 92.00 338 GLU A O 1
ATOM 2705 N N . MET A 1 339 ? -5.405 8.812 11.772 1.00 91.38 339 MET A N 1
ATOM 2706 C CA . MET A 1 339 ? -4.842 9.144 10.456 1.00 91.38 339 MET A CA 1
ATOM 2707 C C . MET A 1 339 ? -5.681 10.188 9.707 1.00 91.38 339 MET A C 1
ATOM 2709 O O . MET A 1 339 ? -5.132 11.039 9.008 1.00 91.38 339 MET A O 1
ATOM 2713 N N . THR A 1 340 ? -7.006 10.168 9.870 1.00 89.19 340 THR A N 1
ATOM 2714 C CA . THR A 1 340 ? -7.916 11.150 9.259 1.00 89.19 340 THR A CA 1
ATOM 2715 C C . THR A 1 340 ? -7.712 12.547 9.845 1.00 89.19 340 THR A C 1
ATOM 2717 O O . THR A 1 340 ? -7.679 13.517 9.087 1.00 89.19 340 THR A O 1
ATOM 2720 N N . LYS A 1 341 ? -7.496 12.671 11.163 1.00 92.62 341 LYS A N 1
ATOM 2721 C CA . LYS A 1 341 ? -7.135 13.956 11.794 1.00 92.62 341 LYS A CA 1
ATOM 2722 C C . LYS A 1 341 ? -5.825 14.502 11.219 1.00 92.62 341 LYS A C 1
ATOM 2724 O O . LYS A 1 341 ? -5.749 15.676 10.863 1.00 92.62 341 LYS A O 1
ATOM 2729 N N . LEU A 1 342 ? -4.818 13.642 11.054 1.00 92.56 342 LEU A N 1
ATOM 2730 C CA . LEU A 1 342 ? -3.545 14.028 10.436 1.00 92.56 342 LEU A CA 1
ATOM 2731 C C . LEU A 1 342 ? -3.722 14.422 8.964 1.00 92.56 342 LEU A C 1
ATOM 2733 O O . LEU A 1 342 ? -3.120 15.393 8.515 1.00 92.56 342 LEU A O 1
ATOM 2737 N N . ARG A 1 343 ? -4.585 13.727 8.210 1.00 88.50 343 ARG A N 1
ATOM 2738 C CA . ARG A 1 343 ? -4.938 14.110 6.832 1.00 88.50 343 ARG A CA 1
ATOM 2739 C C . ARG A 1 343 ? -5.517 15.523 6.781 1.00 88.50 343 ARG A C 1
ATOM 2741 O O . ARG A 1 343 ? -5.037 16.322 5.991 1.00 88.50 343 ARG A O 1
ATOM 2748 N N . GLN A 1 344 ? -6.461 15.861 7.658 1.00 89.19 344 GLN A N 1
ATOM 2749 C CA . GLN A 1 344 ? -7.033 17.213 7.722 1.00 89.19 344 GLN A CA 1
ATOM 2750 C C . GLN A 1 344 ? -5.966 18.283 8.006 1.00 89.19 344 GLN A C 1
ATOM 2752 O O . GLN A 1 344 ? -5.966 19.335 7.371 1.00 89.19 344 GLN A O 1
ATOM 2757 N N . GLN A 1 345 ? -5.014 18.004 8.903 1.00 91.62 345 GLN A N 1
ATOM 2758 C CA . GLN A 1 345 ? -3.886 18.907 9.167 1.00 91.62 345 GLN A CA 1
ATOM 2759 C C . GLN A 1 345 ? -2.974 19.070 7.942 1.00 91.62 345 GLN A C 1
ATOM 2761 O O . GLN A 1 345 ? -2.560 20.186 7.626 1.00 91.62 345 GLN A O 1
ATOM 2766 N N . ARG A 1 346 ? -2.688 17.982 7.213 1.00 90.31 346 ARG A N 1
ATOM 2767 C CA . ARG A 1 346 ? -1.936 18.047 5.947 1.00 90.31 346 ARG A CA 1
ATOM 2768 C C . ARG A 1 346 ? -2.657 18.931 4.939 1.00 90.31 346 ARG A C 1
ATOM 2770 O O . ARG A 1 346 ? -2.028 19.800 4.341 1.00 90.31 346 ARG A O 1
ATOM 2777 N N . ASP A 1 347 ? -3.963 18.739 4.781 1.00 87.12 347 ASP A N 1
ATOM 2778 C CA . ASP A 1 347 ? -4.785 19.489 3.832 1.00 87.12 347 ASP A CA 1
ATOM 2779 C C . ASP A 1 347 ? -4.751 21.000 4.146 1.00 87.12 347 ASP A C 1
ATOM 2781 O O . ASP A 1 347 ? -4.572 21.815 3.239 1.00 87.12 347 ASP A O 1
ATOM 2785 N N . GLN A 1 348 ? -4.795 21.377 5.431 1.00 89.25 348 GLN A N 1
ATOM 2786 C CA . GLN A 1 348 ? -4.626 22.766 5.886 1.00 89.25 348 GLN A CA 1
ATOM 2787 C C . GLN A 1 348 ? -3.231 23.333 5.570 1.00 89.25 348 GLN A C 1
ATOM 2789 O O . GLN A 1 348 ? -3.113 24.485 5.152 1.00 89.25 348 GLN A O 1
ATOM 2794 N N . ILE A 1 349 ? -2.164 22.541 5.727 1.00 89.25 349 ILE A N 1
ATOM 2795 C CA . ILE A 1 349 ? -0.792 22.968 5.396 1.00 89.25 349 ILE A CA 1
ATOM 2796 C C . ILE A 1 349 ? -0.636 23.190 3.890 1.00 89.25 349 ILE A C 1
ATOM 2798 O O . ILE A 1 349 ? -0.038 24.185 3.474 1.00 89.25 349 ILE A O 1
ATOM 2802 N N . TYR A 1 350 ? -1.194 22.296 3.069 1.00 83.69 350 TYR A N 1
ATOM 2803 C CA . TYR A 1 350 ? -1.200 22.456 1.616 1.00 83.69 350 TYR A CA 1
ATOM 2804 C C . TYR A 1 350 ? -1.915 23.746 1.202 1.00 83.69 350 TYR A C 1
ATOM 2806 O O . TYR A 1 350 ? -1.360 24.505 0.406 1.00 83.69 350 TYR A O 1
ATOM 2814 N N . ALA A 1 351 ? -3.087 24.014 1.787 1.00 84.62 351 ALA A N 1
ATOM 2815 C CA . ALA A 1 351 ? -3.904 25.193 1.499 1.00 84.62 351 ALA A CA 1
ATOM 2816 C C . ALA A 1 351 ? -3.337 26.511 2.063 1.00 84.62 351 ALA A C 1
ATOM 2818 O O . ALA A 1 351 ? -3.749 27.588 1.634 1.00 84.62 351 ALA A O 1
ATOM 2819 N N . SER A 1 352 ? -2.399 26.455 3.014 1.00 85.44 352 SER A N 1
ATOM 2820 C CA . SER A 1 352 ? -1.830 27.658 3.622 1.00 85.44 352 SER A CA 1
ATOM 2821 C C . SER A 1 352 ? -1.067 28.512 2.604 1.00 85.44 352 SER A C 1
ATOM 2823 O O . SER A 1 352 ? -0.184 28.024 1.894 1.00 85.44 352 SER A O 1
ATOM 2825 N N . LYS A 1 353 ? -1.377 29.812 2.573 1.00 84.06 353 LYS A N 1
ATOM 2826 C CA . LYS A 1 353 ? -0.689 30.822 1.748 1.00 84.06 353 LYS A CA 1
ATOM 2827 C C . LYS A 1 353 ? 0.484 31.489 2.473 1.00 84.06 353 LYS A C 1
ATOM 2829 O O . LYS A 1 353 ? 1.278 32.168 1.840 1.00 84.06 353 LYS A O 1
ATOM 2834 N N . THR A 1 354 ? 0.591 31.303 3.789 1.00 86.88 354 THR A N 1
ATOM 2835 C CA . THR A 1 354 ? 1.599 31.972 4.628 1.00 86.88 354 THR A CA 1
ATOM 2836 C C . THR A 1 354 ? 2.871 31.155 4.812 1.00 86.88 354 THR A C 1
ATOM 2838 O O . THR A 1 354 ? 3.914 31.722 5.111 1.00 86.88 354 THR A O 1
ATOM 2841 N N . LEU A 1 355 ? 2.796 29.831 4.646 1.00 87.56 355 LEU A N 1
ATOM 2842 C CA . LEU A 1 355 ? 3.943 28.943 4.825 1.00 87.56 355 LEU A CA 1
ATOM 2843 C C . LEU A 1 355 ? 4.820 28.904 3.577 1.00 87.56 355 LEU A C 1
ATOM 2845 O O . LEU A 1 355 ? 4.325 28.717 2.461 1.00 87.56 355 LEU A O 1
ATOM 2849 N N . THR A 1 356 ? 6.130 28.976 3.790 1.00 89.19 356 THR A N 1
ATOM 2850 C CA . THR A 1 356 ? 7.121 28.783 2.728 1.00 89.19 356 THR A CA 1
ATOM 2851 C C . THR A 1 356 ? 7.142 27.322 2.240 1.00 89.19 356 THR A C 1
ATOM 2853 O O . THR A 1 356 ? 6.754 26.410 2.979 1.00 89.19 356 THR A O 1
ATOM 2856 N N . PRO A 1 357 ? 7.611 27.043 1.006 1.00 86.56 357 PRO A N 1
ATOM 2857 C CA . PRO A 1 357 ? 7.726 25.675 0.487 1.00 86.56 357 PRO A CA 1
ATOM 2858 C C . PRO A 1 357 ? 8.528 24.721 1.383 1.00 86.56 357 PRO A C 1
ATOM 2860 O O . PRO A 1 357 ? 8.157 23.550 1.506 1.00 86.56 357 PRO A O 1
ATOM 2863 N N . GLN A 1 358 ? 9.592 25.223 2.018 1.00 88.19 358 GLN A N 1
ATOM 2864 C CA . GLN A 1 358 ? 10.443 24.448 2.919 1.00 88.19 358 GLN A CA 1
ATOM 2865 C C . GLN A 1 358 ? 9.719 24.137 4.236 1.00 88.19 358 GLN A C 1
ATOM 2867 O O . GLN A 1 358 ? 9.640 22.977 4.636 1.00 88.19 358 GLN A O 1
ATOM 2872 N N . GLU A 1 359 ? 9.086 25.133 4.864 1.00 90.88 359 GLU A N 1
ATOM 2873 C CA . GLU A 1 359 ? 8.289 24.916 6.080 1.00 90.88 359 GLU A CA 1
ATOM 2874 C C . GLU A 1 359 ? 7.110 23.969 5.832 1.00 90.88 359 GLU A C 1
ATOM 2876 O O . GLU A 1 359 ? 6.778 23.149 6.692 1.00 90.88 359 GLU A O 1
ATOM 2881 N N . LYS A 1 360 ? 6.468 24.058 4.656 1.00 90.31 360 LYS A N 1
ATOM 2882 C CA . LYS A 1 360 ? 5.428 23.104 4.252 1.00 90.31 360 LYS A CA 1
ATOM 2883 C C . LYS A 1 360 ? 5.989 21.691 4.214 1.00 90.31 360 LYS A C 1
ATOM 2885 O O . LYS A 1 360 ? 5.380 20.800 4.798 1.00 90.31 360 LYS A O 1
ATOM 2890 N N . LYS A 1 361 ? 7.137 21.488 3.564 1.00 88.44 361 LYS A N 1
ATOM 2891 C CA . LYS A 1 361 ? 7.788 20.178 3.477 1.00 88.44 361 LYS A CA 1
ATOM 2892 C C . LYS A 1 361 ? 8.093 19.617 4.868 1.00 88.44 361 LYS A C 1
ATOM 2894 O O . LYS A 1 361 ? 7.620 18.537 5.192 1.00 88.44 361 LYS A O 1
ATOM 2899 N N . GLU A 1 362 ? 8.782 20.374 5.718 1.00 90.81 362 GLU A N 1
ATOM 2900 C CA . GLU A 1 362 ? 9.169 19.916 7.059 1.00 90.81 362 GLU A CA 1
ATOM 2901 C C . GLU A 1 362 ? 7.963 19.544 7.934 1.00 90.81 362 GLU A C 1
ATOM 2903 O O . GLU A 1 362 ? 7.994 18.554 8.670 1.00 90.81 362 GLU A O 1
ATOM 2908 N N . LYS A 1 363 ? 6.872 20.320 7.861 1.00 92.50 363 LYS A N 1
ATOM 2909 C CA . LYS A 1 363 ? 5.636 19.997 8.587 1.00 92.50 363 LYS A CA 1
ATOM 2910 C C . LYS A 1 363 ? 4.935 18.769 8.005 1.00 92.50 363 LYS A C 1
ATOM 2912 O O . LYS A 1 363 ? 4.437 17.947 8.772 1.00 92.50 363 LYS A O 1
ATOM 2917 N N . LEU A 1 364 ? 4.899 18.627 6.680 1.00 90.81 364 LEU A N 1
ATOM 2918 C CA . LEU A 1 364 ? 4.300 17.468 6.018 1.00 90.81 364 LEU A CA 1
ATOM 2919 C C . LEU A 1 364 ? 5.081 16.184 6.305 1.00 90.81 364 LEU A C 1
ATOM 2921 O O . LEU A 1 364 ? 4.449 15.183 6.624 1.00 90.81 364 LEU A O 1
ATOM 2925 N N . ASP A 1 365 ? 6.413 16.224 6.294 1.00 89.56 365 ASP A N 1
ATOM 2926 C CA . ASP A 1 365 ? 7.270 15.073 6.601 1.00 89.56 365 ASP A CA 1
ATOM 2927 C C . ASP A 1 365 ? 7.028 14.573 8.039 1.00 89.56 365 ASP A C 1
ATOM 2929 O O . ASP A 1 365 ? 6.902 13.368 8.284 1.00 89.56 365 ASP A O 1
ATOM 2933 N N . LYS A 1 366 ? 6.852 15.496 8.999 1.00 92.38 366 LYS A N 1
ATOM 2934 C CA . LYS A 1 366 ? 6.457 15.160 10.380 1.00 92.38 366 LYS A CA 1
ATOM 2935 C C . LYS A 1 366 ? 5.095 14.465 10.432 1.00 92.38 366 LYS A C 1
ATOM 2937 O O . LYS A 1 366 ? 4.977 13.428 11.079 1.00 92.38 366 LYS A O 1
ATOM 2942 N N . LEU A 1 367 ? 4.081 14.978 9.737 1.00 93.50 367 LEU A N 1
ATOM 2943 C CA . LEU A 1 367 ? 2.762 14.331 9.697 1.00 93.50 367 LEU A CA 1
ATOM 2944 C C . LEU A 1 367 ? 2.809 12.974 8.983 1.00 93.50 367 LEU A C 1
ATOM 2946 O O . LEU A 1 367 ? 2.182 12.017 9.433 1.00 93.50 367 LEU A O 1
ATOM 2950 N N . ASP A 1 368 ? 3.582 12.861 7.907 1.00 91.25 368 ASP A N 1
ATOM 2951 C CA . ASP A 1 368 ? 3.728 11.635 7.125 1.00 91.25 368 ASP A CA 1
ATOM 2952 C C . ASP A 1 368 ? 4.433 10.530 7.934 1.00 91.25 368 ASP A C 1
ATOM 2954 O O . ASP A 1 368 ? 4.005 9.374 7.893 1.00 91.25 368 ASP A O 1
ATOM 2958 N N . SER A 1 369 ? 5.434 10.873 8.751 1.00 92.12 369 SER A N 1
ATOM 2959 C CA . SER A 1 369 ? 6.040 9.926 9.703 1.00 92.12 369 SER A CA 1
ATOM 2960 C C . SER A 1 369 ? 5.067 9.466 10.798 1.00 92.12 369 SER A C 1
ATOM 2962 O O . SER A 1 369 ? 5.058 8.287 11.153 1.00 92.12 369 SER A O 1
ATOM 2964 N N . GLN A 1 370 ? 4.195 10.350 11.297 1.00 94.06 370 GLN A N 1
ATOM 2965 C CA . GLN A 1 370 ? 3.167 9.985 12.279 1.00 94.06 370 GLN A CA 1
ATOM 2966 C C . GLN A 1 370 ? 2.125 9.034 11.683 1.00 94.06 370 GLN A C 1
ATOM 2968 O O . GLN A 1 370 ? 1.804 8.020 12.303 1.00 94.06 370 GLN A O 1
ATOM 2973 N N . VAL A 1 371 ? 1.638 9.325 10.472 1.00 94.00 371 VAL A N 1
ATOM 2974 C CA . VAL A 1 371 ? 0.707 8.456 9.734 1.00 94.00 371 VAL A CA 1
ATOM 2975 C C . VAL A 1 371 ? 1.318 7.069 9.535 1.00 94.00 371 VAL A C 1
ATOM 2977 O O . VAL A 1 371 ? 0.674 6.067 9.844 1.00 94.00 371 VAL A O 1
ATOM 2980 N N . LEU A 1 372 ? 2.574 7.009 9.081 1.00 93.12 372 LEU A N 1
ATOM 2981 C CA . LEU A 1 372 ? 3.296 5.750 8.909 1.00 93.12 372 LEU A CA 1
ATOM 2982 C C . LEU A 1 372 ? 3.410 4.980 10.233 1.00 93.12 372 LEU A C 1
ATOM 2984 O O . LEU A 1 372 ? 3.109 3.789 10.287 1.00 93.12 372 LEU A O 1
ATOM 2988 N N . ALA A 1 373 ? 3.783 5.657 11.319 1.00 93.19 373 ALA A N 1
ATOM 2989 C CA . ALA A 1 373 ? 3.939 5.020 12.619 1.00 93.19 373 ALA A CA 1
ATOM 2990 C C . ALA A 1 373 ? 2.609 4.497 13.194 1.00 93.19 373 ALA A C 1
ATOM 2992 O O . ALA A 1 373 ? 2.617 3.489 13.901 1.00 93.19 373 ALA A O 1
ATOM 2993 N N . ILE A 1 374 ? 1.477 5.161 12.924 1.00 94.50 374 ILE A N 1
ATOM 2994 C CA . ILE A 1 374 ? 0.139 4.664 13.294 1.00 94.50 374 ILE A CA 1
ATOM 2995 C C . ILE A 1 374 ? -0.187 3.403 12.492 1.00 94.50 374 ILE A C 1
ATOM 2997 O O . ILE A 1 374 ? -0.561 2.390 13.081 1.00 94.50 374 ILE A O 1
ATOM 3001 N N . ALA A 1 375 ? 0.011 3.439 11.171 1.00 94.31 375 ALA A N 1
ATOM 3002 C CA . ALA A 1 375 ? -0.264 2.301 10.300 1.00 94.31 375 ALA A CA 1
ATOM 3003 C C . ALA A 1 375 ? 0.584 1.073 10.666 1.00 94.31 375 ALA A C 1
ATOM 3005 O O . ALA A 1 375 ? 0.039 -0.020 10.809 1.00 94.31 375 ALA A O 1
ATOM 3006 N N . ARG A 1 376 ? 1.892 1.249 10.913 1.00 93.62 376 ARG A N 1
ATOM 3007 C CA . ARG A 1 376 ? 2.782 0.172 11.383 1.00 93.62 376 ARG A CA 1
ATOM 3008 C C . ARG A 1 376 ? 2.282 -0.452 12.681 1.00 93.62 376 ARG A C 1
ATOM 3010 O O . ARG A 1 376 ? 2.080 -1.661 12.737 1.00 93.62 376 ARG A O 1
ATOM 3017 N N . ARG A 1 377 ? 2.005 0.363 13.706 1.00 94.38 377 ARG A N 1
ATOM 3018 C CA . ARG A 1 377 ? 1.495 -0.116 15.004 1.00 94.38 377 ARG A CA 1
ATOM 3019 C C . ARG A 1 377 ? 0.176 -0.871 14.863 1.00 94.38 377 ARG A C 1
ATOM 3021 O O . ARG A 1 377 ? 0.021 -1.943 15.447 1.00 94.38 377 ARG A O 1
ATOM 3028 N N . ALA A 1 378 ? -0.750 -0.344 14.068 1.00 94.88 378 ALA A N 1
ATOM 3029 C CA . ALA A 1 378 ? -2.022 -0.997 13.811 1.00 94.88 378 ALA A CA 1
ATOM 3030 C C . ALA A 1 378 ? -1.830 -2.336 13.077 1.00 94.88 378 ALA A C 1
ATOM 3032 O O . ALA A 1 378 ? -2.396 -3.338 13.501 1.00 94.88 378 ALA A O 1
ATOM 3033 N N . ASN A 1 379 ? -0.981 -2.400 12.048 1.00 93.75 379 ASN A N 1
ATOM 3034 C CA . ASN A 1 379 ? -0.684 -3.643 11.325 1.00 93.75 379 ASN A CA 1
ATOM 3035 C C . ASN A 1 379 ? 0.004 -4.697 12.196 1.00 93.75 379 ASN A C 1
ATOM 3037 O O . ASN A 1 379 ? -0.295 -5.883 12.067 1.00 93.75 379 ASN A O 1
ATOM 3041 N N . LEU A 1 380 ? 0.913 -4.291 13.084 1.00 92.44 380 LEU A N 1
ATOM 3042 C CA . LEU A 1 380 ? 1.557 -5.218 14.018 1.00 92.44 380 LEU A CA 1
ATOM 3043 C C . LEU A 1 380 ? 0.537 -5.867 14.950 1.00 92.44 380 LEU A C 1
ATOM 3045 O O . LEU A 1 380 ? 0.655 -7.051 15.244 1.00 92.44 380 LEU A O 1
ATOM 3049 N N . PHE A 1 381 ? -0.445 -5.096 15.422 1.00 94.56 381 PHE A N 1
ATOM 3050 C CA . PHE A 1 381 ? -1.465 -5.592 16.339 1.00 94.56 381 PHE A CA 1
ATOM 3051 C C . PHE A 1 381 ? -2.566 -6.395 15.632 1.00 94.56 381 PHE A C 1
ATOM 3053 O O . PHE A 1 381 ? -2.989 -7.431 16.140 1.00 94.56 381 PHE A O 1
ATOM 3060 N N . MET A 1 382 ? -3.022 -5.933 14.463 1.00 94.06 382 MET A N 1
ATOM 3061 C CA . MET A 1 382 ? -4.077 -6.560 13.656 1.00 94.06 382 MET A CA 1
ATOM 3062 C C . MET A 1 382 ? -3.534 -7.719 12.805 1.00 94.06 382 MET A C 1
ATOM 3064 O O . MET A 1 382 ? -3.744 -7.765 11.592 1.00 94.06 382 MET A O 1
ATOM 3068 N N . ASP A 1 383 ? -2.761 -8.605 13.427 1.00 90.50 383 ASP A N 1
ATOM 3069 C CA . ASP A 1 383 ? -2.164 -9.790 12.810 1.00 90.50 383 ASP A CA 1
ATOM 3070 C C . ASP A 1 383 ? -3.191 -10.941 12.810 1.00 90.50 383 ASP A C 1
ATOM 3072 O O . ASP A 1 383 ? -3.731 -11.298 13.863 1.00 90.50 383 ASP A O 1
ATOM 3076 N N . LEU A 1 384 ? -3.497 -11.494 11.629 1.00 88.06 384 LEU A N 1
ATOM 3077 C CA . LEU A 1 384 ? -4.514 -12.542 11.470 1.00 88.06 384 LEU A CA 1
ATOM 3078 C C . LEU A 1 384 ? -4.124 -13.825 12.205 1.00 88.06 384 LEU A C 1
ATOM 3080 O O . LEU A 1 384 ? -4.964 -14.399 12.892 1.00 88.06 384 LEU A O 1
ATOM 3084 N N . ASP A 1 385 ? -2.848 -14.209 12.182 1.00 88.81 385 ASP A N 1
ATOM 3085 C CA . ASP A 1 385 ? -2.369 -15.401 12.889 1.00 88.81 385 ASP A CA 1
ATOM 3086 C C . ASP A 1 385 ? -2.532 -15.237 14.409 1.00 88.81 385 ASP A C 1
ATOM 3088 O O . ASP A 1 385 ? -2.818 -16.187 15.145 1.00 88.81 385 ASP A O 1
ATOM 3092 N N . ALA A 1 386 ? -2.358 -14.008 14.914 1.00 88.12 386 ALA A N 1
ATOM 3093 C CA . ALA A 1 386 ? -2.624 -13.702 16.315 1.00 88.12 386 ALA A CA 1
ATOM 3094 C C . ALA A 1 386 ? -4.124 -13.820 16.628 1.00 88.12 386 ALA A C 1
ATOM 3096 O O . ALA A 1 386 ? -4.483 -14.365 17.674 1.00 88.12 386 ALA A O 1
ATOM 3097 N N . ALA A 1 387 ? -4.999 -13.365 15.728 1.00 88.19 387 ALA A N 1
ATOM 3098 C CA . ALA A 1 387 ? -6.448 -13.486 15.876 1.00 88.19 387 ALA A CA 1
ATOM 3099 C C . ALA A 1 387 ? -6.925 -14.946 15.835 1.00 88.19 387 ALA A C 1
ATOM 3101 O O . ALA A 1 387 ? -7.731 -15.348 16.678 1.00 88.19 387 ALA A O 1
ATOM 3102 N N . GLU A 1 388 ? -6.380 -15.762 14.931 1.00 89.06 388 GLU A N 1
ATOM 3103 C CA . GLU A 1 388 ? -6.627 -17.205 14.869 1.00 89.06 388 GLU A CA 1
ATOM 3104 C C . GLU A 1 388 ? -6.209 -17.894 16.170 1.00 89.06 388 GLU A C 1
ATOM 3106 O O . GLU A 1 388 ? -6.989 -18.647 16.760 1.00 89.06 388 GLU A O 1
ATOM 3111 N N . LYS A 1 389 ? -5.019 -17.560 16.694 1.00 88.88 389 LYS A N 1
ATOM 3112 C CA . LYS A 1 389 ? -4.558 -18.036 18.006 1.00 88.88 389 LYS A CA 1
ATOM 3113 C C . LYS A 1 389 ? -5.512 -17.608 19.122 1.00 88.88 389 LYS A C 1
ATOM 3115 O O . LYS A 1 389 ? -5.779 -18.401 20.023 1.00 88.88 389 LYS A O 1
ATOM 3120 N N . VAL A 1 390 ? -6.030 -16.379 19.125 1.00 88.62 390 VAL A N 1
ATOM 3121 C CA . VAL A 1 390 ? -7.006 -15.923 20.137 1.00 88.62 390 VAL A CA 1
ATOM 3122 C C . VAL A 1 390 ? -8.307 -16.724 20.060 1.00 88.62 390 VAL A C 1
ATOM 3124 O O . VAL A 1 390 ? -8.849 -17.095 21.113 1.00 88.62 390 VAL A O 1
ATOM 3127 N N . GLY A 1 391 ? -8.773 -16.971 18.834 1.00 85.19 391 GLY A N 1
ATOM 3128 C CA . GLY A 1 391 ? -10.038 -17.609 18.500 1.00 85.19 391 GLY A CA 1
ATOM 3129 C C . GLY A 1 391 ? -11.249 -16.749 18.866 1.00 85.19 391 GLY A C 1
ATOM 3130 O O . GLY A 1 391 ? -11.297 -16.126 19.932 1.00 85.19 391 GLY A O 1
ATOM 3131 N N . MET A 1 392 ? -12.272 -16.744 18.012 1.00 84.00 392 MET A N 1
ATOM 3132 C CA . MET A 1 392 ? -13.548 -16.108 18.342 1.00 84.00 392 MET A CA 1
ATOM 3133 C C . MET A 1 392 ? -14.307 -16.940 19.391 1.00 84.00 392 MET A C 1
ATOM 3135 O O . MET A 1 392 ? -14.507 -18.142 19.186 1.00 84.00 392 MET A O 1
ATOM 3139 N N . PRO A 1 393 ? -14.722 -16.349 20.529 1.00 75.19 393 PRO A N 1
ATOM 3140 C CA . PRO A 1 393 ? -15.494 -17.071 21.532 1.00 75.19 393 PRO A CA 1
ATOM 3141 C C . PRO A 1 393 ? -16.869 -17.444 20.969 1.00 75.19 393 PRO A C 1
ATOM 3143 O O . PRO A 1 393 ? -17.457 -16.694 20.195 1.00 75.19 393 PRO A O 1
ATOM 3146 N N . ARG A 1 394 ? -17.433 -18.579 21.396 1.00 72.31 394 ARG A N 1
ATOM 3147 C CA . ARG A 1 394 ? -18.841 -18.860 21.092 1.00 72.31 394 ARG A CA 1
ATOM 3148 C C . ARG A 1 394 ? -19.717 -17.891 21.876 1.00 72.31 394 ARG A C 1
ATOM 3150 O O . ARG A 1 394 ? -19.412 -17.541 23.019 1.00 72.31 394 ARG A O 1
ATOM 3157 N N . ARG A 1 395 ? -20.870 -17.536 21.311 1.00 69.94 395 ARG A N 1
ATOM 3158 C CA . ARG A 1 395 ? -21.833 -16.626 21.955 1.00 69.94 395 ARG A CA 1
ATOM 3159 C C . ARG A 1 395 ? -22.349 -17.120 23.312 1.00 69.94 395 ARG A C 1
ATOM 3161 O O . ARG A 1 395 ? -22.870 -16.321 24.077 1.00 69.94 395 ARG A O 1
ATOM 3168 N N . THR A 1 396 ? -22.205 -18.408 23.626 1.00 60.66 396 THR A N 1
ATOM 3169 C CA . THR A 1 396 ? -22.688 -19.039 24.866 1.00 60.66 396 THR A CA 1
ATOM 3170 C C . THR A 1 396 ? -21.597 -19.320 25.908 1.00 60.66 396 THR A C 1
ATOM 3172 O O . THR A 1 396 ? -21.922 -19.718 27.023 1.00 60.66 396 THR A O 1
ATOM 3175 N N . THR A 1 397 ? -20.308 -19.133 25.592 1.00 60.00 397 THR A N 1
ATOM 3176 C CA . THR A 1 397 ? -19.188 -19.643 26.416 1.00 60.00 397 THR A CA 1
ATOM 3177 C C . THR A 1 397 ? -18.533 -18.609 27.338 1.00 60.00 397 THR A C 1
ATOM 3179 O O . THR A 1 397 ? -17.428 -18.841 27.822 1.00 60.00 397 THR A O 1
ATOM 3182 N N . VAL A 1 398 ? -19.158 -17.455 27.586 1.00 56.88 398 VAL A N 1
ATOM 3183 C CA . VAL A 1 398 ? -18.531 -16.404 28.410 1.00 56.88 398 VAL A CA 1
ATOM 3184 C C . VAL A 1 398 ? -18.681 -16.706 29.914 1.00 56.88 398 VAL A C 1
ATOM 3186 O O . VAL A 1 398 ? -19.796 -17.008 30.358 1.00 56.88 398 VAL A O 1
ATOM 3189 N N . PRO A 1 399 ? -17.588 -16.644 30.710 1.00 46.75 399 PRO A N 1
ATOM 3190 C CA . PRO A 1 399 ? -17.613 -16.954 32.141 1.00 46.75 399 PRO A CA 1
ATOM 3191 C C . PRO A 1 399 ? -18.640 -16.107 32.908 1.00 46.75 399 PRO A C 1
ATOM 3193 O O . PRO A 1 399 ? -18.745 -14.904 32.691 1.00 46.75 399 PRO A O 1
ATOM 3196 N N . GLY A 1 400 ? -19.403 -16.731 33.813 1.00 51.34 400 GLY A N 1
ATOM 3197 C CA . GLY A 1 400 ? -20.364 -16.041 34.690 1.00 51.34 400 GLY A CA 1
ATOM 3198 C C . GLY A 1 400 ? -21.823 -15.988 34.207 1.00 51.34 400 GLY A C 1
ATOM 3199 O O . GLY A 1 400 ? -22.674 -15.497 34.944 1.00 51.34 400 GLY A O 1
ATOM 3200 N N . LYS A 1 401 ? -22.156 -16.522 33.019 1.00 50.31 401 LYS A N 1
ATOM 3201 C CA . LYS A 1 401 ? -23.544 -16.560 32.492 1.00 50.31 401 LYS A CA 1
ATOM 3202 C C . LYS A 1 401 ? -24.119 -17.953 32.192 1.00 50.31 401 LYS A C 1
ATOM 3204 O O . LYS A 1 401 ? -25.087 -18.055 31.442 1.00 50.31 401 LYS A O 1
ATOM 3209 N N . GLY A 1 402 ? -23.576 -19.020 32.786 1.00 50.28 402 GLY A N 1
ATOM 3210 C CA . GLY A 1 402 ? -24.230 -20.342 32.845 1.00 50.28 402 GLY A CA 1
ATOM 3211 C C . GLY A 1 402 ? -24.769 -20.895 31.514 1.00 50.28 402 GLY A C 1
ATOM 3212 O O . GLY A 1 402 ? -25.814 -21.534 31.511 1.00 50.28 402 GLY A O 1
ATOM 3213 N N . GLY A 1 403 ? -24.115 -20.604 30.382 1.00 56.75 403 GLY A N 1
ATOM 3214 C CA . GLY A 1 403 ? -24.527 -21.082 29.054 1.00 56.75 403 GLY A CA 1
ATOM 3215 C C . GLY A 1 403 ? -25.593 -20.250 28.321 1.00 56.75 403 GLY A C 1
ATOM 3216 O O . GLY A 1 403 ? -25.987 -20.632 27.220 1.00 56.75 403 GLY A O 1
ATOM 3217 N N . LYS A 1 404 ? -26.059 -19.113 28.864 1.00 60.22 404 LYS A N 1
ATOM 3218 C CA . LYS A 1 404 ? -26.982 -18.210 28.145 1.00 60.22 404 LYS A CA 1
ATOM 3219 C C . LYS A 1 404 ? -26.257 -17.469 27.016 1.00 60.22 404 LYS A C 1
ATOM 3221 O O . LYS A 1 404 ? -25.164 -16.945 27.222 1.00 60.22 404 LYS A O 1
ATOM 3226 N N . ALA A 1 405 ? -26.884 -17.404 25.839 1.00 65.12 405 ALA A N 1
ATOM 3227 C CA . ALA A 1 405 ? -26.358 -16.660 24.697 1.00 65.12 405 ALA A CA 1
ATOM 3228 C C . ALA A 1 405 ? -26.208 -15.167 25.035 1.00 65.12 405 ALA A C 1
ATOM 3230 O O . ALA A 1 405 ? -27.083 -14.571 25.666 1.00 65.12 405 ALA A O 1
ATOM 3231 N N . LEU A 1 406 ? -25.083 -14.575 24.635 1.00 68.19 406 LEU A N 1
ATOM 3232 C CA . LEU A 1 406 ? -24.850 -13.142 24.754 1.00 68.19 406 LEU A CA 1
ATOM 3233 C C . LEU A 1 406 ? -25.693 -12.354 23.754 1.00 68.19 406 LEU A C 1
ATOM 3235 O O . LEU A 1 406 ? -25.830 -12.747 22.597 1.00 68.19 406 LEU A O 1
ATOM 3239 N N . GLU A 1 407 ? -26.172 -11.193 24.195 1.00 71.44 407 GLU A N 1
ATOM 3240 C CA . GLU A 1 407 ? -26.726 -10.166 23.309 1.00 71.44 407 GLU A CA 1
ATOM 3241 C C . GLU A 1 407 ? -25.632 -9.586 22.392 1.00 71.44 407 GLU A C 1
ATOM 3243 O O . GLU A 1 407 ? -24.457 -9.578 22.784 1.00 71.44 407 GLU A O 1
ATOM 3248 N N . PRO A 1 408 ? -25.975 -9.024 21.214 1.00 70.44 408 PRO A N 1
ATOM 3249 C CA . PRO A 1 408 ? -24.983 -8.519 20.263 1.00 70.44 408 PRO A CA 1
ATOM 3250 C C . PRO A 1 408 ? -24.007 -7.503 20.873 1.00 70.44 408 PRO A C 1
ATOM 3252 O O . PRO A 1 408 ? -22.810 -7.557 20.602 1.00 70.44 408 PRO A O 1
ATOM 3255 N N . GLN A 1 409 ? -24.491 -6.595 21.729 1.00 69.56 409 GLN A N 1
ATOM 3256 C CA . GLN A 1 409 ? -23.643 -5.603 22.406 1.00 69.56 409 GLN A CA 1
ATOM 3257 C C . GLN A 1 409 ? -22.696 -6.242 23.425 1.00 69.56 409 GLN A C 1
ATOM 3259 O O . GLN A 1 409 ? -21.539 -5.846 23.522 1.00 69.56 409 GLN A O 1
ATOM 3264 N N . GLN A 1 410 ? -23.164 -7.256 24.154 1.00 73.75 410 GLN A N 1
ATOM 3265 C CA . GLN A 1 410 ? -22.333 -7.981 25.113 1.00 73.75 410 GLN A CA 1
ATOM 3266 C C . GLN A 1 410 ? -21.258 -8.792 24.389 1.00 73.75 410 GLN A C 1
ATOM 3268 O O . GLN A 1 410 ? -20.112 -8.815 24.821 1.00 73.75 410 GLN A O 1
ATOM 3273 N N . TYR A 1 411 ? -21.611 -9.419 23.264 1.00 75.88 411 TYR A N 1
ATOM 3274 C CA . TYR A 1 411 ? -20.650 -10.118 22.418 1.00 75.88 411 TYR A CA 1
ATOM 3275 C C . TYR A 1 411 ? -19.602 -9.155 21.846 1.00 75.88 411 TYR A C 1
ATOM 3277 O O . TYR A 1 411 ? -18.403 -9.416 21.935 1.00 75.88 411 TYR A O 1
ATOM 3285 N N . TYR A 1 412 ? -20.044 -8.008 21.328 1.00 78.69 412 TYR A N 1
ATOM 3286 C CA . TYR A 1 412 ? -19.155 -6.969 20.815 1.00 78.69 412 TYR A CA 1
ATOM 3287 C C . TYR A 1 412 ? -18.186 -6.457 21.893 1.00 78.69 412 TYR A C 1
ATOM 3289 O O . TYR A 1 412 ? -16.991 -6.347 21.634 1.00 78.69 412 TYR A O 1
ATOM 3297 N N . GLU A 1 413 ? -18.663 -6.213 23.114 1.00 79.75 413 GLU A N 1
ATOM 3298 C CA . GLU A 1 413 ? -17.822 -5.776 24.235 1.00 79.75 413 GLU A CA 1
ATOM 3299 C C . GLU A 1 413 ? -16.765 -6.823 24.624 1.00 79.75 413 GLU A C 1
ATOM 3301 O O . GLU A 1 413 ? -15.601 -6.494 24.870 1.00 79.75 413 GLU A O 1
ATOM 3306 N N . VAL A 1 414 ? -17.152 -8.101 24.643 1.00 79.44 414 VAL A N 1
ATOM 3307 C CA . VAL A 1 414 ? -16.251 -9.217 24.964 1.00 79.44 414 VAL A CA 1
ATOM 3308 C C . VAL A 1 414 ? -15.179 -9.409 23.890 1.00 79.44 414 VAL A C 1
ATOM 3310 O O . VAL A 1 414 ? -14.065 -9.818 24.209 1.00 79.44 414 VAL A O 1
ATOM 3313 N N . VAL A 1 415 ? -15.498 -9.133 22.624 1.00 82.69 415 VAL A N 1
ATOM 3314 C CA . VAL A 1 415 ? -14.582 -9.354 21.499 1.00 82.69 415 VAL A CA 1
ATOM 3315 C C . VAL A 1 415 ? -13.857 -8.069 21.113 1.00 82.69 415 VAL A C 1
ATOM 3317 O O . VAL A 1 415 ? -12.663 -7.928 21.379 1.00 82.69 415 VAL A O 1
ATOM 3320 N N . ALA A 1 416 ? -14.560 -7.118 20.502 1.00 82.25 416 ALA A N 1
ATOM 3321 C CA . ALA A 1 416 ? -13.973 -5.881 20.000 1.00 82.25 416 ALA A CA 1
ATOM 3322 C C . ALA A 1 416 ? -13.528 -4.953 21.142 1.00 82.25 416 ALA A C 1
ATOM 3324 O O . ALA A 1 416 ? -12.443 -4.378 21.062 1.00 82.25 416 ALA A O 1
ATOM 3325 N N . GLY A 1 417 ? -14.304 -4.867 22.230 1.00 84.25 417 GLY A N 1
ATOM 3326 C CA . GLY A 1 417 ? -13.953 -4.059 23.405 1.00 84.25 417 GLY A CA 1
ATOM 3327 C C . GLY A 1 417 ? -12.705 -4.575 24.132 1.00 84.25 417 GLY A C 1
ATOM 3328 O O . GLY A 1 417 ? -11.787 -3.809 24.431 1.00 84.25 417 GLY A O 1
ATOM 3329 N N . ALA A 1 418 ? -12.608 -5.889 24.357 1.00 88.25 418 ALA A N 1
ATOM 3330 C CA . ALA A 1 418 ? -11.400 -6.505 24.917 1.00 88.25 418 ALA A CA 1
ATOM 3331 C C . ALA A 1 418 ? -10.172 -6.304 24.016 1.00 88.25 418 ALA A C 1
ATOM 3333 O O . ALA A 1 418 ? -9.089 -5.970 24.501 1.00 88.25 418 ALA A O 1
ATOM 3334 N N . THR A 1 419 ? -10.353 -6.461 22.704 1.00 91.19 419 THR A N 1
ATOM 3335 C CA . THR A 1 419 ? -9.294 -6.262 21.707 1.00 91.19 419 THR A CA 1
ATOM 3336 C C . THR A 1 419 ? -8.809 -4.810 21.690 1.00 91.19 419 THR A C 1
ATOM 3338 O O . THR A 1 419 ? -7.605 -4.562 21.679 1.00 91.19 419 THR A O 1
ATOM 3341 N N . GLU A 1 420 ? -9.718 -3.836 21.780 1.00 91.00 420 GLU A N 1
ATOM 3342 C CA . GLU A 1 420 ? -9.370 -2.418 21.896 1.00 91.00 420 GLU A CA 1
ATOM 3343 C C . GLU A 1 420 ? -8.601 -2.113 23.189 1.00 91.00 420 GLU A C 1
ATOM 3345 O O . GLU A 1 420 ? -7.580 -1.422 23.151 1.00 91.00 420 GLU A O 1
ATOM 3350 N N . ARG A 1 421 ? -9.042 -2.636 24.340 1.00 92.25 421 ARG A N 1
ATOM 3351 C CA . ARG A 1 421 ? -8.315 -2.454 25.608 1.00 92.25 421 ARG A CA 1
ATOM 3352 C C . ARG A 1 421 ? -6.906 -3.031 25.536 1.00 92.25 421 ARG A C 1
ATOM 3354 O O . ARG A 1 421 ? -5.958 -2.374 25.970 1.00 92.25 421 ARG A O 1
ATOM 3361 N N . ALA A 1 422 ? -6.759 -4.215 24.941 1.00 93.69 422 ALA A N 1
ATOM 3362 C CA . ALA A 1 422 ? -5.458 -4.838 24.729 1.00 93.69 422 ALA A CA 1
ATOM 3363 C C . ALA A 1 422 ? -4.576 -3.972 23.819 1.00 93.69 422 ALA A C 1
ATOM 3365 O O . ALA A 1 422 ? -3.414 -3.732 24.147 1.00 93.69 422 ALA A O 1
ATOM 3366 N N . TYR A 1 423 ? -5.138 -3.434 22.733 1.00 94.19 423 TYR A N 1
ATOM 3367 C CA . TYR A 1 423 ? -4.435 -2.516 21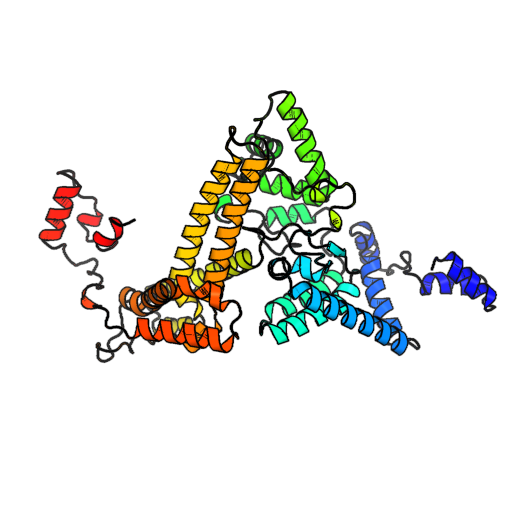.840 1.00 94.19 423 TYR A CA 1
ATOM 3368 C C . TYR A 1 423 ? -3.940 -1.271 22.578 1.00 94.19 423 TYR A C 1
ATOM 3370 O O . TYR A 1 423 ? -2.751 -0.967 22.531 1.00 94.19 423 TYR A O 1
ATOM 3378 N N . ARG A 1 424 ? -4.812 -0.588 23.331 1.00 92.94 424 ARG A N 1
ATOM 3379 C CA . ARG A 1 424 ? -4.446 0.614 24.101 1.00 92.94 424 ARG A CA 1
ATOM 3380 C C . ARG A 1 424 ? -3.363 0.328 25.140 1.00 92.94 424 ARG A C 1
ATOM 3382 O O . ARG A 1 424 ? -2.442 1.126 25.290 1.00 92.94 424 ARG A O 1
ATOM 3389 N N . ARG A 1 425 ? -3.441 -0.820 25.821 1.00 93.81 425 ARG A N 1
ATOM 3390 C CA . ARG A 1 425 ? -2.428 -1.268 26.790 1.00 93.81 425 ARG A CA 1
ATOM 3391 C C . ARG A 1 425 ? -1.072 -1.514 26.126 1.00 93.81 425 ARG A C 1
ATOM 3393 O O . ARG A 1 425 ? -0.042 -1.181 26.706 1.00 93.81 425 ARG A O 1
ATOM 3400 N N . LEU A 1 426 ? -1.061 -2.101 24.930 1.00 93.44 426 LEU A N 1
ATOM 3401 C CA . LEU A 1 426 ? 0.167 -2.451 24.214 1.00 93.44 426 LEU A CA 1
ATOM 3402 C C . LEU A 1 426 ? 0.738 -1.312 23.366 1.00 93.44 426 LEU A C 1
ATOM 3404 O O . LEU A 1 426 ? 1.925 -1.353 23.046 1.00 93.44 426 LEU A O 1
ATOM 3408 N N . LEU A 1 427 ? -0.054 -0.287 23.044 1.00 91.12 427 LEU A N 1
ATOM 3409 C CA . LEU A 1 427 ? 0.314 0.807 22.143 1.00 91.12 427 LEU A CA 1
ATOM 3410 C C . LEU A 1 427 ? 1.699 1.433 22.417 1.00 91.12 427 LEU A C 1
ATOM 3412 O O . LEU A 1 427 ? 2.435 1.633 21.448 1.00 91.12 427 LEU A O 1
ATOM 3416 N N . PRO A 1 428 ? 2.117 1.690 23.678 1.00 92.00 428 PRO A N 1
ATOM 3417 C CA . PRO A 1 428 ? 3.450 2.233 23.967 1.00 92.00 428 PRO A CA 1
ATOM 3418 C C . PRO A 1 428 ? 4.599 1.246 23.706 1.00 92.00 428 PRO A C 1
ATOM 3420 O O . PRO A 1 428 ? 5.738 1.660 23.511 1.00 92.00 428 PRO A O 1
ATOM 3423 N N . SER A 1 429 ? 4.318 -0.058 23.723 1.00 91.31 429 SER A N 1
ATOM 3424 C CA . SER A 1 429 ? 5.315 -1.123 23.560 1.00 91.31 429 SER A CA 1
ATOM 3425 C C . SER A 1 429 ? 5.450 -1.607 22.117 1.00 91.31 429 SER A C 1
ATOM 3427 O O . SER A 1 429 ? 6.522 -2.081 21.751 1.00 91.31 429 SER A O 1
ATOM 3429 N N . LEU A 1 430 ? 4.399 -1.459 21.297 1.00 89.12 430 LEU A N 1
ATOM 3430 C CA . LEU A 1 430 ? 4.353 -1.953 19.913 1.00 89.12 430 LEU A CA 1
ATOM 3431 C C . LEU A 1 430 ? 5.550 -1.537 19.036 1.00 89.12 430 LEU A C 1
ATOM 3433 O O . LEU A 1 430 ? 6.033 -2.401 18.312 1.00 89.12 430 LEU A O 1
ATOM 3437 N N . PRO A 1 431 ? 6.091 -0.301 19.105 1.00 88.06 431 PRO A N 1
ATOM 3438 C CA . PRO A 1 431 ? 7.255 0.066 18.292 1.00 88.06 431 PRO A CA 1
ATOM 3439 C C . PRO A 1 431 ? 8.489 -0.807 18.554 1.00 88.06 431 PRO A C 1
ATOM 3441 O O . PRO A 1 431 ? 9.263 -1.074 17.648 1.00 88.06 431 PRO A O 1
ATOM 3444 N N . ARG A 1 432 ? 8.660 -1.308 19.785 1.00 88.44 432 ARG A N 1
ATOM 3445 C CA . ARG A 1 432 ? 9.779 -2.198 20.145 1.00 88.44 432 ARG A CA 1
ATOM 3446 C C . ARG A 1 432 ? 9.572 -3.634 19.666 1.00 88.44 432 ARG A C 1
ATOM 3448 O O . ARG A 1 432 ? 10.441 -4.471 19.866 1.00 88.44 432 ARG A O 1
ATOM 3455 N N . TRP A 1 433 ? 8.388 -3.946 19.145 1.00 87.00 433 TRP A N 1
ATOM 3456 C CA . TRP A 1 433 ? 8.014 -5.287 18.705 1.00 87.00 433 TRP A CA 1
ATOM 3457 C C . TRP A 1 433 ? 8.143 -5.455 17.188 1.00 87.00 433 TRP A C 1
ATOM 3459 O O . TRP A 1 433 ? 7.855 -6.540 16.686 1.00 87.00 433 TRP A O 1
ATOM 3469 N N . GLU A 1 434 ? 8.566 -4.412 16.462 1.00 82.00 434 GLU A N 1
ATOM 3470 C CA . GLU A 1 434 ? 8.845 -4.481 15.019 1.00 82.00 434 GLU A CA 1
ATOM 3471 C C . GLU A 1 434 ? 9.927 -5.523 14.702 1.00 82.00 434 GLU A C 1
ATOM 3473 O O . GLU A 1 434 ? 9.780 -6.268 13.735 1.00 82.00 434 GLU A O 1
ATOM 3478 N N . ASP A 1 435 ? 10.940 -5.632 15.566 1.00 82.88 435 ASP A N 1
ATOM 3479 C CA . ASP A 1 435 ? 12.088 -6.532 15.391 1.00 82.88 435 ASP A CA 1
ATOM 3480 C C . ASP A 1 435 ? 11.928 -7.899 16.079 1.00 82.88 435 ASP A C 1
ATOM 3482 O O . ASP A 1 435 ? 12.828 -8.733 16.010 1.00 82.88 435 ASP A O 1
ATOM 3486 N N . LEU A 1 436 ? 10.808 -8.141 16.772 1.00 85.88 436 LEU A N 1
ATOM 3487 C CA . LEU A 1 436 ? 10.552 -9.445 17.388 1.00 85.88 436 LEU A CA 1
ATOM 3488 C C . LEU A 1 436 ? 10.204 -10.488 16.325 1.00 85.88 436 LEU A C 1
ATOM 3490 O O . LEU A 1 436 ? 9.532 -10.187 15.334 1.00 85.88 436 LEU A O 1
ATOM 3494 N N . GLU A 1 437 ? 10.576 -11.740 16.594 1.00 86.38 437 GLU A N 1
ATOM 3495 C CA . GLU A 1 437 ? 10.158 -12.868 15.765 1.00 86.38 437 GLU A CA 1
ATOM 3496 C C . GLU A 1 437 ? 8.620 -12.923 15.667 1.00 86.38 437 GLU A C 1
ATOM 3498 O O . GLU A 1 437 ? 7.931 -12.757 16.688 1.00 86.38 437 GLU A O 1
ATOM 3503 N N . PRO A 1 438 ? 8.050 -13.164 14.467 1.00 85.62 438 PRO A N 1
ATOM 3504 C CA . PRO A 1 438 ? 6.605 -13.111 14.251 1.00 85.62 438 PRO A CA 1
ATOM 3505 C C . PRO A 1 438 ? 5.814 -13.975 15.235 1.00 85.62 438 PRO A C 1
ATOM 3507 O O . PRO A 1 438 ? 4.811 -13.522 15.787 1.00 85.62 438 PRO A O 1
ATOM 3510 N N . GLU A 1 439 ? 6.290 -15.187 15.524 1.00 87.44 439 GLU A N 1
ATOM 3511 C CA . GLU A 1 439 ? 5.614 -16.101 16.445 1.00 87.44 439 GLU A CA 1
ATOM 3512 C C . GLU A 1 439 ? 5.542 -15.553 17.873 1.00 87.44 439 GLU A C 1
ATOM 3514 O O . GLU A 1 439 ? 4.482 -15.621 18.503 1.00 87.44 439 GLU A O 1
ATOM 3519 N N . GLU A 1 440 ? 6.640 -14.982 18.373 1.00 90.69 440 GLU A N 1
ATOM 3520 C CA . GLU A 1 440 ? 6.701 -14.404 19.714 1.00 90.69 440 GLU A CA 1
ATOM 3521 C C . GLU A 1 440 ? 5.767 -13.194 19.818 1.00 90.69 440 GLU A C 1
ATOM 3523 O O . GLU A 1 440 ? 4.978 -13.077 20.764 1.00 90.69 440 GLU A O 1
ATOM 3528 N N . ARG A 1 441 ? 5.797 -12.316 18.810 1.00 90.75 441 ARG A N 1
ATOM 3529 C CA . ARG A 1 441 ? 4.903 -11.158 18.722 1.00 90.75 441 ARG A CA 1
ATOM 3530 C C . ARG A 1 441 ? 3.436 -11.589 18.733 1.00 90.75 441 ARG A C 1
ATOM 3532 O O . ARG A 1 441 ? 2.651 -11.078 19.535 1.00 90.75 441 ARG A O 1
ATOM 3539 N N . GLN A 1 442 ? 3.074 -12.561 17.896 1.00 90.81 442 GLN A N 1
ATOM 3540 C CA . GLN A 1 442 ? 1.715 -13.101 17.810 1.00 90.81 442 GLN A CA 1
ATOM 3541 C C . GLN A 1 442 ? 1.256 -13.707 19.142 1.00 90.81 442 GLN A C 1
ATOM 3543 O O . GLN A 1 442 ? 0.124 -13.477 19.565 1.00 90.81 442 GLN A O 1
ATOM 3548 N N . GLN A 1 443 ? 2.127 -14.442 19.842 1.00 92.00 443 GLN A N 1
ATOM 3549 C CA . GLN A 1 443 ? 1.813 -15.006 21.158 1.00 92.00 443 GLN A CA 1
ATOM 3550 C C . GLN A 1 443 ? 1.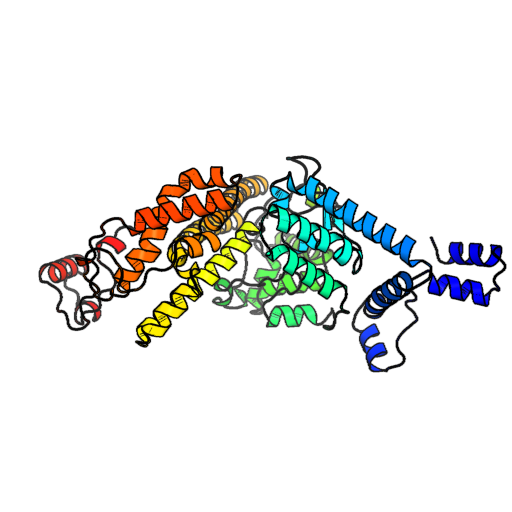565 -13.918 22.209 1.00 92.00 443 GLN A C 1
ATOM 3552 O O . GLN A 1 443 ? 0.606 -14.016 22.979 1.00 92.00 443 GLN A O 1
ATOM 3557 N N . ARG A 1 444 ? 2.388 -12.861 22.233 1.00 93.50 444 ARG A N 1
ATOM 3558 C CA . ARG A 1 444 ? 2.228 -11.729 23.161 1.00 93.50 444 ARG A CA 1
ATOM 3559 C C . ARG A 1 444 ? 0.915 -10.980 22.923 1.00 93.50 444 ARG A C 1
ATOM 3561 O O . ARG A 1 444 ? 0.195 -10.707 23.885 1.00 93.50 444 ARG A O 1
ATOM 3568 N N . ILE A 1 445 ? 0.572 -10.703 21.662 1.00 93.25 445 ILE A N 1
ATOM 3569 C CA . ILE A 1 445 ? -0.706 -10.074 21.283 1.00 93.25 445 ILE A CA 1
ATOM 3570 C C . ILE A 1 445 ? -1.876 -10.969 21.697 1.00 93.25 445 ILE A C 1
ATOM 3572 O O . ILE A 1 445 ? -2.783 -10.519 22.400 1.00 93.25 445 ILE A O 1
ATOM 3576 N N . ALA A 1 446 ? -1.829 -12.254 21.335 1.00 93.75 446 ALA A N 1
ATOM 3577 C CA . ALA A 1 446 ? -2.899 -13.193 21.644 1.00 93.75 446 ALA A CA 1
ATOM 3578 C C . ALA A 1 446 ? -3.119 -13.343 23.156 1.00 93.75 446 ALA A C 1
ATOM 3580 O O . ALA A 1 446 ? -4.259 -13.385 23.625 1.00 93.75 446 ALA A O 1
ATOM 3581 N N . ARG A 1 447 ? -2.035 -13.371 23.940 1.00 93.94 447 ARG A N 1
ATOM 3582 C CA . ARG A 1 447 ? -2.096 -13.383 25.403 1.00 93.94 447 ARG A CA 1
ATOM 3583 C C . ARG A 1 447 ? -2.770 -12.126 25.947 1.00 93.94 447 ARG A C 1
ATOM 3585 O O . ARG A 1 447 ? -3.679 -12.255 26.760 1.00 93.94 447 ARG A O 1
ATOM 3592 N N . ALA A 1 448 ? -2.375 -10.940 25.488 1.00 93.38 448 ALA A N 1
ATOM 3593 C CA . ALA A 1 448 ? -2.963 -9.685 25.952 1.00 93.38 448 ALA A CA 1
ATOM 3594 C C . ALA A 1 448 ? -4.469 -9.603 25.650 1.00 93.38 448 ALA A C 1
ATOM 3596 O O . ALA A 1 448 ? -5.248 -9.223 26.522 1.00 93.38 448 ALA A O 1
ATOM 3597 N N . ILE A 1 449 ? -4.894 -10.027 24.455 1.00 92.56 449 ILE A N 1
ATOM 3598 C CA . ILE A 1 449 ? -6.319 -10.065 24.091 1.00 92.56 449 ILE A CA 1
ATOM 3599 C C . ILE A 1 449 ? -7.078 -11.058 24.982 1.00 92.56 449 ILE A C 1
ATOM 3601 O O . ILE A 1 449 ? -8.146 -10.731 25.497 1.00 92.56 449 ILE A O 1
ATOM 3605 N N . ARG A 1 450 ? -6.526 -12.255 25.227 1.00 91.38 450 ARG A N 1
ATOM 3606 C CA . ARG A 1 450 ? -7.138 -13.251 26.127 1.00 91.38 450 ARG A CA 1
ATOM 3607 C C . ARG A 1 450 ? -7.248 -12.744 27.568 1.00 91.38 450 ARG A C 1
ATOM 3609 O O . ARG A 1 450 ? -8.274 -12.975 28.201 1.00 91.38 450 ARG A O 1
ATOM 3616 N N . GLU A 1 451 ? -6.228 -12.050 28.074 1.00 90.88 451 GLU A N 1
ATOM 3617 C CA . GLU A 1 451 ? -6.248 -11.429 29.406 1.00 90.88 451 GLU A CA 1
ATOM 3618 C C . GLU A 1 451 ? -7.383 -10.401 29.521 1.00 90.88 451 GLU A C 1
ATOM 3620 O O . GLU A 1 451 ? -8.179 -10.477 30.453 1.00 90.88 451 GLU A O 1
ATOM 3625 N N . GLU A 1 452 ? -7.510 -9.483 28.556 1.00 89.50 452 GLU A N 1
ATOM 3626 C CA . GLU A 1 452 ? -8.573 -8.464 28.556 1.00 89.50 452 GLU A CA 1
ATOM 3627 C C . GLU A 1 452 ? -9.970 -9.046 28.320 1.00 89.50 452 GLU A C 1
ATOM 3629 O O . GLU A 1 452 ? -10.957 -8.504 28.821 1.00 89.50 452 GLU A O 1
ATOM 3634 N N . ARG A 1 453 ? -10.063 -10.159 27.584 1.00 85.19 453 ARG A N 1
ATOM 3635 C CA . ARG A 1 453 ? -11.316 -10.886 27.347 1.00 85.19 453 ARG A CA 1
ATOM 3636 C C . ARG A 1 453 ? -11.816 -11.603 28.599 1.00 85.19 453 ARG A C 1
ATOM 3638 O O . ARG A 1 453 ? -13.020 -11.682 28.812 1.00 85.19 453 ARG A O 1
ATOM 3645 N N . ASN A 1 454 ? -10.902 -12.129 29.412 1.00 83.50 454 ASN A N 1
ATOM 3646 C CA . ASN A 1 454 ? -11.231 -12.863 30.635 1.00 83.50 454 ASN A CA 1
ATOM 3647 C C . ASN A 1 454 ? -11.448 -11.948 31.849 1.00 83.50 454 ASN A C 1
ATOM 3649 O O . ASN A 1 454 ? -11.829 -12.435 32.914 1.00 83.50 454 ASN A O 1
ATOM 3653 N N . ARG A 1 455 ? -11.205 -10.637 31.722 1.00 80.44 455 ARG A N 1
ATOM 3654 C CA . ARG A 1 455 ? -11.507 -9.689 32.795 1.00 80.44 455 ARG A CA 1
ATOM 3655 C C . ARG A 1 455 ? -13.017 -9.630 33.049 1.00 80.44 455 ARG A C 1
ATOM 3657 O O . ARG A 1 455 ? -13.791 -9.607 32.092 1.00 80.44 455 ARG A O 1
ATOM 3664 N N . PRO A 1 456 ? -13.450 -9.570 34.320 1.00 68.25 456 PRO A N 1
ATOM 3665 C CA . PRO A 1 456 ? -14.858 -9.406 34.642 1.00 68.25 456 PRO A CA 1
ATOM 3666 C C . PRO A 1 456 ? -15.330 -8.035 34.149 1.00 68.25 456 PRO A C 1
ATOM 3668 O O . PRO A 1 456 ? -14.903 -6.997 34.650 1.00 68.25 456 PRO A O 1
ATOM 3671 N N . VAL A 1 457 ? -16.203 -8.041 33.145 1.00 67.44 457 VAL A N 1
ATOM 3672 C CA . VAL A 1 457 ? -16.907 -6.850 32.663 1.00 67.44 457 VAL A CA 1
ATOM 3673 C C . VAL A 1 457 ? -18.339 -6.927 33.171 1.00 67.44 457 VAL A C 1
ATOM 3675 O O . VAL A 1 457 ? -18.983 -7.973 33.062 1.00 67.44 457 VAL A O 1
ATOM 3678 N N . ASP A 1 458 ? -18.857 -5.828 33.716 1.00 67.81 458 ASP A N 1
ATOM 3679 C CA . ASP A 1 458 ? -20.257 -5.749 34.125 1.00 67.81 458 ASP A CA 1
ATOM 3680 C C . ASP A 1 458 ? -21.179 -5.679 32.895 1.00 67.81 458 ASP A C 1
ATOM 3682 O O . ASP A 1 458 ? -21.601 -4.619 32.432 1.00 67.81 458 ASP A O 1
ATOM 3686 N N . LEU A 1 459 ? -21.504 -6.854 32.355 1.00 64.25 459 LEU A N 1
ATOM 3687 C CA . LEU A 1 459 ? -22.391 -7.015 31.203 1.00 64.25 459 LEU A CA 1
ATOM 3688 C C . LEU A 1 459 ? -23.860 -6.687 31.526 1.00 64.25 459 LEU A C 1
ATOM 3690 O O . LEU A 1 459 ? -24.688 -6.667 30.609 1.00 64.25 459 LEU A O 1
ATOM 3694 N N . SER A 1 460 ? -24.214 -6.484 32.804 1.00 59.47 460 SER A N 1
ATOM 3695 C CA . SER A 1 460 ? -25.592 -6.194 33.217 1.00 59.47 460 SER A CA 1
ATOM 3696 C C . SER A 1 460 ? -26.045 -4.799 32.777 1.00 59.47 460 SER A C 1
ATOM 3698 O O . SER A 1 460 ? -27.217 -4.621 32.446 1.00 59.47 460 SER A O 1
ATOM 3700 N N . LYS A 1 461 ? -25.098 -3.857 32.657 1.00 57.09 461 LYS A N 1
ATOM 3701 C CA . LYS A 1 461 ? -25.317 -2.480 32.189 1.00 57.09 461 LYS A CA 1
ATOM 3702 C C . LYS A 1 461 ? -25.434 -2.349 30.665 1.00 57.09 461 LYS A C 1
ATOM 3704 O O . LYS A 1 461 ? -25.908 -1.333 30.175 1.00 57.09 461 LYS A O 1
ATOM 3709 N N . LEU A 1 462 ? -25.041 -3.380 29.912 1.00 53.91 462 LEU A N 1
ATOM 3710 C CA . LEU A 1 462 ? -25.015 -3.404 28.439 1.00 53.91 462 LEU A CA 1
ATOM 3711 C C . LEU A 1 462 ? -26.257 -4.071 27.826 1.00 53.91 462 LEU A C 1
ATOM 3713 O O . LEU A 1 462 ? -26.186 -4.692 26.765 1.00 53.91 462 LEU A O 1
ATOM 3717 N N . ARG A 1 463 ? -27.396 -4.029 28.525 1.00 46.53 463 ARG A N 1
ATOM 3718 C CA . ARG A 1 463 ? -28.661 -4.529 27.978 1.00 46.53 463 ARG A CA 1
ATOM 3719 C C . ARG A 1 463 ? -29.221 -3.527 26.971 1.00 46.53 463 ARG A C 1
ATOM 3721 O O . ARG A 1 463 ? -29.295 -2.335 27.258 1.00 46.53 463 ARG A O 1
ATOM 3728 N N . PHE A 1 464 ? -29.715 -4.033 25.843 1.00 41.81 464 PHE A N 1
ATOM 3729 C CA . PHE A 1 464 ? -30.774 -3.329 25.131 1.00 41.81 464 PHE A CA 1
ATOM 3730 C C . PHE A 1 464 ? -31.976 -3.258 26.075 1.00 41.81 464 PHE A C 1
ATOM 3732 O O . PHE A 1 464 ? -32.486 -4.295 26.503 1.00 41.81 464 PHE A O 1
ATOM 3739 N N . GLY A 1 465 ? -32.415 -2.042 26.398 1.00 41.75 465 GLY A N 1
ATOM 3740 C CA . GLY A 1 465 ? -33.830 -1.853 26.672 1.00 41.75 465 GLY A CA 1
ATOM 3741 C C . GLY A 1 465 ? -34.569 -2.216 25.388 1.00 41.75 465 GLY A C 1
ATOM 3742 O O . GLY A 1 465 ? -34.188 -1.761 24.307 1.00 41.75 465 GLY A O 1
ATOM 3743 N N . SER A 1 466 ? -35.554 -3.097 25.485 1.00 38.59 466 SER A N 1
ATOM 3744 C CA . SER A 1 466 ? -36.495 -3.379 24.410 1.00 38.59 466 SER A CA 1
ATOM 3745 C C . SER A 1 466 ? -37.014 -2.062 23.815 1.00 38.59 466 SER A C 1
ATOM 3747 O O . SER A 1 466 ? -37.196 -1.087 24.539 1.00 38.59 466 SER A O 1
ATOM 3749 N N . ILE A 1 467 ? -37.337 -2.026 22.519 1.00 37.56 467 ILE A N 1
ATOM 3750 C CA . ILE A 1 467 ? -38.119 -0.923 21.912 1.00 37.56 467 ILE A CA 1
ATOM 3751 C C . ILE A 1 467 ? -39.468 -0.687 22.627 1.00 37.56 467 ILE A C 1
ATOM 3753 O O . ILE A 1 467 ? -40.117 0.332 22.410 1.00 37.56 467 ILE A O 1
ATOM 3757 N N . TRP A 1 468 ? -39.871 -1.611 23.504 1.00 37.53 468 TRP A N 1
ATOM 3758 C CA . TRP A 1 468 ? -41.049 -1.533 24.364 1.00 37.53 468 TRP A CA 1
ATOM 3759 C C . TRP A 1 468 ? -40.752 -1.080 25.808 1.00 37.53 468 TRP A C 1
ATOM 3761 O O . TRP A 1 468 ? -41.690 -0.884 26.583 1.00 37.53 468 TRP A O 1
ATOM 3771 N N . ASP A 1 469 ? -39.485 -0.892 26.188 1.00 42.84 469 ASP A N 1
ATOM 3772 C CA . ASP A 1 469 ? -39.107 -0.473 27.540 1.00 42.84 469 ASP A CA 1
ATOM 3773 C C . ASP A 1 469 ? -39.271 1.043 27.703 1.00 42.84 469 ASP A C 1
ATOM 3775 O O . ASP A 1 469 ? -38.672 1.856 26.994 1.00 42.84 469 ASP A O 1
ATOM 3779 N N . ARG A 1 470 ? -40.099 1.449 28.673 1.00 44.94 470 ARG A N 1
ATOM 3780 C CA . ARG A 1 470 ? -40.329 2.867 28.982 1.00 44.94 470 ARG A CA 1
ATOM 3781 C C . ARG A 1 470 ? -39.083 3.482 29.643 1.00 44.94 470 ARG A C 1
ATOM 3783 O O . ARG A 1 470 ? -38.529 2.867 30.553 1.00 44.94 470 ARG A O 1
ATOM 3790 N N . PRO A 1 471 ? -38.674 4.714 29.277 1.00 49.97 471 PRO A N 1
ATOM 3791 C CA . PRO A 1 471 ? -37.572 5.401 29.948 1.00 49.97 471 PRO A CA 1
ATOM 3792 C C . PRO A 1 471 ? -37.871 5.606 31.442 1.00 49.97 471 PRO A C 1
ATOM 3794 O O . PRO A 1 471 ? -39.013 5.902 31.834 1.00 49.97 471 PRO A O 1
ATOM 3797 N N . THR A 1 472 ? -36.848 5.458 32.288 1.00 58.34 472 THR A N 1
ATOM 3798 C CA . THR A 1 472 ? -36.974 5.672 33.736 1.00 58.34 472 THR A CA 1
ATOM 3799 C C . THR A 1 472 ? -37.228 7.153 34.037 1.00 58.34 472 THR A C 1
ATOM 3801 O O . THR A 1 472 ? -37.097 8.019 33.168 1.00 58.34 472 THR A O 1
ATOM 3804 N N . LYS A 1 473 ? -37.648 7.463 35.268 1.00 54.22 473 LYS A N 1
ATOM 3805 C CA . LYS A 1 473 ? -37.944 8.839 35.693 1.00 54.22 473 LYS A CA 1
ATOM 3806 C C . LYS A 1 473 ? -36.701 9.743 35.607 1.00 54.22 473 LYS A C 1
ATOM 3808 O O . LYS A 1 473 ? -36.793 10.812 35.018 1.00 54.22 473 LYS A O 1
ATOM 3813 N N . ALA A 1 474 ? -35.547 9.247 36.058 1.00 54.22 474 ALA A N 1
ATOM 3814 C CA . ALA A 1 474 ? -34.274 9.970 36.024 1.00 54.22 474 ALA A CA 1
ATOM 3815 C C . ALA A 1 474 ? -33.815 10.322 34.594 1.00 54.22 474 ALA A C 1
ATOM 3817 O O . ALA A 1 474 ? -33.302 11.404 34.343 1.00 54.22 474 ALA A O 1
ATOM 3818 N N . GLU A 1 475 ? -34.040 9.432 33.625 1.00 52.69 475 GLU A N 1
ATOM 3819 C CA . GLU A 1 475 ? -33.654 9.665 32.221 1.00 52.69 475 GLU A CA 1
ATOM 3820 C C . GLU A 1 475 ? -34.589 10.640 31.506 1.00 52.69 475 GLU A C 1
ATOM 3822 O O . GLU A 1 475 ? -34.158 11.378 30.621 1.00 52.69 475 GLU A O 1
ATOM 3827 N N . ARG A 1 476 ? -35.870 10.659 31.896 1.00 52.03 476 ARG A N 1
ATOM 3828 C CA . ARG A 1 476 ? -36.812 11.686 31.443 1.00 52.03 476 ARG A CA 1
ATOM 3829 C C . ARG A 1 476 ? -36.403 13.046 31.989 1.00 52.03 476 ARG A C 1
ATOM 3831 O O . ARG A 1 476 ? -36.338 13.992 31.218 1.00 52.03 476 ARG A O 1
ATOM 3838 N N . GLU A 1 477 ? -36.087 13.126 33.278 1.00 54.19 477 GLU A N 1
ATOM 3839 C CA . GLU A 1 477 ? -35.645 14.358 33.939 1.00 54.19 477 GLU A CA 1
ATOM 3840 C C . GLU A 1 477 ? -34.348 14.905 33.318 1.00 54.19 477 GLU A C 1
ATOM 3842 O O . GLU A 1 477 ? -34.321 16.070 32.933 1.00 54.19 477 GLU A O 1
ATOM 3847 N N . ALA A 1 478 ? -33.347 14.054 33.059 1.00 51.56 478 ALA A N 1
ATOM 3848 C CA . ALA A 1 478 ? -32.116 14.449 32.361 1.00 51.56 478 ALA A CA 1
ATOM 3849 C C . ALA A 1 478 ? -32.366 14.940 30.918 1.00 51.56 478 ALA A C 1
ATOM 3851 O O . ALA A 1 478 ? -31.741 15.893 30.455 1.00 51.56 478 ALA A O 1
ATOM 3852 N N . GLY A 1 479 ? -33.314 14.325 30.198 1.00 48.16 479 GLY A N 1
ATOM 3853 C CA . GLY A 1 479 ? -33.737 14.802 28.877 1.00 48.16 479 GLY A CA 1
ATOM 3854 C C . GLY A 1 479 ? -34.462 16.152 28.934 1.00 48.16 479 GLY A C 1
ATOM 3855 O O . GLY A 1 479 ? -34.266 16.997 28.063 1.00 48.16 479 GLY A O 1
ATOM 3856 N N . TYR A 1 480 ? -35.272 16.391 29.968 1.00 52.44 480 TYR A N 1
ATOM 3857 C CA . TYR A 1 480 ? -35.950 17.674 30.166 1.00 52.44 480 TYR A CA 1
ATOM 3858 C C . TYR A 1 480 ? -34.981 18.806 30.524 1.00 52.44 480 TYR A C 1
ATOM 3860 O O . TYR A 1 480 ? -35.167 19.918 30.029 1.00 52.44 480 TYR A O 1
ATOM 3868 N N . GLU A 1 481 ? -33.935 18.531 31.307 1.00 52.25 481 GLU A N 1
ATOM 3869 C CA . GLU A 1 481 ? -32.871 19.501 31.606 1.00 52.25 481 GLU A CA 1
ATOM 3870 C C . GLU A 1 481 ? -32.064 19.887 30.359 1.00 52.25 481 GLU A C 1
ATOM 3872 O O . GLU A 1 481 ? -31.693 21.047 30.198 1.00 52.25 481 GLU A O 1
ATOM 3877 N N . GLN A 1 482 ? -31.832 18.941 29.443 1.00 44.06 482 GLN A N 1
ATOM 3878 C CA . GLN A 1 482 ? -30.995 19.167 28.262 1.00 44.06 482 GLN A CA 1
ATOM 3879 C C . GLN A 1 482 ? -31.742 19.821 27.084 1.00 44.06 482 GLN A C 1
ATOM 3881 O O . GLN A 1 482 ? -31.127 20.543 26.300 1.00 44.06 482 GLN A O 1
ATOM 3886 N N . PHE A 1 483 ? -33.055 19.588 26.949 1.00 46.03 483 PHE A N 1
ATOM 3887 C CA . PHE A 1 483 ? -33.865 20.094 25.826 1.00 46.03 483 PHE A CA 1
ATOM 3888 C C . PHE A 1 483 ? -34.874 21.189 26.201 1.00 46.03 483 PHE A C 1
ATOM 3890 O O . PHE A 1 483 ? -35.558 21.695 25.313 1.00 46.03 483 PHE A O 1
ATOM 3897 N N . GLY A 1 484 ? -34.964 21.569 27.482 1.00 44.28 484 GLY A N 1
ATOM 3898 C CA . GLY A 1 484 ? -35.660 22.771 27.951 1.00 44.28 484 GLY A CA 1
ATOM 3899 C C . GLY A 1 484 ? -37.073 22.949 27.388 1.00 44.28 484 GLY A C 1
ATOM 3900 O O . GLY A 1 484 ? -37.287 23.775 26.507 1.00 44.28 484 GLY A O 1
ATOM 3901 N N . GLY A 1 485 ? -38.049 22.183 27.885 1.00 50.19 485 GLY A N 1
ATOM 3902 C CA . GLY A 1 485 ? -39.490 22.393 27.638 1.00 50.19 485 GLY A CA 1
ATOM 3903 C C . GLY A 1 485 ? -40.001 22.248 26.190 1.00 50.19 485 GLY A C 1
ATOM 3904 O O . GLY A 1 485 ? -41.211 22.142 25.988 1.00 50.19 485 GLY A O 1
ATOM 3905 N N . LEU A 1 486 ? -39.132 22.197 25.179 1.00 42.38 486 LEU A N 1
ATOM 3906 C CA . LEU A 1 486 ? -39.498 21.887 23.799 1.00 42.38 486 LEU A CA 1
ATOM 3907 C C . LEU A 1 486 ? -39.840 20.399 23.673 1.00 42.38 486 LEU A C 1
ATOM 3909 O O . LEU A 1 486 ? -39.191 19.545 24.277 1.00 42.38 486 LEU A O 1
ATOM 3913 N N . LYS A 1 487 ? -40.897 20.092 22.901 1.00 46.09 487 LYS A N 1
ATOM 3914 C CA . LYS A 1 487 ? -41.392 18.723 22.683 1.00 46.09 487 LYS A CA 1
ATOM 3915 C C . LYS A 1 487 ? -40.221 17.791 22.359 1.00 46.09 487 LYS A C 1
ATOM 3917 O O . LYS A 1 487 ? -39.589 17.934 21.315 1.00 46.09 487 LYS A O 1
ATOM 3922 N N . LEU A 1 488 ? -39.976 16.844 23.266 1.00 44.25 488 LEU A N 1
ATOM 3923 C CA . LEU A 1 488 ? -38.963 15.801 23.136 1.00 44.25 488 LEU A CA 1
ATOM 3924 C C . LEU A 1 488 ? -39.046 15.166 21.732 1.00 44.25 488 LEU A C 1
ATOM 3926 O O . LEU A 1 488 ? -40.151 14.810 21.309 1.00 44.25 488 LEU A O 1
ATOM 3930 N N . PRO A 1 489 ? -37.923 15.011 21.003 1.00 40.16 489 PRO A N 1
ATOM 3931 C CA . PRO A 1 489 ? -37.914 14.342 19.705 1.00 40.16 489 PRO A CA 1
ATOM 3932 C C . PRO A 1 489 ? -38.579 12.967 19.812 1.00 40.16 489 PRO A C 1
ATOM 3934 O O . PRO A 1 489 ? -38.386 12.271 20.806 1.00 40.16 489 PRO A O 1
ATOM 3937 N N . THR A 1 490 ? -39.317 12.536 18.788 1.00 42.53 490 THR A N 1
ATOM 3938 C CA . THR A 1 490 ? -40.017 11.239 18.745 1.00 42.53 490 THR A CA 1
ATOM 3939 C C . THR A 1 490 ? -39.201 10.057 19.298 1.00 42.53 490 THR A C 1
ATOM 3941 O O . THR A 1 490 ? -39.763 9.333 20.109 1.00 42.53 490 THR A O 1
ATOM 3944 N N . PRO A 1 491 ? -37.887 9.884 19.025 1.00 41.22 491 PRO A N 1
ATOM 3945 C CA . PRO A 1 491 ? -37.089 8.817 19.651 1.00 41.22 491 PRO A CA 1
ATOM 3946 C C . PRO A 1 491 ? -37.004 8.857 21.193 1.00 41.22 491 PRO A C 1
ATOM 3948 O O . PRO A 1 491 ? -36.866 7.799 21.802 1.00 41.22 491 PRO A O 1
ATOM 3951 N N . PHE A 1 492 ? -37.156 10.015 21.845 1.00 39.66 492 PHE A N 1
ATOM 3952 C CA . PHE A 1 492 ? -37.274 10.132 23.310 1.00 39.66 492 PHE A CA 1
ATOM 3953 C C . PHE A 1 492 ? -38.672 9.762 23.834 1.00 39.66 492 PHE A C 1
ATOM 3955 O O . PHE A 1 492 ? -38.808 9.340 24.982 1.00 39.66 492 PHE A O 1
ATOM 3962 N N . LEU A 1 493 ? -39.706 9.885 22.997 1.00 37.75 493 LEU A N 1
ATOM 3963 C CA . LEU A 1 493 ? -41.089 9.502 23.309 1.00 37.75 493 LEU A CA 1
ATOM 3964 C C . LEU A 1 493 ? -41.398 8.041 22.925 1.00 37.75 493 LEU A C 1
ATOM 3966 O O . LEU A 1 493 ? -42.264 7.423 23.538 1.00 37.75 493 LEU A O 1
ATOM 3970 N N . THR A 1 494 ? -40.674 7.475 21.954 1.00 35.56 494 THR A N 1
ATOM 3971 C CA . THR A 1 494 ? -40.886 6.130 21.387 1.00 35.56 494 THR A CA 1
ATOM 3972 C C . THR A 1 494 ? -39.708 5.174 21.613 1.00 35.56 494 THR A C 1
ATOM 3974 O O . THR A 1 494 ? -39.503 4.253 20.830 1.00 35.56 494 THR A O 1
ATOM 3977 N N . GLY A 1 495 ? -38.921 5.372 22.677 1.00 37.56 495 GLY A N 1
ATOM 3978 C CA . GLY A 1 495 ? -37.988 4.346 23.175 1.00 37.56 495 GLY A CA 1
ATOM 3979 C C . GLY A 1 495 ? -36.731 4.099 22.327 1.00 37.56 495 GLY A C 1
ATOM 3980 O O . GLY A 1 495 ? -36.076 3.070 22.477 1.00 37.56 495 GLY A O 1
ATOM 3981 N N . GLY A 1 496 ? -36.343 5.027 21.453 1.00 32.91 496 GLY A N 1
ATOM 3982 C CA . GLY A 1 496 ? -35.115 4.916 20.670 1.00 32.91 496 GLY A CA 1
ATOM 3983 C C . GLY A 1 496 ? -33.886 5.350 21.468 1.00 32.91 496 GLY A C 1
ATOM 3984 O O . GLY A 1 496 ? -33.484 6.507 21.382 1.00 32.91 496 GLY A O 1
ATOM 3985 N N . ARG A 1 497 ? -33.247 4.441 22.217 1.00 38.81 497 ARG A N 1
ATOM 3986 C CA . ARG A 1 497 ? -31.919 4.714 22.799 1.00 38.81 497 ARG A CA 1
ATOM 3987 C C . ARG A 1 497 ? -30.794 4.387 21.827 1.00 38.81 497 ARG A C 1
ATOM 3989 O O . ARG A 1 497 ? -30.499 3.224 21.568 1.00 38.81 497 ARG A O 1
ATOM 3996 N N . LEU A 1 498 ? -30.080 5.419 21.389 1.00 36.62 498 LEU A N 1
ATOM 3997 C CA . LEU A 1 498 ? -28.706 5.295 20.914 1.00 36.62 498 LEU A CA 1
ATOM 3998 C C . LEU A 1 498 ? -27.764 5.716 22.054 1.00 36.62 498 LEU A C 1
ATOM 4000 O O . LEU A 1 498 ? -27.644 6.899 22.342 1.00 36.62 498 LEU A O 1
ATOM 4004 N N . ARG A 1 499 ? -27.080 4.719 22.638 1.00 36.44 499 ARG A N 1
ATOM 4005 C CA . ARG A 1 499 ? -26.006 4.796 23.659 1.00 36.44 499 ARG A CA 1
ATOM 4006 C C . ARG A 1 499 ? -26.407 5.295 25.065 1.00 36.44 499 ARG A C 1
ATOM 4008 O O . ARG A 1 499 ? -27.336 6.084 25.206 1.00 36.44 499 ARG A O 1
ATOM 4015 N N . PRO A 1 500 ? -25.685 4.873 26.125 1.00 35.81 500 PRO A N 1
ATOM 4016 C CA . PRO A 1 500 ? -25.666 5.606 27.386 1.00 35.81 500 PRO A CA 1
ATOM 4017 C C . PRO A 1 500 ? -25.068 6.999 27.141 1.00 35.81 500 PRO A C 1
ATOM 4019 O O . PRO A 1 500 ? -24.011 7.118 26.516 1.00 35.81 500 PRO A O 1
ATOM 4022 N N . LEU A 1 501 ? -25.748 8.036 27.632 1.00 32.59 501 LEU A N 1
ATOM 4023 C CA . LEU A 1 501 ? -25.393 9.457 27.502 1.00 32.59 501 LEU A CA 1
ATOM 4024 C C . LEU A 1 501 ? -23.944 9.789 27.924 1.00 32.59 501 LEU A C 1
ATOM 4026 O O . LEU A 1 501 ? -23.353 10.721 27.389 1.00 32.59 501 LEU A O 1
ATOM 4030 N N . GLU A 1 502 ? -23.317 8.981 28.781 1.00 31.45 502 GLU A N 1
ATOM 4031 C CA . GLU A 1 502 ? -21.915 9.153 29.200 1.00 31.45 502 GLU A CA 1
ATOM 4032 C C . GLU A 1 502 ? -20.897 8.962 28.053 1.00 31.45 502 GLU A C 1
ATOM 4034 O O . GLU A 1 502 ? -19.829 9.572 28.049 1.00 31.45 502 GLU A O 1
ATOM 4039 N N . ALA A 1 503 ? -21.233 8.167 27.029 1.00 32.03 503 ALA A N 1
ATOM 4040 C CA . ALA A 1 503 ? -20.347 7.888 25.892 1.00 32.03 503 ALA A CA 1
ATOM 4041 C C . ALA A 1 503 ? -20.449 8.920 24.752 1.00 32.03 503 ALA A C 1
ATOM 4043 O O . ALA A 1 503 ? -19.684 8.848 23.791 1.00 32.03 503 ALA A O 1
ATOM 4044 N N . ILE A 1 504 ? -21.410 9.846 24.825 1.00 33.19 504 ILE A N 1
ATOM 4045 C CA . ILE A 1 504 ? -21.556 10.957 23.870 1.00 33.19 504 ILE A CA 1
ATOM 4046 C C . ILE A 1 504 ? -20.896 12.228 24.424 1.00 33.19 504 ILE A C 1
ATOM 4048 O O . ILE A 1 504 ? -20.420 13.043 23.650 1.00 33.19 504 ILE A O 1
ATOM 4052 N N . LEU A 1 505 ? -20.788 12.364 25.749 1.00 29.00 505 LEU A N 1
ATOM 4053 C CA . LEU A 1 505 ? -20.213 13.543 26.408 1.00 29.00 505 LEU A CA 1
ATOM 4054 C C . LEU A 1 505 ? -18.672 13.534 26.506 1.00 29.00 505 LEU A C 1
ATOM 4056 O O . LEU A 1 505 ? -18.094 14.481 27.029 1.00 29.00 505 LEU A O 1
ATOM 4060 N N . SER A 1 506 ? -18.000 12.485 26.017 1.00 31.53 506 SER A N 1
ATOM 4061 C CA . SER A 1 506 ? -16.528 12.351 26.033 1.00 31.53 506 SER A CA 1
ATOM 4062 C C . SER A 1 506 ? -15.878 12.247 24.642 1.00 31.53 506 SER A C 1
ATOM 4064 O O . SER A 1 506 ? -14.694 11.917 24.539 1.00 31.53 506 SER A O 1
ATOM 4066 N N . GLN A 1 507 ? -16.628 12.540 23.575 1.00 30.06 507 GLN A N 1
ATOM 4067 C CA . GLN A 1 507 ? -16.124 12.755 22.208 1.00 30.06 507 GLN A CA 1
ATOM 4068 C C . GLN A 1 507 ? -16.413 14.188 21.785 1.00 30.06 507 GLN A C 1
ATOM 4070 O O . GLN A 1 507 ? -15.594 14.716 20.998 1.00 30.06 507 GLN A O 1
#

Sequence (507 aa):
MTRFSIYKQAREAGLTHAEAIHETRRTTLDFSRAGGHPTVRYLNVIIPFWNAAIQGVDKLATELTGPNRAAVARRLAMLATVSVLLMLHARRDDRYKELDDWERNYFWHLPLGPDLPIIRLPKPFEVGILFGSVPERLVEAALTRSGKGVQSALAAAWEAAMPEFIPTIARPLVEAKANYDFFRGRPIEDVGQQRLPAGLRAKPWTTETAKSIGRLTDISPIQLEHFIRQWTGGLGANYFLPGIDLLLKKTGAIEDIAPPEREKIQQLWGGRAFFSQTPTGWRAKSVNDFLERHQEAQLADQGWKELWKQGKMAEVDKYLREHPEAMFAQVSRQALAEMTKLRQQRDQIYASKTLTPQEKKEKLDKLDSQVLAIARRANLFMDLDAAEKVGMPRRTTVPGKGGKALEPQQYYEVVAGATERAYRRLLPSLPRWEDLEPEERQQRIARAIREERNRPVDLSKLRFGSIWDRPTKAEREAGYEQFGGLKLPTPFLTGGRLRPLEAILSQ

InterPro domains:
  IPR040561 Large polyvalent protein associated domain 38 [PF18857] (93-249)

Radius of gyration: 29.42 Å; chains: 1; bounding box: 76×63×83 Å

pLDDT: mean 78.25, std 15.25, range [29.0, 95.81]

Organism: NCBI:txid60893